Protein AF-A0A7C0WBI6-F1 (afdb_monomer_lite)

Foldseek 3Di:
DDDLLVVLVVLLVQWAPVLVLLNVLLVVQVVVLCVLCVVVVNNVVADQRAADPPLLVNLVVSCVSDPDLVNNLSNLLNSLSSNVSNLLSVLLVCLLVDLQPDPCLLVSLVVSLVVSVVSVLVSVLSSLVVLLCSLLVVPPPVWAKFKKFFDDPLPALEGEIAIETADPVCQVSVQRSVVSSQVSCVNRHGHYDQVLACLQDPPGSYDYLVSLLVCVQVLVDALRSLNRLLLIDTSDGDPVSVVVSCVSHNLLLADDPVDPDNPNVLLNLLRLLVVLVVLLQDDDDPQKDFLCSLQVSSLSSLLSNVCRDQVNSDNDSLVSLVVCCVSPVVLVVLSVLSSSLNSLSSLLSVQCVTRYHRDRMQRCPDPPSVVSLLVSLVSSNQCDDDPRGSNNVVVVVNVVSSVSSSVSSVVSSVVSVVVCCVSPPCVCLLVVVCVVDPPDPDFSLVVVLVSCVSNPQGDPLPVVLVSCQDPVNPSVVSNLVSLVPDDPVVSLVSLLSLQVCCVRPVLSSLSSLLSLLVVPPDPSSVVSSQSSLQSNLVVLLPDPCSLVNVLVCCVSPVLSVLSSLLRYDLVSLVSVLVSLPDDDPDPVCVVSSVVSNVSSCCSNVDDNVVSVVVNVVVVVVD

Structure (mmCIF, N/CA/C/O backbone):
data_AF-A0A7C0WBI6-F1
#
_entry.id   AF-A0A7C0WBI6-F1
#
loop_
_atom_site.group_PDB
_atom_site.id
_atom_site.type_symbol
_atom_site.label_atom_id
_atom_site.label_alt_id
_atom_site.label_comp_id
_atom_site.label_asym_id
_atom_site.label_entity_id
_atom_site.label_seq_id
_atom_site.pdbx_PDB_ins_code
_atom_site.Cartn_x
_atom_site.Cartn_y
_atom_site.Cartn_z
_atom_site.occupancy
_atom_site.B_iso_or_equiv
_atom_site.auth_seq_id
_atom_site.auth_comp_id
_atom_site.auth_asym_id
_atom_site.auth_atom_id
_atom_site.pdbx_PDB_model_num
ATOM 1 N N . MET A 1 1 ? 33.766 13.198 -32.179 1.00 58.06 1 MET A N 1
ATOM 2 C CA . MET A 1 1 ? 32.363 13.179 -31.707 1.00 58.06 1 MET A CA 1
ATOM 3 C C . MET A 1 1 ? 32.281 12.051 -30.679 1.00 58.06 1 MET A C 1
ATOM 5 O O . MET A 1 1 ? 32.708 10.968 -31.040 1.00 58.06 1 MET A O 1
ATOM 9 N N . LYS A 1 2 ? 31.898 12.291 -29.409 1.00 75.69 2 LYS A N 1
ATOM 10 C CA . LYS A 1 2 ? 31.839 11.208 -28.394 1.00 75.69 2 LYS A CA 1
ATOM 11 C C . LYS A 1 2 ? 30.849 10.126 -28.834 1.00 75.69 2 LYS A C 1
ATOM 13 O O . LYS A 1 2 ? 29.800 10.500 -29.369 1.00 75.69 2 LYS A O 1
ATOM 18 N N . ASP A 1 3 ? 31.172 8.856 -28.604 1.00 88.88 3 ASP A N 1
ATOM 19 C CA . ASP A 1 3 ? 30.283 7.736 -28.913 1.00 88.88 3 ASP A CA 1
ATOM 20 C C . ASP A 1 3 ? 28.983 7.803 -28.073 1.00 88.88 3 ASP A C 1
ATOM 22 O O . ASP A 1 3 ? 28.941 8.481 -27.033 1.00 88.88 3 ASP A O 1
ATOM 26 N N . PRO A 1 4 ? 27.890 7.164 -28.527 1.00 88.50 4 PRO A N 1
ATOM 27 C CA . PRO A 1 4 ? 26.595 7.236 -27.852 1.00 88.50 4 PRO A CA 1
ATOM 28 C C . PRO A 1 4 ? 26.594 6.704 -26.413 1.00 88.50 4 PRO A C 1
ATOM 30 O O . PRO A 1 4 ? 25.920 7.292 -25.562 1.00 88.50 4 PRO A O 1
ATOM 33 N N . LEU A 1 5 ? 27.367 5.652 -26.118 1.00 90.00 5 LEU A N 1
ATOM 34 C CA . LEU A 1 5 ? 27.437 5.060 -24.781 1.00 90.00 5 LEU A CA 1
ATOM 35 C C . LEU A 1 5 ? 28.131 6.007 -23.801 1.00 90.00 5 LEU A C 1
ATOM 37 O O . LEU A 1 5 ? 27.609 6.252 -22.714 1.00 90.00 5 LEU A O 1
ATOM 41 N N . THR A 1 6 ? 29.245 6.626 -24.198 1.00 90.75 6 THR A N 1
ATOM 42 C CA . THR A 1 6 ? 29.926 7.643 -23.380 1.00 90.75 6 THR A CA 1
ATOM 43 C C . THR A 1 6 ? 28.992 8.809 -23.057 1.00 90.75 6 THR A C 1
ATOM 45 O O . THR A 1 6 ? 28.930 9.262 -21.914 1.00 90.75 6 THR A O 1
ATOM 48 N N . ARG A 1 7 ? 28.194 9.272 -24.031 1.00 89.81 7 ARG A N 1
ATOM 49 C CA . ARG A 1 7 ? 27.201 10.341 -23.804 1.00 89.81 7 ARG A CA 1
ATOM 50 C C . ARG A 1 7 ? 26.108 9.928 -22.817 1.00 89.81 7 ARG A C 1
ATOM 52 O O . ARG A 1 7 ? 25.714 10.741 -21.980 1.00 89.81 7 ARG A O 1
ATOM 59 N N . LEU A 1 8 ? 25.604 8.698 -22.921 1.00 91.12 8 LEU A N 1
ATOM 60 C CA . LEU A 1 8 ? 24.598 8.165 -22.000 1.00 91.12 8 LEU A CA 1
ATOM 61 C C . LEU A 1 8 ? 25.160 8.054 -20.577 1.00 91.12 8 LEU A C 1
ATOM 63 O O . LEU A 1 8 ? 24.501 8.482 -19.629 1.00 91.12 8 LEU A O 1
ATOM 67 N N . THR A 1 9 ? 26.390 7.558 -20.433 1.00 90.75 9 THR A N 1
ATOM 68 C CA . THR A 1 9 ? 27.102 7.457 -19.150 1.00 90.75 9 THR A CA 1
ATOM 69 C C . THR A 1 9 ? 27.286 8.829 -18.503 1.00 90.75 9 THR A C 1
ATOM 71 O O . THR A 1 9 ? 26.964 9.003 -17.328 1.00 90.75 9 THR A O 1
ATOM 74 N N . GLU A 1 10 ? 27.714 9.840 -19.266 1.00 89.94 10 GLU A N 1
ATOM 75 C CA . GLU A 1 10 ? 27.859 11.215 -18.768 1.00 89.94 10 GLU A CA 1
ATOM 76 C C . GLU A 1 10 ? 26.527 11.802 -18.291 1.00 89.94 10 GLU A C 1
ATOM 78 O O . GLU A 1 10 ? 26.468 12.369 -17.201 1.00 89.94 10 GLU A O 1
ATOM 83 N N . LYS A 1 11 ? 25.435 11.625 -19.044 1.00 87.62 11 LYS A N 1
ATOM 84 C CA . LYS A 1 11 ? 24.102 12.075 -18.603 1.00 87.62 11 LYS A CA 1
ATOM 85 C C . LYS A 1 11 ? 23.632 11.350 -17.338 1.00 87.62 11 LYS A C 1
ATOM 87 O O . LYS A 1 11 ? 23.127 11.985 -16.411 1.00 87.62 11 LYS A O 1
ATOM 92 N N . THR A 1 12 ? 23.841 10.037 -17.283 1.00 87.75 12 THR A N 1
ATOM 93 C CA . THR A 1 12 ? 23.421 9.171 -16.170 1.00 87.75 12 THR A CA 1
ATOM 94 C C . THR A 1 12 ? 24.244 9.409 -14.902 1.00 87.75 12 THR A C 1
ATOM 96 O O . THR A 1 12 ? 23.741 9.168 -13.813 1.00 87.75 12 THR A O 1
ATOM 99 N N . SER A 1 13 ? 25.461 9.960 -15.006 1.00 85.31 13 SER A N 1
ATOM 100 C CA . SER A 1 13 ? 26.291 10.334 -13.843 1.00 85.31 13 SER A CA 1
ATOM 101 C C . SER A 1 13 ? 25.617 11.333 -12.896 1.00 85.31 13 SER A C 1
ATOM 103 O O . SER A 1 13 ? 25.991 11.437 -11.732 1.00 85.31 13 SER A O 1
ATOM 105 N N . SER A 1 14 ? 24.611 12.058 -13.394 1.00 80.62 14 SER A N 1
ATOM 106 C CA . SER A 1 14 ? 23.809 12.982 -12.598 1.00 80.62 14 SER A CA 1
ATOM 107 C C . SER A 1 14 ? 22.687 12.312 -11.801 1.00 80.62 14 SER A C 1
ATOM 109 O O . SER A 1 14 ? 22.067 12.997 -10.991 1.00 80.62 14 SER A O 1
ATOM 111 N N . LEU A 1 15 ? 22.424 11.022 -12.039 1.00 85.19 15 LEU A N 1
ATOM 112 C CA . LEU A 1 15 ? 21.396 10.228 -11.371 1.00 85.19 15 LEU A CA 1
ATOM 113 C C . LEU A 1 15 ? 21.984 9.419 -10.203 1.00 85.19 15 LEU A C 1
ATOM 115 O O . LEU A 1 15 ? 23.197 9.226 -10.102 1.00 85.19 15 LEU A O 1
ATOM 119 N N . GLY A 1 16 ? 21.103 8.893 -9.353 1.00 82.75 16 GLY A N 1
ATOM 120 C CA . GLY A 1 16 ? 21.474 8.065 -8.208 1.00 82.75 16 GLY A CA 1
ATOM 121 C C . GLY A 1 16 ? 22.157 6.752 -8.610 1.00 82.75 16 GLY A C 1
ATOM 122 O O . GLY A 1 16 ? 21.985 6.241 -9.724 1.00 82.75 16 GLY A O 1
ATOM 123 N N . ASN A 1 17 ? 22.912 6.172 -7.672 1.00 83.25 17 ASN A N 1
ATOM 124 C CA . ASN A 1 17 ? 23.782 5.010 -7.909 1.00 83.25 17 ASN A CA 1
ATOM 125 C C . ASN A 1 17 ? 23.052 3.763 -8.426 1.00 83.25 17 ASN A C 1
ATOM 127 O O . ASN A 1 17 ? 23.665 2.956 -9.126 1.00 83.25 17 ASN A O 1
ATOM 131 N N . TYR A 1 18 ? 21.758 3.614 -8.139 1.00 80.69 18 TYR A N 1
ATOM 132 C CA . TYR A 1 18 ? 20.961 2.476 -8.600 1.00 80.69 18 TYR A CA 1
ATOM 133 C C . TYR A 1 18 ? 20.928 2.353 -10.138 1.00 80.69 18 TYR A C 1
ATOM 135 O O . TYR A 1 18 ? 20.829 1.250 -10.676 1.00 80.69 18 TYR A O 1
ATOM 143 N N . ASN A 1 19 ? 21.106 3.462 -10.871 1.00 85.12 19 ASN A N 1
ATOM 144 C CA . ASN A 1 19 ? 21.129 3.454 -12.337 1.00 85.12 19 ASN A CA 1
ATOM 145 C C . ASN A 1 19 ? 22.380 2.777 -12.924 1.00 85.12 19 ASN A C 1
ATOM 147 O O . ASN A 1 19 ? 22.386 2.390 -14.094 1.00 85.12 19 ASN A O 1
ATOM 151 N N . ARG A 1 20 ? 23.445 2.603 -12.125 1.00 87.75 20 ARG A N 1
ATOM 152 C CA . ARG A 1 20 ? 24.714 2.000 -12.570 1.00 87.75 20 ARG A CA 1
ATOM 153 C C . ARG A 1 20 ? 24.543 0.551 -13.019 1.00 87.75 20 ARG A C 1
ATOM 155 O O . ARG A 1 20 ? 25.228 0.130 -13.946 1.00 87.75 20 ARG A O 1
ATOM 162 N N . LYS A 1 21 ? 23.599 -0.185 -12.420 1.00 90.19 21 LYS A N 1
ATOM 163 C CA . LYS A 1 21 ? 23.238 -1.547 -12.841 1.00 90.19 21 LYS A CA 1
ATOM 164 C C . LYS A 1 21 ? 22.858 -1.587 -14.323 1.00 90.19 21 LYS A C 1
ATOM 166 O O . LYS A 1 21 ? 23.355 -2.428 -15.063 1.00 90.19 21 LYS A O 1
ATOM 171 N N . TYR A 1 22 ? 22.018 -0.653 -14.762 1.00 92.94 22 TYR A N 1
ATOM 172 C CA . TYR A 1 22 ? 21.562 -0.588 -16.148 1.00 92.94 22 TYR A CA 1
ATOM 173 C C . TYR A 1 22 ? 22.699 -0.223 -17.102 1.00 92.94 22 TYR A C 1
ATOM 175 O O . TYR A 1 22 ? 22.825 -0.850 -18.148 1.00 92.94 22 TYR A O 1
ATOM 183 N N . LEU A 1 23 ? 23.582 0.708 -16.721 1.00 93.75 23 LEU A N 1
ATOM 184 C CA . LEU A 1 23 ? 24.782 1.015 -17.511 1.00 93.75 23 LEU A CA 1
ATOM 185 C C . LEU A 1 23 ? 25.690 -0.205 -17.682 1.00 93.75 23 LEU A C 1
ATOM 187 O O . LEU A 1 23 ? 26.198 -0.431 -18.776 1.00 93.75 23 LEU A O 1
ATOM 191 N N . HIS A 1 24 ? 25.862 -1.003 -16.628 1.00 94.00 24 HIS A N 1
ATOM 192 C CA . HIS A 1 24 ? 26.650 -2.227 -16.695 1.00 94.00 24 HIS A CA 1
ATOM 193 C C . HIS A 1 24 ? 26.032 -3.240 -17.672 1.00 94.00 24 HIS A C 1
ATOM 195 O O . HIS A 1 24 ? 26.709 -3.666 -18.605 1.00 94.00 24 HIS A O 1
ATOM 201 N N . ILE A 1 25 ? 24.727 -3.517 -17.550 1.00 95.06 25 ILE A N 1
ATOM 202 C CA . ILE A 1 25 ? 23.992 -4.404 -18.471 1.00 95.06 25 ILE A CA 1
ATOM 203 C C . ILE A 1 25 ? 24.126 -3.936 -19.927 1.00 95.06 25 ILE A C 1
ATOM 205 O O . ILE A 1 25 ? 24.328 -4.755 -20.825 1.00 95.06 25 ILE A O 1
ATOM 209 N N . ILE A 1 26 ? 24.023 -2.625 -20.167 1.00 96.56 26 ILE A N 1
ATOM 210 C CA . ILE A 1 26 ? 24.198 -2.039 -21.499 1.00 96.56 26 ILE A CA 1
ATOM 211 C C . ILE A 1 26 ? 25.625 -2.285 -21.988 1.00 96.56 26 ILE A C 1
ATOM 213 O O . ILE A 1 26 ? 25.797 -2.829 -23.073 1.00 96.56 26 ILE A O 1
ATOM 217 N N . SER A 1 27 ? 26.638 -1.943 -21.188 1.00 94.81 27 SER A N 1
ATOM 218 C CA . SER A 1 27 ? 28.049 -2.069 -21.577 1.00 94.81 27 SER A CA 1
ATOM 219 C C . SER A 1 27 ? 28.458 -3.494 -21.950 1.00 94.81 27 SER A C 1
ATOM 221 O O . SER A 1 27 ? 29.262 -3.671 -22.856 1.00 94.81 27 SER A O 1
ATOM 223 N N . GLU A 1 28 ? 27.868 -4.505 -21.309 1.00 95.94 28 GLU A N 1
ATOM 224 C CA . GLU A 1 28 ? 28.167 -5.912 -21.590 1.00 95.94 28 GLU A CA 1
ATOM 225 C C . GLU A 1 28 ? 27.566 -6.415 -22.910 1.00 95.94 28 GLU A C 1
ATOM 227 O O . GLU A 1 28 ? 28.079 -7.367 -23.490 1.00 95.94 28 GLU A O 1
ATOM 232 N N . ASN A 1 29 ? 26.468 -5.811 -23.382 1.00 96.50 29 ASN A N 1
ATOM 233 C CA . ASN A 1 29 ? 25.626 -6.409 -24.427 1.00 96.50 29 ASN A CA 1
ATOM 234 C C . ASN A 1 29 ? 25.411 -5.514 -25.659 1.00 96.50 29 ASN A C 1
ATOM 236 O O . ASN A 1 29 ? 24.982 -6.008 -26.702 1.00 96.50 29 ASN A O 1
ATOM 240 N N . ILE A 1 30 ? 25.698 -4.211 -25.569 1.00 96.06 30 ILE A N 1
ATOM 241 C CA . ILE A 1 30 ? 25.315 -3.230 -26.593 1.00 96.06 30 ILE A CA 1
ATOM 242 C C . ILE A 1 30 ? 26.041 -3.405 -27.926 1.00 96.06 30 ILE A C 1
ATOM 244 O O . ILE A 1 30 ? 25.409 -3.257 -28.972 1.00 96.06 30 ILE A O 1
ATOM 248 N N . GLU A 1 31 ? 27.335 -3.733 -27.910 1.00 95.44 31 GLU A N 1
ATOM 249 C CA . GLU A 1 31 ? 28.116 -3.952 -29.136 1.00 95.44 31 GLU A CA 1
ATOM 250 C C . GLU A 1 31 ? 27.551 -5.148 -29.899 1.00 95.44 31 GLU A C 1
ATOM 252 O O . GLU A 1 31 ? 27.119 -5.018 -31.040 1.00 95.44 31 GLU A O 1
ATOM 257 N N . LYS A 1 32 ? 27.400 -6.283 -29.208 1.00 96.38 32 LYS A N 1
ATOM 258 C CA . LYS A 1 32 ? 26.850 -7.511 -29.785 1.00 96.38 32 LYS A CA 1
ATOM 259 C C . LYS A 1 32 ? 25.423 -7.327 -30.315 1.00 96.38 32 LYS A C 1
ATOM 261 O O . LYS A 1 32 ? 25.102 -7.836 -31.391 1.00 96.38 32 LYS A O 1
ATOM 266 N N . LEU A 1 33 ? 24.569 -6.603 -29.588 1.00 96.75 33 LEU A N 1
ATOM 267 C CA . LEU A 1 33 ? 23.215 -6.279 -30.044 1.00 96.75 33 LEU A CA 1
ATOM 268 C C . LEU A 1 33 ? 23.246 -5.406 -31.308 1.00 96.75 33 LEU A C 1
ATOM 270 O O . LEU A 1 33 ? 22.524 -5.689 -32.262 1.00 96.75 33 LEU A O 1
ATOM 274 N N . THR A 1 34 ? 24.093 -4.375 -31.334 1.00 95.50 34 THR A N 1
ATOM 275 C CA . THR A 1 34 ? 24.214 -3.455 -32.477 1.00 95.50 34 THR A CA 1
ATOM 276 C C . THR A 1 34 ? 24.726 -4.182 -33.719 1.00 95.50 34 THR A C 1
ATOM 278 O O . THR A 1 34 ? 24.082 -4.108 -34.763 1.00 95.50 34 THR A O 1
ATOM 281 N N . ASP A 1 35 ? 25.794 -4.970 -33.588 1.00 96.06 35 ASP A N 1
ATOM 282 C CA . ASP A 1 35 ? 26.366 -5.761 -34.684 1.00 96.06 35 ASP A CA 1
ATOM 283 C C . ASP A 1 35 ? 25.354 -6.761 -35.256 1.00 96.06 35 ASP A C 1
ATOM 285 O O . ASP A 1 35 ? 25.300 -7.005 -36.464 1.00 96.06 35 ASP A O 1
ATOM 289 N N . THR A 1 36 ? 24.533 -7.362 -34.389 1.00 95.56 36 THR A N 1
ATOM 290 C CA . THR A 1 36 ? 23.499 -8.311 -34.817 1.00 95.56 36 THR A CA 1
ATOM 291 C C . THR A 1 36 ? 22.362 -7.588 -35.539 1.00 95.56 36 THR A C 1
ATOM 293 O O . THR A 1 36 ? 21.927 -8.042 -36.594 1.00 95.56 36 THR A O 1
ATOM 296 N N . LEU A 1 37 ? 21.914 -6.436 -35.032 1.00 95.88 37 LEU A N 1
ATOM 297 C CA . LEU A 1 37 ? 20.918 -5.597 -35.706 1.00 95.88 37 LEU A CA 1
ATOM 298 C C . LEU A 1 37 ? 21.384 -5.153 -37.098 1.00 95.88 37 LEU A C 1
ATOM 300 O O . LEU A 1 37 ? 20.590 -5.178 -38.037 1.00 95.88 37 LEU A O 1
ATOM 304 N N . GLU A 1 38 ? 22.653 -4.773 -37.243 1.00 95.06 38 GLU A N 1
ATOM 305 C CA . GLU A 1 38 ? 23.244 -4.388 -38.530 1.00 95.06 38 GLU A CA 1
ATOM 306 C C . GLU A 1 38 ? 23.354 -5.579 -39.485 1.00 95.06 38 GLU A C 1
ATOM 308 O O . GLU A 1 38 ? 22.982 -5.470 -40.651 1.00 95.06 38 GLU A O 1
ATOM 313 N N . ARG A 1 39 ? 23.774 -6.751 -38.990 1.00 94.75 39 ARG A N 1
ATOM 314 C CA . ARG A 1 39 ? 23.868 -7.979 -39.798 1.00 94.75 39 ARG A CA 1
ATOM 315 C C . ARG A 1 39 ? 22.531 -8.393 -40.418 1.00 94.75 39 ARG A C 1
ATOM 317 O O . ARG A 1 39 ? 22.527 -8.951 -41.512 1.00 94.75 39 ARG A O 1
ATOM 324 N N . TYR A 1 40 ? 21.425 -8.149 -39.720 1.00 93.81 40 TYR A N 1
ATOM 325 C CA . TYR A 1 40 ? 20.074 -8.465 -40.189 1.00 93.81 40 TYR A CA 1
ATOM 326 C C . TYR A 1 40 ? 19.348 -7.280 -40.845 1.00 93.81 40 TYR A C 1
ATOM 328 O O . TYR A 1 40 ? 18.168 -7.416 -41.150 1.00 93.81 40 TYR A O 1
ATOM 336 N N . ASP A 1 41 ? 20.021 -6.144 -41.064 1.00 93.06 41 ASP A N 1
ATOM 337 C CA . ASP A 1 41 ? 19.440 -4.920 -41.644 1.00 93.06 41 ASP A CA 1
ATOM 338 C C . ASP A 1 41 ? 18.211 -4.390 -40.870 1.00 93.06 41 ASP A C 1
ATOM 340 O O . ASP A 1 41 ? 17.262 -3.841 -41.423 1.00 93.06 41 ASP A O 1
ATOM 344 N N . LYS A 1 42 ? 18.213 -4.574 -39.542 1.00 94.25 42 LYS A N 1
ATOM 345 C CA . LYS A 1 42 ? 17.137 -4.148 -38.625 1.00 94.25 42 LYS A CA 1
ATOM 346 C C . LYS A 1 42 ? 17.550 -2.977 -37.726 1.00 94.25 42 LYS A C 1
ATOM 348 O O . LYS A 1 42 ? 16.828 -2.622 -36.796 1.00 94.25 42 LYS A O 1
ATOM 353 N N . ARG A 1 43 ? 18.710 -2.356 -37.975 1.00 92.38 43 ARG A N 1
ATOM 354 C CA . ARG A 1 43 ? 19.284 -1.309 -37.109 1.00 92.38 43 ARG A CA 1
ATOM 355 C C . ARG A 1 43 ? 18.377 -0.091 -36.936 1.00 92.38 43 ARG A C 1
ATOM 357 O O . ARG A 1 43 ? 18.288 0.420 -35.819 1.00 92.38 43 ARG A O 1
ATOM 364 N N . ASP A 1 44 ? 17.704 0.328 -38.002 1.00 90.31 44 ASP A N 1
ATOM 365 C CA . ASP A 1 44 ? 16.797 1.484 -38.002 1.00 90.31 44 ASP A CA 1
ATOM 366 C C . ASP A 1 44 ? 15.403 1.157 -37.449 1.00 90.31 44 ASP A C 1
ATOM 368 O O . ASP A 1 44 ? 14.606 2.057 -37.194 1.00 90.31 44 ASP A O 1
ATOM 372 N N . MET A 1 45 ? 15.109 -0.126 -37.215 1.00 92.12 45 MET A N 1
ATOM 373 C CA . MET A 1 45 ? 13.843 -0.571 -36.632 1.00 92.12 45 MET A CA 1
ATOM 374 C C . MET A 1 45 ? 13.833 -0.489 -35.101 1.00 92.12 45 MET A C 1
ATOM 376 O O . MET A 1 45 ? 12.770 -0.627 -34.509 1.00 92.12 45 MET A O 1
ATOM 380 N N . VAL A 1 46 ? 14.992 -0.287 -34.455 1.00 94.88 46 VAL A N 1
ATOM 381 C CA . VAL A 1 46 ? 15.135 -0.309 -32.990 1.00 94.88 46 VAL A CA 1
ATOM 382 C C . VAL A 1 46 ? 15.811 0.962 -32.476 1.00 94.88 46 VAL A C 1
ATOM 384 O O . VAL A 1 46 ? 16.951 1.293 -32.829 1.00 94.88 46 VAL A O 1
ATOM 387 N N . HIS A 1 47 ? 15.145 1.659 -31.557 1.00 94.88 47 HIS A N 1
ATOM 388 C CA . HIS A 1 47 ? 15.655 2.891 -30.963 1.00 94.88 47 HIS A CA 1
ATOM 389 C C . HIS A 1 47 ? 16.546 2.590 -29.753 1.00 94.88 47 HIS A C 1
ATOM 391 O O . HIS A 1 47 ? 16.093 2.567 -28.615 1.00 94.88 47 HIS A O 1
ATOM 397 N N . LEU A 1 48 ? 17.849 2.410 -29.974 1.00 93.12 48 LEU A N 1
ATOM 398 C CA . LEU A 1 48 ? 18.799 2.163 -28.875 1.00 93.12 48 LEU A CA 1
ATOM 399 C C . LEU A 1 48 ? 19.144 3.431 -28.066 1.00 93.12 48 LEU A C 1
ATOM 401 O O . LEU A 1 48 ? 19.356 3.381 -26.856 1.00 93.12 48 LEU A O 1
ATOM 405 N N . TRP A 1 49 ? 19.204 4.592 -28.721 1.00 93.12 49 TRP A N 1
ATOM 406 C CA . TRP A 1 49 ? 19.779 5.819 -28.141 1.00 93.12 49 TRP A CA 1
ATOM 407 C C . TRP A 1 49 ? 18.755 6.924 -27.858 1.00 93.12 49 TRP A C 1
ATOM 409 O O . TRP A 1 49 ? 19.128 8.066 -27.586 1.00 93.12 49 TRP A O 1
ATOM 419 N N . SER A 1 50 ? 17.471 6.579 -27.901 1.00 91.00 50 SER A N 1
ATOM 420 C CA . SER A 1 50 ? 16.343 7.437 -27.549 1.00 91.00 50 SER A CA 1
ATOM 421 C C . SER A 1 50 ? 15.199 6.595 -26.988 1.00 91.00 50 SER A C 1
ATOM 423 O O . SER A 1 50 ? 15.111 5.404 -27.273 1.00 91.00 50 SER A O 1
ATOM 425 N N . TYR A 1 51 ? 14.293 7.224 -26.238 1.00 89.94 51 TYR A N 1
ATOM 426 C CA . TYR A 1 51 ? 13.077 6.559 -25.769 1.00 89.94 51 TYR A CA 1
ATOM 427 C C . TYR A 1 51 ? 12.141 6.210 -26.940 1.00 89.94 51 TYR A C 1
ATOM 429 O O . TYR A 1 51 ? 11.809 7.097 -27.731 1.00 89.94 51 TYR A O 1
ATOM 437 N N . SER A 1 52 ? 11.686 4.957 -27.014 1.00 92.56 52 SER A N 1
ATOM 438 C CA . SER A 1 52 ? 10.762 4.467 -28.044 1.00 92.56 52 SER A CA 1
ATOM 439 C C . SER A 1 52 ? 9.289 4.593 -27.640 1.00 92.56 52 SER A C 1
ATOM 441 O O . SER A 1 52 ? 8.918 4.410 -26.479 1.00 92.56 52 SER A O 1
ATOM 443 N N . LEU A 1 53 ? 8.426 4.865 -28.623 1.00 89.00 53 LEU A N 1
ATOM 444 C CA . LEU A 1 53 ? 6.969 4.739 -28.490 1.00 89.00 53 LEU A CA 1
ATOM 445 C C . LEU A 1 53 ? 6.449 3.357 -28.932 1.00 89.00 53 LEU A C 1
ATOM 447 O O . LEU A 1 53 ? 5.327 3.008 -28.580 1.00 89.00 53 LEU A O 1
ATOM 451 N N . GLU A 1 54 ? 7.278 2.556 -29.608 1.00 93.69 54 GLU A N 1
ATOM 452 C CA . GLU A 1 54 ? 6.947 1.249 -30.201 1.00 93.69 54 GLU A CA 1
ATOM 453 C C . GLU A 1 54 ? 7.661 0.089 -29.479 1.00 93.69 54 GLU A C 1
ATOM 455 O O . GLU A 1 54 ? 8.042 -0.916 -30.080 1.00 93.69 54 GLU A O 1
ATOM 460 N N . ILE A 1 55 ? 7.815 0.213 -28.153 1.00 94.62 55 ILE A N 1
ATOM 461 C CA . ILE A 1 55 ? 8.490 -0.766 -27.276 1.00 94.62 55 ILE A CA 1
ATOM 462 C C . ILE A 1 55 ? 8.107 -2.232 -27.576 1.00 94.62 55 ILE A C 1
ATOM 464 O O . ILE A 1 55 ? 9.017 -3.060 -27.649 1.00 94.62 55 ILE A O 1
ATOM 468 N N . PRO A 1 56 ? 6.816 -2.603 -27.751 1.00 94.81 56 PRO A N 1
ATOM 469 C CA . PRO A 1 56 ? 6.453 -3.996 -28.009 1.00 94.81 56 PRO A CA 1
ATOM 470 C C . PRO A 1 56 ? 7.055 -4.533 -29.315 1.00 94.81 56 PRO A C 1
ATOM 472 O O . PRO A 1 56 ? 7.664 -5.600 -29.304 1.00 94.81 56 PRO A O 1
ATOM 475 N N . GLY A 1 57 ? 6.920 -3.782 -30.414 1.00 95.81 57 GLY A N 1
ATOM 476 C CA . GLY A 1 57 ? 7.398 -4.204 -31.733 1.00 95.81 57 GLY A CA 1
ATOM 477 C C . GLY A 1 57 ? 8.923 -4.253 -31.814 1.00 95.81 57 GLY A C 1
ATOM 478 O O . GLY A 1 57 ? 9.487 -5.148 -32.440 1.00 95.81 57 GLY A O 1
ATOM 479 N N . GLU A 1 58 ? 9.609 -3.346 -31.119 1.00 97.31 58 GLU A N 1
ATOM 480 C CA . GLU A 1 58 ? 11.071 -3.367 -31.030 1.00 97.31 58 GLU A CA 1
ATOM 481 C C . GLU A 1 58 ? 11.589 -4.570 -30.234 1.00 97.31 58 GLU A C 1
ATOM 483 O O . GLU A 1 58 ? 12.558 -5.205 -30.647 1.00 97.31 58 GLU A O 1
ATOM 488 N N . MET A 1 59 ? 10.924 -4.947 -29.135 1.00 97.44 59 MET A N 1
ATOM 489 C CA . MET A 1 59 ? 11.263 -6.173 -28.400 1.00 97.44 59 MET A CA 1
ATOM 490 C C . MET A 1 59 ? 11.037 -7.431 -29.246 1.00 97.44 59 MET A C 1
ATOM 492 O O . MET A 1 59 ? 11.856 -8.349 -29.196 1.00 97.44 59 MET A O 1
ATOM 496 N N . ASP A 1 60 ? 9.965 -7.472 -30.040 1.00 96.44 60 ASP A N 1
ATOM 497 C CA . ASP A 1 60 ? 9.690 -8.593 -30.947 1.00 96.44 60 ASP A CA 1
ATOM 498 C C . ASP A 1 60 ? 10.758 -8.676 -32.050 1.00 96.44 60 ASP A C 1
ATOM 500 O O . ASP A 1 60 ? 11.317 -9.741 -32.304 1.00 96.44 60 ASP A O 1
ATOM 504 N N . THR A 1 61 ? 11.150 -7.526 -32.605 1.00 96.56 61 THR A N 1
ATOM 505 C CA . THR A 1 61 ? 12.255 -7.407 -33.570 1.00 96.56 61 THR A CA 1
ATOM 506 C C . THR A 1 61 ? 13.560 -7.965 -32.997 1.00 96.56 61 THR A C 1
ATOM 508 O O . THR A 1 61 ? 14.262 -8.701 -33.689 1.00 96.56 61 THR A O 1
ATOM 511 N N . ILE A 1 62 ? 13.871 -7.660 -31.731 1.00 96.44 62 ILE A N 1
ATOM 512 C CA . ILE A 1 62 ? 15.059 -8.162 -31.023 1.00 96.44 62 ILE A CA 1
ATOM 513 C C . ILE A 1 62 ? 15.005 -9.681 -30.825 1.00 96.44 62 ILE A C 1
ATOM 515 O O . ILE A 1 62 ? 16.010 -10.364 -31.022 1.00 96.44 62 ILE A O 1
ATOM 519 N N . LEU A 1 63 ? 13.843 -10.227 -30.461 1.00 95.31 63 LEU A N 1
ATOM 520 C CA . LEU A 1 63 ? 13.658 -11.667 -30.257 1.00 95.31 63 LEU A CA 1
ATOM 521 C C . LEU A 1 63 ? 13.862 -12.500 -31.527 1.00 95.31 63 LEU A C 1
ATOM 523 O O . LEU A 1 63 ? 14.181 -13.687 -31.428 1.00 95.31 63 LEU A O 1
ATOM 527 N N . GLU A 1 64 ? 13.671 -11.900 -32.699 1.00 94.56 64 GLU A N 1
ATOM 528 C CA . GLU A 1 64 ? 13.875 -12.537 -34.002 1.00 94.56 64 GLU A CA 1
ATOM 529 C C . GLU A 1 64 ? 15.343 -12.549 -34.460 1.00 94.56 64 GLU A C 1
ATOM 531 O O . GLU A 1 64 ? 15.670 -13.255 -35.411 1.00 94.56 64 GLU A O 1
ATOM 536 N N . LEU A 1 65 ? 16.236 -11.783 -33.818 1.00 93.75 65 LEU A N 1
ATOM 537 C CA . LEU A 1 65 ? 17.631 -11.622 -34.263 1.00 93.75 65 LEU A CA 1
ATOM 538 C C . LEU A 1 65 ? 18.498 -12.868 -34.072 1.00 93.75 65 LEU A C 1
ATOM 540 O O . LEU A 1 65 ? 19.531 -13.020 -34.722 1.00 93.75 65 LEU A O 1
ATOM 544 N N . THR A 1 66 ? 18.121 -13.737 -33.143 1.00 92.75 66 THR A N 1
ATOM 545 C CA . THR A 1 66 ? 18.915 -14.907 -32.774 1.00 92.75 66 THR A CA 1
ATOM 546 C C . THR A 1 66 ? 18.009 -16.061 -32.384 1.00 92.75 66 THR A C 1
ATOM 548 O O . THR A 1 66 ? 16.909 -15.867 -31.870 1.00 92.75 66 THR A O 1
ATOM 551 N N . SER A 1 67 ? 18.463 -17.286 -32.637 1.00 89.88 67 SER A N 1
ATOM 552 C CA . SER A 1 67 ? 17.837 -18.500 -32.114 1.00 89.88 67 SER A CA 1
ATOM 553 C C . SER A 1 67 ? 18.413 -18.912 -30.759 1.00 89.88 67 SER A C 1
ATOM 555 O O . SER A 1 67 ? 17.813 -19.758 -30.097 1.00 89.88 67 SER A O 1
ATOM 557 N N . ASP A 1 68 ? 19.555 -18.346 -30.348 1.00 94.88 68 ASP A N 1
ATOM 558 C CA . ASP A 1 68 ? 20.181 -18.675 -29.071 1.00 94.88 68 ASP A CA 1
ATOM 559 C C . ASP A 1 68 ? 19.358 -18.128 -27.903 1.00 94.88 68 ASP A C 1
ATOM 561 O O . ASP A 1 68 ? 18.972 -16.958 -27.850 1.00 94.88 68 ASP A O 1
ATOM 565 N N . TYR A 1 69 ? 19.066 -19.014 -26.958 1.00 92.50 69 TYR A N 1
ATOM 566 C CA . TYR A 1 69 ? 18.175 -18.712 -25.852 1.00 92.50 69 TYR A CA 1
ATOM 567 C C . TYR A 1 69 ? 18.764 -17.666 -24.897 1.00 92.50 69 TYR A C 1
ATOM 569 O O . TYR A 1 69 ? 18.044 -16.786 -24.425 1.00 92.50 69 TYR A O 1
ATOM 577 N N . GLN A 1 70 ? 20.066 -17.746 -24.621 1.00 94.75 70 GLN A N 1
ATOM 578 C CA . GLN A 1 70 ? 20.734 -16.837 -23.698 1.00 94.75 70 GLN A CA 1
ATOM 579 C C . GLN A 1 70 ? 20.898 -15.451 -24.331 1.00 94.75 70 GLN A C 1
ATOM 581 O O . GLN A 1 70 ? 20.594 -14.447 -23.688 1.00 94.75 70 GLN A O 1
ATOM 586 N N . GLU A 1 71 ? 21.254 -15.387 -25.615 1.00 95.69 71 GLU A N 1
ATOM 587 C CA . GLU A 1 71 ? 21.330 -14.128 -26.360 1.00 95.69 71 GLU A CA 1
ATOM 588 C C . GLU A 1 71 ? 19.988 -13.394 -26.407 1.00 95.69 71 GLU A C 1
ATOM 590 O O . GLU A 1 71 ? 19.967 -12.174 -26.256 1.00 95.69 71 GLU A O 1
ATOM 595 N N . LYS A 1 72 ? 18.858 -14.105 -26.544 1.00 96.25 72 LYS A N 1
ATOM 596 C CA . LYS A 1 72 ? 17.526 -13.476 -26.462 1.00 96.25 72 LYS A CA 1
ATOM 597 C C . LYS A 1 72 ? 17.310 -12.761 -25.131 1.00 96.25 72 LYS A C 1
ATOM 599 O O . LYS A 1 72 ? 16.820 -11.632 -25.119 1.00 96.25 72 LYS A O 1
ATOM 604 N N . LEU A 1 73 ? 17.666 -13.406 -24.019 1.00 96.88 73 LEU A N 1
ATOM 605 C CA . LEU A 1 73 ? 17.530 -12.820 -22.683 1.00 96.88 73 LEU A CA 1
ATOM 606 C C . LEU A 1 73 ? 18.456 -11.612 -22.509 1.00 96.88 73 LEU A C 1
ATOM 608 O O . LEU A 1 73 ? 18.023 -10.566 -22.023 1.00 96.88 73 LEU A O 1
ATOM 612 N N . ASP A 1 74 ? 19.708 -11.730 -22.946 1.00 97.12 74 ASP A N 1
ATOM 613 C CA . ASP A 1 74 ? 20.699 -10.663 -22.824 1.00 97.12 74 ASP A CA 1
ATOM 614 C C . ASP A 1 74 ? 20.356 -9.443 -23.688 1.00 97.12 74 ASP A C 1
ATOM 616 O O . ASP A 1 74 ? 20.434 -8.308 -23.208 1.00 97.12 74 ASP A O 1
ATOM 620 N N . PHE A 1 75 ? 19.896 -9.648 -24.925 1.00 97.69 75 PHE A N 1
ATOM 621 C CA . PHE A 1 75 ? 19.469 -8.561 -25.807 1.00 97.69 75 PHE A CA 1
ATOM 622 C C . PHE A 1 75 ? 18.200 -7.870 -25.311 1.00 97.69 75 PHE A C 1
ATOM 624 O O . PHE A 1 75 ? 18.150 -6.637 -25.294 1.00 97.69 75 PHE A O 1
ATOM 631 N N . LEU A 1 76 ? 17.197 -8.626 -24.851 1.00 97.56 76 LEU A N 1
ATOM 632 C CA . LEU A 1 76 ? 16.004 -8.029 -24.250 1.00 97.56 76 LEU A CA 1
ATOM 633 C C . LEU A 1 76 ? 16.342 -7.245 -22.976 1.00 97.56 76 LEU A C 1
ATOM 635 O O . LEU A 1 76 ? 15.842 -6.135 -22.795 1.00 97.56 76 LEU A O 1
ATOM 639 N N . GLY A 1 77 ? 17.209 -7.785 -22.114 1.00 97.19 77 GLY A N 1
ATOM 640 C CA . GLY A 1 77 ? 17.674 -7.100 -20.908 1.00 97.19 77 GLY A CA 1
ATOM 641 C C . GLY A 1 77 ? 18.453 -5.819 -21.223 1.00 97.19 77 GLY A C 1
ATOM 642 O O . GLY A 1 77 ? 18.233 -4.790 -20.583 1.00 97.19 77 GLY A O 1
ATOM 643 N N . CYS A 1 78 ? 19.312 -5.847 -22.247 1.00 97.62 78 CYS A N 1
ATOM 644 C CA . CYS A 1 78 ? 20.028 -4.671 -22.748 1.00 97.62 78 CYS A CA 1
ATOM 645 C C . CYS A 1 78 ? 19.059 -3.584 -23.231 1.00 97.62 78 CYS A C 1
ATOM 647 O O . CYS A 1 78 ? 19.163 -2.424 -22.827 1.00 97.62 78 CYS A O 1
ATOM 649 N N . TYR A 1 79 ? 18.067 -3.963 -24.039 1.00 97.94 79 TYR A N 1
ATOM 650 C CA . TYR A 1 79 ? 17.061 -3.033 -24.540 1.00 97.94 79 TYR A CA 1
ATOM 651 C C . TYR A 1 79 ? 16.194 -2.447 -23.420 1.00 97.94 79 TYR A C 1
ATOM 653 O O . TYR A 1 79 ? 15.990 -1.233 -23.380 1.00 97.94 79 TYR A O 1
ATOM 661 N N . PHE A 1 80 ? 15.743 -3.272 -22.467 1.00 96.88 80 PHE A N 1
ATOM 662 C CA . PHE A 1 80 ? 15.023 -2.795 -21.284 1.00 96.88 80 PHE A CA 1
ATOM 663 C C . PHE A 1 80 ? 15.840 -1.740 -20.528 1.00 96.88 80 PHE A C 1
ATOM 665 O O . PHE A 1 80 ? 15.325 -0.662 -20.231 1.00 96.88 80 PHE A O 1
ATOM 672 N N . ALA A 1 81 ? 17.121 -2.021 -20.265 1.00 95.81 81 ALA A N 1
ATOM 673 C CA . ALA A 1 81 ? 18.020 -1.113 -19.560 1.00 95.81 81 ALA A CA 1
ATOM 674 C C . ALA A 1 81 ? 18.182 0.236 -20.286 1.00 95.81 81 ALA A C 1
ATOM 676 O O . ALA A 1 81 ? 18.122 1.286 -19.641 1.00 95.81 81 ALA A O 1
ATOM 677 N N . LEU A 1 82 ? 18.319 0.230 -21.619 1.00 96.25 82 LEU A N 1
ATOM 678 C CA . LEU A 1 82 ? 18.358 1.458 -22.427 1.00 96.25 82 LEU A CA 1
ATOM 679 C C . LEU A 1 82 ? 17.068 2.266 -22.277 1.00 96.25 82 LEU A C 1
ATOM 681 O O . LEU A 1 82 ? 17.115 3.449 -21.933 1.00 96.25 82 LEU A O 1
ATOM 685 N N . GLN A 1 83 ? 15.915 1.635 -22.510 1.00 96.00 83 GLN A N 1
ATOM 686 C CA . GLN A 1 83 ? 14.621 2.321 -22.464 1.00 96.00 83 GLN A CA 1
ATOM 687 C C . GLN A 1 83 ? 14.311 2.867 -21.067 1.00 96.00 83 GLN A C 1
ATOM 689 O O . GLN A 1 83 ? 13.796 3.980 -20.943 1.00 96.00 83 GLN A O 1
ATOM 694 N N . PHE A 1 84 ? 14.676 2.130 -20.017 1.00 93.19 84 PHE A N 1
ATOM 695 C CA . PHE A 1 84 ? 14.508 2.560 -18.633 1.00 93.19 84 PHE A CA 1
ATOM 696 C C . PHE A 1 84 ? 15.346 3.809 -18.308 1.00 93.19 84 PHE A C 1
ATOM 698 O O . PHE A 1 84 ? 14.813 4.783 -17.771 1.00 93.19 84 PHE A O 1
ATOM 705 N N . LEU A 1 85 ? 16.629 3.838 -18.694 1.00 92.81 85 LEU A N 1
ATOM 706 C CA . LEU A 1 85 ? 17.477 5.018 -18.483 1.00 92.81 85 LEU A CA 1
ATOM 707 C C . LEU A 1 85 ? 16.991 6.231 -19.284 1.00 92.81 85 LEU A C 1
ATOM 709 O O . LEU A 1 85 ? 16.918 7.335 -18.741 1.00 92.81 85 LEU A O 1
ATOM 713 N N . HIS A 1 86 ? 16.612 6.044 -20.552 1.00 93.19 86 HIS A N 1
ATOM 714 C CA . HIS A 1 86 ? 16.077 7.136 -21.376 1.00 93.19 86 HIS A CA 1
ATOM 715 C C . HIS A 1 86 ? 14.762 7.684 -20.824 1.00 93.19 86 HIS A C 1
ATOM 717 O O . HIS A 1 86 ? 14.552 8.896 -20.853 1.00 93.19 86 HIS A O 1
ATOM 723 N N . MET A 1 87 ? 13.897 6.823 -20.283 1.00 90.81 87 MET A N 1
ATOM 724 C CA . MET A 1 87 ? 12.673 7.235 -19.593 1.00 90.81 87 MET A CA 1
ATOM 725 C C . MET A 1 87 ? 12.988 8.125 -18.381 1.00 90.81 87 MET A C 1
ATOM 727 O O . MET A 1 87 ? 12.415 9.209 -18.269 1.00 90.81 87 MET A O 1
ATOM 731 N N . ASN A 1 88 ? 13.915 7.712 -17.508 1.00 89.50 88 ASN A N 1
ATOM 732 C CA . ASN A 1 88 ? 14.284 8.481 -16.312 1.00 89.50 88 ASN A CA 1
ATOM 733 C C . ASN A 1 88 ? 14.928 9.828 -16.666 1.00 89.50 88 ASN A C 1
ATOM 735 O O . ASN A 1 88 ? 14.552 10.859 -16.111 1.00 89.50 88 ASN A O 1
ATOM 739 N N . LEU A 1 89 ? 15.858 9.841 -17.626 1.00 89.62 89 LEU A N 1
ATOM 740 C CA . LEU A 1 89 ? 16.501 11.073 -18.097 1.00 89.62 89 LEU A CA 1
ATOM 741 C C . LEU A 1 89 ? 15.480 12.043 -18.697 1.00 89.62 89 LEU A C 1
ATOM 743 O O . LEU A 1 89 ? 15.471 13.225 -18.355 1.00 89.62 89 LEU A O 1
ATOM 747 N N . ARG A 1 90 ? 14.571 11.534 -19.537 1.00 88.31 90 ARG A N 1
ATOM 748 C CA . ARG A 1 90 ? 13.493 12.334 -20.125 1.00 88.31 90 ARG A CA 1
ATOM 749 C C . ARG A 1 90 ? 12.593 12.938 -19.051 1.00 88.31 90 ARG A C 1
ATOM 751 O O . ARG A 1 90 ? 12.222 14.100 -19.171 1.00 88.31 90 ARG A O 1
ATOM 758 N N . LEU A 1 91 ? 12.251 12.180 -18.009 1.00 85.56 91 LEU A N 1
ATOM 759 C CA . LEU A 1 91 ? 11.427 12.689 -16.915 1.00 85.56 91 LEU A CA 1
ATOM 760 C C . LEU A 1 91 ? 12.111 13.854 -16.192 1.00 85.56 91 LEU A C 1
ATOM 762 O O . LEU A 1 91 ? 11.482 14.889 -15.983 1.00 85.56 91 LEU A O 1
ATOM 766 N N . VAL A 1 92 ? 13.395 13.711 -15.855 1.00 85.75 92 VAL A N 1
ATOM 767 C CA . VAL A 1 92 ? 14.183 14.772 -15.206 1.00 85.75 92 VAL A CA 1
ATOM 768 C C . VAL A 1 92 ? 14.234 16.033 -16.074 1.00 85.75 92 VAL A C 1
ATOM 770 O O . VAL A 1 92 ? 14.084 17.141 -15.557 1.00 85.75 92 VAL A O 1
ATOM 773 N N . ASP A 1 93 ? 14.408 15.881 -17.387 1.00 85.44 93 ASP A N 1
ATOM 774 C CA . ASP A 1 93 ? 14.439 17.011 -18.319 1.00 85.44 93 ASP A CA 1
ATOM 775 C C . ASP A 1 93 ? 13.074 17.716 -18.418 1.00 85.44 93 ASP A C 1
ATOM 777 O O . ASP A 1 93 ? 13.014 18.946 -18.373 1.00 85.44 93 ASP A O 1
ATOM 781 N N . ILE A 1 94 ? 11.968 16.963 -18.479 1.00 83.31 94 ILE A N 1
ATOM 782 C CA . ILE A 1 94 ? 10.612 17.537 -18.516 1.00 83.31 94 ILE A CA 1
ATOM 783 C C . ILE A 1 94 ? 10.299 18.277 -17.212 1.00 83.31 94 ILE A C 1
ATOM 785 O O . ILE A 1 94 ? 9.809 19.402 -17.257 1.00 83.31 94 ILE A O 1
ATOM 789 N N . VAL A 1 95 ? 10.611 17.684 -16.056 1.00 83.94 95 VAL A N 1
ATOM 790 C CA . VAL A 1 95 ? 10.407 18.298 -14.731 1.00 83.94 95 VAL A CA 1
ATOM 791 C C . VAL A 1 95 ? 11.101 19.659 -14.665 1.00 83.94 95 VAL A C 1
ATOM 793 O O . VAL A 1 95 ? 10.455 20.655 -14.340 1.00 83.94 95 VAL A O 1
ATOM 796 N N . LYS A 1 96 ? 12.382 19.727 -15.056 1.00 79.88 96 LYS A N 1
ATOM 797 C CA . LYS A 1 96 ? 13.157 20.979 -15.072 1.00 79.88 96 LYS A CA 1
ATOM 798 C C . LYS A 1 96 ? 12.540 22.053 -15.966 1.00 79.88 96 LYS A C 1
ATOM 800 O O . LYS A 1 96 ? 12.586 23.226 -15.613 1.00 79.88 96 LYS A O 1
ATOM 805 N N . LEU A 1 97 ? 11.991 21.677 -17.120 1.00 80.75 97 LEU A N 1
ATOM 806 C CA . LEU A 1 97 ? 11.412 22.626 -18.075 1.00 80.75 97 LEU A CA 1
ATOM 807 C C . LEU A 1 97 ? 10.005 23.087 -17.660 1.00 80.75 97 LEU A C 1
ATOM 809 O O . LEU A 1 97 ? 9.705 24.284 -17.679 1.00 80.75 97 LEU A O 1
ATOM 813 N N . GLU A 1 98 ? 9.135 22.151 -17.280 1.00 79.62 98 GLU A N 1
ATOM 814 C CA . GLU A 1 98 ? 7.719 22.424 -17.026 1.00 79.62 98 GLU A CA 1
ATOM 815 C C . GLU A 1 98 ? 7.460 23.003 -15.629 1.00 79.62 98 GLU A C 1
ATOM 817 O O . GLU A 1 98 ? 6.632 23.904 -15.487 1.00 79.62 98 GLU A O 1
ATOM 822 N N . LEU A 1 99 ? 8.151 22.540 -14.581 1.00 76.25 99 LEU A N 1
ATOM 823 C CA . LEU A 1 99 ? 7.894 23.027 -13.216 1.00 76.25 99 LEU A CA 1
ATOM 824 C C . LEU A 1 99 ? 8.576 24.355 -12.906 1.00 76.25 99 LEU A C 1
ATOM 826 O O . LEU A 1 99 ? 8.010 25.151 -12.154 1.00 76.25 99 LEU A O 1
ATOM 830 N N . ALA A 1 100 ? 9.720 24.640 -13.534 1.00 68.12 100 ALA A N 1
ATOM 831 C CA . ALA A 1 100 ? 10.364 25.948 -13.430 1.00 68.12 100 ALA A CA 1
ATOM 832 C C . ALA A 1 100 ? 9.483 27.074 -14.002 1.00 68.12 100 ALA A C 1
ATOM 834 O O . ALA A 1 100 ? 9.558 28.216 -13.557 1.00 68.12 100 ALA A O 1
ATOM 835 N N . THR A 1 101 ? 8.614 26.757 -14.969 1.00 68.12 101 THR A N 1
ATOM 836 C CA . THR A 1 101 ? 7.799 27.745 -15.695 1.00 68.12 101 THR A CA 1
ATOM 837 C C . THR A 1 101 ? 6.311 27.731 -15.315 1.00 68.12 101 THR A C 1
ATOM 839 O O . THR A 1 101 ? 5.584 28.681 -15.620 1.00 68.12 101 THR A O 1
ATOM 842 N N . SER A 1 102 ? 5.834 26.694 -14.617 1.00 73.25 102 SER A N 1
ATOM 843 C CA . SER A 1 102 ? 4.413 26.524 -14.289 1.00 73.25 102 SER A CA 1
ATOM 844 C C . SER A 1 102 ? 3.958 27.343 -13.076 1.00 73.25 102 SER A C 1
ATOM 846 O O . SER A 1 102 ? 4.488 27.234 -11.968 1.00 73.25 102 SER A O 1
ATOM 848 N N . LYS A 1 103 ? 2.860 28.092 -13.257 1.00 70.94 103 LYS A N 1
ATOM 849 C CA . LYS A 1 103 ? 2.107 28.732 -12.159 1.00 70.94 103 LYS A CA 1
ATOM 850 C C . LYS A 1 103 ? 1.262 27.734 -11.353 1.00 70.94 103 LYS A C 1
ATOM 852 O O . LYS A 1 103 ? 0.849 28.049 -10.242 1.00 70.94 103 LYS A O 1
ATOM 857 N N . GLN A 1 104 ? 1.002 26.538 -11.891 1.00 79.19 104 GLN A N 1
ATOM 858 C CA . GLN A 1 104 ? 0.162 25.492 -11.291 1.00 79.19 104 GLN A CA 1
ATOM 859 C C . GLN A 1 104 ? 0.973 24.212 -11.037 1.00 79.19 104 GLN A C 1
ATOM 861 O O . GLN A 1 104 ? 0.633 23.125 -11.502 1.00 79.19 104 GLN A O 1
ATOM 866 N N . ARG A 1 105 ? 2.052 24.342 -10.255 1.00 77.38 105 ARG A N 1
ATOM 867 C CA . ARG A 1 105 ? 3.039 23.276 -9.989 1.00 77.38 105 ARG A CA 1
ATOM 868 C C . ARG A 1 105 ? 2.425 21.936 -9.581 1.00 77.38 105 ARG A C 1
ATOM 870 O O . ARG A 1 105 ? 2.858 20.898 -10.058 1.00 77.38 105 ARG A O 1
ATOM 877 N N . SER A 1 106 ? 1.383 21.950 -8.748 1.00 77.25 106 SER A N 1
ATOM 878 C CA . SER A 1 106 ? 0.714 20.720 -8.304 1.00 77.25 106 SER A CA 1
ATOM 879 C C . SER A 1 106 ? 0.013 19.963 -9.441 1.00 77.25 106 SER A C 1
ATOM 881 O O . SER A 1 106 ? 0.103 18.738 -9.488 1.00 77.25 106 SER A O 1
ATOM 883 N N . GLN A 1 107 ? -0.650 20.663 -10.367 1.00 84.00 107 GLN A N 1
ATOM 884 C CA . GLN A 1 107 ? -1.331 20.020 -11.496 1.00 84.00 107 GLN A CA 1
ATOM 885 C C . GLN A 1 107 ? -0.323 19.476 -12.508 1.00 84.00 107 GLN A C 1
ATOM 887 O O . GLN A 1 107 ? -0.476 18.358 -13.000 1.00 84.00 107 GLN A O 1
ATOM 892 N N . THR A 1 108 ? 0.742 20.240 -12.767 1.00 84.62 108 THR A N 1
ATOM 893 C CA . THR A 1 108 ? 1.875 19.780 -13.575 1.00 84.62 108 THR A CA 1
ATOM 894 C C . THR A 1 108 ? 2.512 18.535 -12.946 1.00 84.62 108 THR A C 1
ATOM 896 O O . THR A 1 108 ? 2.664 17.527 -13.627 1.00 84.62 108 THR A O 1
ATOM 899 N N . GLY A 1 109 ? 2.765 18.540 -11.631 1.00 84.75 109 GLY A N 1
ATOM 900 C CA . GLY A 1 109 ? 3.268 17.379 -10.889 1.00 84.75 109 GLY A CA 1
ATOM 901 C C . GLY A 1 109 ? 2.380 16.136 -11.031 1.00 84.75 109 GLY A C 1
ATOM 902 O O . GLY A 1 109 ? 2.883 15.075 -11.397 1.00 84.75 109 GLY A O 1
ATOM 903 N N . LYS A 1 110 ? 1.054 16.267 -10.851 1.00 88.38 110 LYS A N 1
ATOM 904 C CA . LYS A 1 110 ? 0.080 15.175 -11.085 1.00 88.38 110 LYS A CA 1
ATOM 905 C C . LYS A 1 110 ? 0.229 14.582 -12.488 1.00 88.38 110 LYS A C 1
ATOM 907 O O . LYS A 1 110 ? 0.334 13.365 -12.637 1.00 88.38 110 LYS A O 1
ATOM 912 N N . LYS A 1 111 ? 0.244 15.428 -13.523 1.00 88.06 111 LYS A N 1
ATOM 913 C CA . LYS A 1 111 ? 0.348 14.987 -14.924 1.00 88.06 111 LYS A CA 1
ATOM 914 C C . LYS A 1 111 ? 1.640 14.201 -15.173 1.00 88.06 111 LYS A C 1
ATOM 916 O O . LYS A 1 111 ? 1.584 13.124 -15.764 1.00 88.06 111 LYS A O 1
ATOM 921 N N . LEU A 1 112 ? 2.768 14.704 -14.674 1.00 86.19 112 LEU A N 1
ATOM 922 C CA . LEU A 1 112 ? 4.077 14.063 -14.822 1.00 86.19 112 LEU A CA 1
ATOM 923 C C . LEU A 1 112 ? 4.134 12.704 -14.122 1.00 86.19 112 LEU A C 1
ATOM 925 O O . LEU A 1 112 ? 4.600 11.729 -14.712 1.00 86.19 112 LEU A O 1
ATOM 929 N N . MET A 1 113 ? 3.593 12.604 -12.906 1.00 87.94 113 MET A N 1
ATOM 930 C CA . MET A 1 113 ? 3.541 11.335 -12.175 1.00 87.94 113 MET A CA 1
ATOM 931 C C . MET A 1 113 ? 2.652 10.299 -12.869 1.00 87.94 113 MET A C 1
ATOM 933 O O . MET A 1 113 ? 3.011 9.121 -12.933 1.00 87.94 113 MET A O 1
ATOM 937 N N . LEU A 1 114 ? 1.524 10.713 -13.453 1.00 88.06 114 LEU A N 1
ATOM 938 C CA . LEU A 1 114 ? 0.672 9.819 -14.245 1.00 88.06 114 LEU A CA 1
ATOM 939 C C . LEU A 1 114 ? 1.380 9.323 -15.516 1.00 88.06 114 LEU A C 1
ATOM 941 O O . LEU A 1 114 ? 1.268 8.140 -15.857 1.00 88.06 114 LEU A O 1
ATOM 945 N N . GLU A 1 115 ? 2.124 10.196 -16.197 1.00 86.75 115 GLU A N 1
ATOM 946 C CA . GLU A 1 115 ? 2.875 9.854 -17.408 1.00 86.75 115 GLU A CA 1
ATOM 947 C C . GLU A 1 115 ? 4.055 8.918 -17.116 1.00 86.75 115 GLU A C 1
ATOM 949 O O . GLU A 1 115 ? 4.120 7.841 -17.717 1.00 86.75 115 GLU A O 1
ATOM 954 N N . SER A 1 116 ? 4.906 9.252 -16.135 1.00 86.81 116 SER A N 1
ATOM 955 C CA . SER A 1 116 ? 5.961 8.358 -15.618 1.00 86.81 116 SER A CA 1
ATOM 956 C C . SER A 1 116 ? 5.364 7.014 -15.196 1.00 86.81 116 SER A C 1
ATOM 958 O O . SER A 1 116 ? 5.852 5.938 -15.561 1.00 86.81 116 SER A O 1
ATOM 960 N N . GLY A 1 117 ? 4.226 7.078 -14.493 1.00 85.88 117 GLY A N 1
ATOM 961 C CA . GLY A 1 117 ? 3.298 5.993 -14.179 1.00 85.88 117 GLY A CA 1
ATOM 962 C C . GLY A 1 117 ? 3.104 5.008 -15.328 1.00 85.88 117 GLY A C 1
ATOM 963 O O . GLY A 1 117 ? 3.364 3.809 -15.203 1.00 85.88 117 GLY A O 1
ATOM 964 N N . ARG A 1 118 ? 2.605 5.543 -16.441 1.00 87.25 118 ARG A N 1
ATOM 965 C CA . ARG A 1 118 ? 2.209 4.810 -17.644 1.00 87.25 118 ARG A CA 1
ATOM 966 C C . ARG A 1 118 ? 3.403 4.245 -18.412 1.00 87.25 118 ARG A C 1
ATOM 968 O O . ARG A 1 118 ? 3.331 3.089 -18.816 1.00 87.25 118 ARG A O 1
ATOM 975 N N . MET A 1 119 ? 4.465 5.029 -18.602 1.00 88.69 119 MET A N 1
ATOM 976 C CA . MET A 1 119 ? 5.643 4.623 -19.386 1.00 88.69 119 MET A CA 1
ATOM 977 C C . MET A 1 119 ? 6.319 3.387 -18.787 1.00 88.69 119 MET A C 1
ATOM 979 O O . MET A 1 119 ? 6.513 2.389 -19.475 1.00 88.69 119 MET A O 1
ATOM 983 N N . PHE A 1 120 ? 6.574 3.407 -17.480 1.00 89.12 120 PHE A N 1
ATOM 984 C CA . PHE A 1 120 ? 7.172 2.267 -16.786 1.00 89.12 120 PHE A CA 1
ATOM 985 C C . PHE A 1 120 ? 6.279 1.027 -16.820 1.00 89.12 120 PHE A C 1
ATOM 987 O O . PHE A 1 120 ? 6.759 -0.059 -17.123 1.00 89.12 120 PHE A O 1
ATOM 994 N N . ARG A 1 121 ? 4.969 1.175 -16.553 1.00 88.25 121 ARG A N 1
ATOM 995 C CA . ARG A 1 121 ? 4.033 0.039 -16.615 1.00 88.25 121 ARG A CA 1
ATOM 996 C C . ARG A 1 121 ? 4.033 -0.605 -17.996 1.00 88.25 121 ARG A C 1
ATOM 998 O O . ARG A 1 121 ? 3.989 -1.826 -18.076 1.00 88.25 121 ARG A O 1
ATOM 1005 N N . LEU A 1 122 ? 4.099 0.194 -19.062 1.00 90.81 122 LEU A N 1
ATOM 1006 C CA . LEU A 1 122 ? 4.185 -0.317 -20.427 1.00 90.81 122 LEU A CA 1
ATOM 1007 C C . LEU A 1 122 ? 5.492 -1.084 -20.657 1.00 90.81 122 LEU A C 1
ATOM 1009 O O . LEU A 1 122 ? 5.434 -2.229 -21.100 1.00 90.81 122 LEU A O 1
ATOM 1013 N N . LEU A 1 123 ? 6.641 -0.488 -20.326 1.00 93.38 123 LEU A N 1
ATOM 1014 C CA . LEU A 1 123 ? 7.957 -1.108 -20.513 1.00 93.38 123 LEU A CA 1
ATOM 1015 C C . LEU A 1 123 ? 8.062 -2.447 -19.766 1.00 93.38 123 LEU A C 1
ATOM 1017 O O . LEU A 1 123 ? 8.383 -3.474 -20.364 1.00 93.38 123 LEU A O 1
ATOM 1021 N N . THR A 1 124 ? 7.712 -2.443 -18.482 1.00 92.50 124 THR A N 1
ATOM 1022 C CA . THR A 1 124 ? 7.726 -3.623 -17.613 1.00 92.50 124 THR A CA 1
ATOM 1023 C C . THR A 1 124 ? 6.752 -4.693 -18.095 1.00 92.50 124 THR A C 1
ATOM 1025 O O . THR A 1 124 ? 7.141 -5.851 -18.2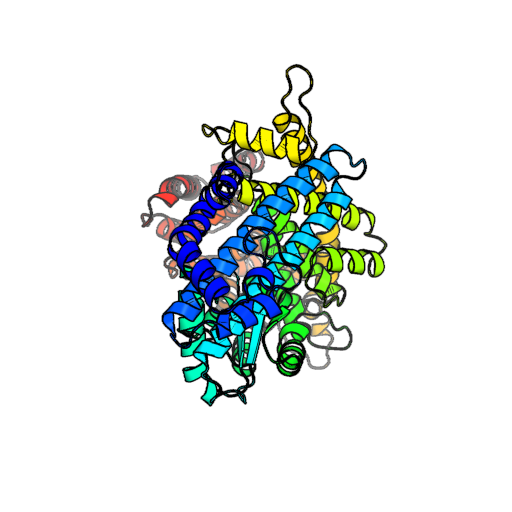24 1.00 92.50 124 THR A O 1
ATOM 1028 N N . LYS A 1 125 ? 5.509 -4.321 -18.438 1.00 93.25 125 LYS A N 1
ATOM 1029 C CA . LYS A 1 125 ? 4.516 -5.255 -18.992 1.00 93.25 125 LYS A CA 1
ATOM 1030 C C . LYS A 1 125 ? 5.044 -5.948 -20.246 1.00 93.25 125 LYS A C 1
ATOM 1032 O O . LYS A 1 125 ? 4.947 -7.168 -20.346 1.00 93.25 125 LYS A O 1
ATOM 1037 N N . CYS A 1 126 ? 5.589 -5.184 -21.194 1.00 95.12 126 CYS A N 1
ATOM 1038 C CA . CYS A 1 126 ? 6.087 -5.735 -22.453 1.00 95.12 126 CYS A CA 1
ATOM 1039 C C . CYS A 1 126 ? 7.241 -6.705 -22.206 1.00 95.12 126 CYS A C 1
ATOM 1041 O O . CYS A 1 126 ? 7.200 -7.832 -22.695 1.00 95.12 126 CYS A O 1
ATOM 1043 N N . TYR A 1 127 ? 8.211 -6.304 -21.383 1.00 96.19 127 TYR A N 1
ATOM 1044 C CA . TYR A 1 127 ? 9.360 -7.136 -21.042 1.00 96.19 127 TYR A CA 1
ATOM 1045 C C . TYR A 1 127 ? 8.941 -8.441 -20.354 1.00 96.19 127 TYR A C 1
ATOM 1047 O O . TYR A 1 127 ? 9.291 -9.525 -20.821 1.00 96.19 127 TYR A O 1
ATOM 1055 N N . MET A 1 128 ? 8.104 -8.355 -19.315 1.00 95.12 128 MET A N 1
ATOM 1056 C CA . MET A 1 128 ? 7.598 -9.529 -18.598 1.00 95.12 128 MET A CA 1
ATOM 1057 C C . MET A 1 128 ? 6.813 -10.472 -19.511 1.00 95.12 128 MET A C 1
ATOM 1059 O O . MET A 1 128 ? 6.970 -11.685 -19.407 1.00 95.12 128 MET A O 1
ATOM 1063 N N . GLN A 1 129 ? 6.004 -9.937 -20.432 1.00 94.31 129 GLN A N 1
ATOM 1064 C CA . GLN A 1 129 ? 5.247 -10.755 -21.378 1.00 94.31 129 GLN A CA 1
ATOM 1065 C C . GLN A 1 129 ? 6.163 -11.563 -22.301 1.00 94.31 129 GLN A C 1
ATOM 1067 O O . GLN A 1 129 ? 5.942 -12.756 -22.488 1.00 94.31 129 GLN A O 1
ATOM 1072 N N . ARG A 1 130 ? 7.205 -10.933 -22.862 1.00 94.75 130 ARG A N 1
ATOM 1073 C CA . ARG A 1 130 ? 8.157 -11.613 -23.756 1.00 94.75 130 ARG A CA 1
ATOM 1074 C C . ARG A 1 130 ? 8.950 -12.680 -23.008 1.00 94.75 130 ARG A C 1
ATOM 1076 O O . ARG A 1 130 ? 9.074 -13.797 -23.501 1.00 94.75 130 ARG A O 1
ATOM 1083 N N . LEU A 1 131 ? 9.422 -12.365 -21.803 1.00 95.06 131 LEU A N 1
ATOM 1084 C CA . LEU A 1 131 ? 10.101 -13.331 -20.941 1.00 95.06 131 LEU A CA 1
ATOM 1085 C C . LEU A 1 131 ? 9.206 -14.531 -20.619 1.00 95.06 131 LEU A C 1
ATOM 1087 O O . LEU A 1 131 ? 9.625 -15.675 -20.765 1.00 95.06 131 LEU A O 1
ATOM 1091 N N . LEU A 1 132 ? 7.955 -14.288 -20.233 1.00 92.94 132 LEU A N 1
ATOM 1092 C CA . LEU A 1 132 ? 7.029 -15.359 -19.888 1.00 92.94 132 LEU A CA 1
ATOM 1093 C C . LEU A 1 132 ? 6.701 -16.250 -21.095 1.00 92.94 132 LEU A C 1
ATOM 1095 O O . LEU A 1 132 ? 6.702 -17.471 -20.956 1.00 92.94 132 LEU A O 1
ATOM 1099 N N . ASN A 1 133 ? 6.534 -15.665 -22.286 1.00 91.12 133 ASN A N 1
ATOM 1100 C CA . ASN A 1 133 ? 6.376 -16.421 -23.532 1.00 91.12 133 ASN A CA 1
ATOM 1101 C C . ASN A 1 133 ? 7.593 -17.320 -23.816 1.00 91.12 133 ASN A C 1
ATOM 1103 O O . ASN A 1 133 ? 7.423 -18.474 -24.205 1.00 91.12 133 ASN A O 1
ATOM 1107 N N . LEU A 1 134 ? 8.816 -16.826 -23.573 1.00 92.25 134 LEU A N 1
ATOM 1108 C CA . LEU A 1 134 ? 10.036 -17.635 -23.687 1.00 92.25 134 LEU A CA 1
ATOM 1109 C C . LEU A 1 134 ? 10.087 -18.773 -22.660 1.00 92.25 134 LEU A C 1
ATOM 1111 O O . LEU A 1 134 ? 10.644 -19.824 -22.954 1.00 92.25 134 LEU A O 1
ATOM 1115 N N . PHE A 1 135 ? 9.544 -18.584 -21.455 1.00 92.44 135 PHE A N 1
ATOM 1116 C CA . PHE A 1 135 ? 9.602 -19.600 -20.400 1.00 92.44 135 PHE A CA 1
ATOM 1117 C C . PHE A 1 135 ? 8.503 -20.659 -20.489 1.00 92.44 135 PHE A C 1
ATOM 1119 O O . PHE A 1 135 ? 8.726 -21.771 -20.010 1.00 92.44 135 PHE A O 1
ATOM 1126 N N . LEU A 1 136 ? 7.350 -20.327 -21.075 1.00 88.69 136 LEU A N 1
ATOM 1127 C CA . LEU A 1 136 ? 6.214 -21.238 -21.262 1.00 88.69 136 LEU A CA 1
ATOM 1128 C C . LEU A 1 136 ? 6.294 -22.055 -22.568 1.00 88.69 136 LEU A C 1
ATOM 1130 O O . LEU A 1 136 ? 5.444 -22.914 -22.792 1.00 88.69 136 LEU A O 1
ATOM 1134 N N . ASN A 1 137 ? 7.314 -21.824 -23.408 1.00 71.94 137 ASN A N 1
ATOM 1135 C CA . ASN A 1 137 ? 7.655 -22.621 -24.599 1.00 71.94 137 ASN A CA 1
ATOM 1136 C C . ASN A 1 137 ? 6.505 -22.869 -25.606 1.00 71.94 137 ASN A C 1
ATOM 1138 O O . ASN A 1 137 ? 6.560 -23.835 -26.357 1.00 71.94 137 ASN A O 1
ATOM 1142 N N . ASN A 1 138 ? 5.474 -22.020 -25.661 1.00 64.00 138 ASN A N 1
ATOM 1143 C CA . ASN A 1 138 ? 4.280 -22.160 -26.521 1.00 64.00 138 ASN A CA 1
ATOM 1144 C C . ASN A 1 138 ? 3.444 -23.456 -26.355 1.00 64.00 138 ASN A C 1
ATOM 1146 O O . ASN A 1 138 ? 2.380 -23.549 -26.958 1.00 64.00 138 ASN A O 1
ATOM 1150 N N . GLU A 1 139 ? 3.868 -24.431 -25.545 1.00 62.78 139 GLU A N 1
ATOM 1151 C CA . GLU A 1 139 ? 3.146 -25.696 -25.299 1.00 62.78 139 GLU A CA 1
ATOM 1152 C C . GLU A 1 139 ? 2.036 -25.559 -24.244 1.00 62.78 139 GLU A C 1
ATOM 1154 O O . GLU A 1 139 ? 1.176 -26.425 -24.115 1.00 62.78 139 GLU A O 1
ATOM 1159 N N . HIS A 1 140 ? 2.038 -24.452 -23.500 1.00 70.50 140 HIS A N 1
ATOM 1160 C CA . HIS A 1 140 ? 1.122 -24.189 -22.389 1.00 70.50 140 HIS A CA 1
ATOM 1161 C C . HIS A 1 140 ? 0.290 -22.913 -22.600 1.00 70.50 140 HIS A C 1
ATOM 1163 O O . HIS A 1 140 ? -0.011 -22.183 -21.656 1.00 70.50 140 HIS A O 1
ATOM 1169 N N . THR A 1 141 ? -0.063 -22.614 -23.851 1.00 65.56 141 THR A N 1
ATOM 1170 C CA . THR A 1 141 ? -0.821 -21.411 -24.245 1.00 65.56 141 THR A CA 1
ATOM 1171 C C . THR A 1 141 ? -2.266 -21.396 -23.750 1.00 65.56 141 THR A C 1
ATOM 1173 O O . THR A 1 141 ? -2.841 -20.317 -23.625 1.00 65.56 141 THR A O 1
ATOM 1176 N N . ASP A 1 142 ? -2.825 -22.559 -23.409 1.00 76.38 142 ASP A N 1
ATOM 1177 C CA . ASP A 1 142 ? -4.195 -22.696 -22.902 1.00 76.38 142 ASP A CA 1
ATOM 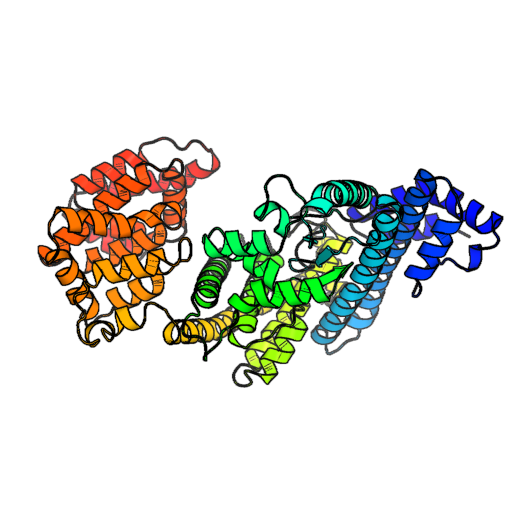1178 C C . ASP A 1 142 ? -4.323 -22.413 -21.390 1.00 76.38 142 ASP A C 1
ATOM 1180 O O . ASP A 1 142 ? -5.431 -22.414 -20.850 1.00 76.38 142 ASP A O 1
ATOM 1184 N N . MET A 1 143 ? -3.211 -22.157 -20.684 1.00 86.44 143 MET A N 1
ATOM 1185 C CA . MET A 1 143 ? -3.236 -21.854 -19.249 1.00 86.44 143 MET A CA 1
ATOM 1186 C C . MET A 1 143 ? -3.932 -20.519 -18.973 1.00 86.44 143 MET A C 1
ATOM 1188 O O . MET A 1 143 ? -3.460 -19.452 -19.374 1.00 86.44 143 MET A O 1
ATOM 1192 N N . GLU A 1 144 ? -5.020 -20.555 -18.202 1.00 92.12 144 GLU A N 1
ATOM 1193 C CA . GLU A 1 144 ? -5.719 -19.342 -17.779 1.00 92.12 144 GLU A CA 1
ATOM 1194 C C . GLU A 1 144 ? -5.156 -18.820 -16.447 1.00 92.12 144 GLU A C 1
ATOM 1196 O O . GLU A 1 144 ? -5.407 -19.370 -15.369 1.00 92.12 144 GLU A O 1
ATOM 1201 N N . TYR A 1 145 ? -4.420 -17.709 -16.521 1.00 94.12 145 TYR A N 1
ATOM 1202 C CA . TYR A 1 145 ? -3.897 -16.983 -15.364 1.00 94.12 145 TYR A CA 1
ATOM 1203 C C . TYR A 1 145 ? -4.083 -15.471 -15.522 1.00 94.12 145 TYR A C 1
ATOM 1205 O O . TYR A 1 145 ? -4.271 -14.965 -16.628 1.00 94.12 145 TYR A O 1
ATOM 1213 N N . SER A 1 146 ? -4.011 -14.737 -14.415 1.00 94.69 146 SER A N 1
ATOM 1214 C CA . SER A 1 146 ? -4.006 -13.278 -14.366 1.00 94.69 146 SER A CA 1
ATOM 1215 C C . SER A 1 146 ? -2.906 -12.814 -13.420 1.00 94.69 146 SER A C 1
ATOM 1217 O O . SER A 1 146 ? -2.839 -13.241 -12.268 1.00 94.69 146 SER A O 1
ATOM 1219 N N . MET A 1 147 ? -2.013 -11.967 -13.920 1.00 93.88 147 MET A N 1
ATOM 1220 C CA . MET A 1 147 ? -0.921 -11.372 -13.160 1.00 93.88 147 MET A CA 1
ATOM 1221 C C . MET A 1 147 ? -1.263 -9.920 -12.868 1.00 93.88 147 MET A C 1
ATOM 1223 O O . MET A 1 147 ? -1.451 -9.113 -13.784 1.00 93.88 147 MET A O 1
ATOM 1227 N N . LEU A 1 148 ? -1.333 -9.599 -11.587 1.00 92.06 148 LEU A N 1
ATOM 1228 C CA . LEU A 1 148 ? -1.845 -8.348 -11.060 1.00 92.06 148 LEU A CA 1
ATOM 1229 C C . LEU A 1 148 ? -0.698 -7.550 -10.451 1.00 92.06 148 LEU A C 1
ATOM 1231 O O . LEU A 1 148 ? 0.079 -8.104 -9.682 1.00 92.06 148 LEU A O 1
ATOM 1235 N N . SER A 1 149 ? -0.618 -6.254 -10.742 1.00 87.81 149 SER A N 1
ATOM 1236 C CA . SER A 1 149 ? 0.153 -5.326 -9.916 1.00 87.81 149 SER A CA 1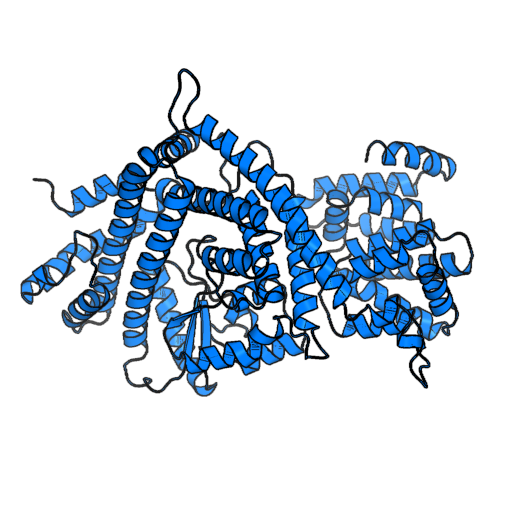
ATOM 1237 C C . SER A 1 149 ? -0.625 -5.108 -8.634 1.00 87.81 149 SER A C 1
ATOM 1239 O O . SER A 1 149 ? -1.799 -4.734 -8.716 1.00 87.81 149 SER A O 1
ATOM 1241 N N . VAL A 1 150 ? 0.014 -5.304 -7.490 1.00 80.75 150 VAL A N 1
ATOM 1242 C CA . VAL A 1 150 ? -0.562 -5.007 -6.175 1.00 80.75 150 VAL A CA 1
ATOM 1243 C C . VAL A 1 150 ? 0.224 -3.867 -5.524 1.00 80.75 150 VAL A C 1
ATOM 1245 O O . VAL A 1 150 ? 1.259 -3.446 -6.037 1.00 80.75 150 VAL A O 1
ATOM 1248 N N . GLY A 1 151 ? -0.315 -3.291 -4.451 1.00 68.25 151 GLY A N 1
ATOM 1249 C CA . GLY A 1 151 ? 0.310 -2.152 -3.777 1.00 68.25 151 GLY A CA 1
ATOM 1250 C C . GLY A 1 151 ? 0.234 -0.839 -4.566 1.00 68.25 151 GLY A C 1
ATOM 1251 O O . GLY A 1 151 ? -0.451 -0.714 -5.587 1.00 68.25 151 GLY A O 1
ATOM 1252 N N . THR A 1 152 ? 0.921 0.192 -4.071 1.00 50.84 152 THR A N 1
ATOM 1253 C CA . THR A 1 152 ? 1.071 1.448 -4.809 1.00 50.84 152 THR A CA 1
ATOM 1254 C C . THR A 1 152 ? 2.510 1.588 -5.280 1.00 50.84 152 THR A C 1
ATOM 1256 O O . THR A 1 152 ? 3.436 1.526 -4.483 1.00 50.84 152 THR A O 1
ATOM 1259 N N . ARG A 1 153 ? 2.709 1.830 -6.585 1.00 48.91 153 ARG A N 1
ATOM 1260 C CA . ARG A 1 153 ? 4.040 2.004 -7.204 1.00 48.91 153 ARG A CA 1
ATOM 1261 C C . ARG A 1 153 ? 4.926 3.038 -6.490 1.00 48.91 153 ARG A C 1
ATOM 1263 O O . ARG A 1 153 ? 6.128 3.066 -6.711 1.00 48.91 153 ARG A O 1
ATOM 1270 N N . ALA A 1 154 ? 4.351 3.908 -5.668 1.00 39.78 154 ALA A N 1
ATOM 1271 C CA . ALA A 1 154 ? 5.136 4.898 -4.962 1.00 39.78 154 ALA A CA 1
ATOM 1272 C C . ALA A 1 154 ? 5.752 4.400 -3.662 1.00 39.78 154 ALA A C 1
ATOM 1274 O O . ALA A 1 154 ? 6.086 5.256 -2.863 1.00 39.78 154 ALA A O 1
ATOM 1275 N N . ASP A 1 155 ? 5.885 3.090 -3.432 1.00 42.28 155 ASP A N 1
ATOM 1276 C CA . ASP A 1 155 ? 6.409 2.603 -2.160 1.00 42.28 155 ASP A CA 1
ATOM 1277 C C . ASP A 1 155 ? 7.729 1.821 -2.232 1.00 42.28 155 ASP A C 1
ATOM 1279 O O . ASP A 1 155 ? 8.406 1.870 -1.211 1.00 42.28 155 ASP A O 1
ATOM 1283 N N . GLN A 1 156 ? 8.168 1.196 -3.343 1.00 48.97 156 GLN A N 1
ATOM 1284 C CA . GLN A 1 156 ? 9.464 0.468 -3.426 1.00 48.97 156 GLN A CA 1
ATOM 1285 C C . GLN A 1 156 ? 10.005 0.316 -4.870 1.00 48.97 156 GLN A C 1
ATOM 1287 O O . GLN A 1 156 ? 9.301 0.582 -5.843 1.00 48.97 156 GLN A O 1
ATOM 1292 N N . ASP A 1 157 ? 11.270 -0.106 -5.002 1.00 55.88 157 ASP A N 1
ATOM 1293 C CA . ASP A 1 157 ? 11.921 -0.484 -6.276 1.00 55.88 157 ASP A CA 1
ATOM 1294 C C . ASP A 1 157 ? 11.403 -1.779 -6.883 1.00 55.88 157 ASP A C 1
ATOM 1296 O O . ASP A 1 157 ? 11.676 -2.094 -8.050 1.00 55.88 157 ASP A O 1
ATOM 1300 N N . ASP A 1 158 ? 10.684 -2.526 -6.066 1.00 74.56 158 ASP A N 1
ATOM 1301 C CA . ASP A 1 158 ? 10.133 -3.809 -6.399 1.00 74.56 158 ASP A CA 1
ATOM 1302 C C . ASP A 1 158 ? 8.749 -3.651 -7.026 1.00 74.56 158 ASP A C 1
ATOM 1304 O O . ASP A 1 158 ? 8.005 -2.700 -6.777 1.00 74.56 158 ASP A O 1
ATOM 1308 N N . ILE A 1 159 ? 8.413 -4.587 -7.902 1.00 83.25 159 ILE A N 1
ATOM 1309 C CA . ILE A 1 159 ? 7.079 -4.693 -8.472 1.00 83.25 159 ILE A CA 1
ATOM 1310 C C . ILE A 1 159 ? 6.351 -5.752 -7.662 1.00 83.25 159 ILE A C 1
ATOM 1312 O O . ILE A 1 159 ? 6.625 -6.946 -7.815 1.00 83.25 159 ILE A O 1
ATOM 1316 N N . ASP A 1 160 ? 5.422 -5.309 -6.823 1.00 85.88 160 ASP A N 1
ATOM 1317 C CA . ASP A 1 160 ? 4.557 -6.218 -6.090 1.00 85.88 160 ASP A CA 1
ATOM 1318 C C . ASP A 1 160 ? 3.535 -6.844 -7.041 1.00 85.88 160 ASP A C 1
ATOM 1320 O O . ASP A 1 160 ? 2.824 -6.160 -7.792 1.00 85.88 160 ASP A O 1
ATOM 1324 N N . LEU A 1 161 ? 3.461 -8.170 -7.006 1.00 89.44 161 LEU A N 1
ATOM 1325 C CA . LEU A 1 161 ? 2.631 -8.988 -7.866 1.00 89.44 161 LEU A CA 1
ATOM 1326 C C . LEU A 1 161 ? 1.731 -9.920 -7.062 1.00 89.44 161 LEU A C 1
ATOM 1328 O O . LEU A 1 161 ? 2.150 -10.565 -6.102 1.00 89.44 161 LEU A O 1
ATOM 1332 N N . GLY A 1 162 ? 0.498 -10.055 -7.538 1.00 91.25 162 GLY A N 1
ATOM 1333 C CA . GLY A 1 162 ? -0.377 -11.177 -7.225 1.00 91.25 162 GLY A CA 1
ATOM 1334 C C . GLY A 1 162 ? -0.630 -11.992 -8.482 1.00 91.25 162 GLY A C 1
ATOM 1335 O O . GLY A 1 162 ? -0.923 -11.416 -9.530 1.00 91.25 162 GLY A O 1
ATOM 1336 N N . ILE A 1 163 ? -0.521 -13.318 -8.413 1.00 93.19 163 ILE A N 1
ATOM 1337 C CA . ILE A 1 163 ? -0.762 -14.180 -9.576 1.00 93.19 163 ILE A CA 1
ATOM 1338 C C . ILE A 1 163 ? -1.884 -15.154 -9.266 1.00 93.19 163 ILE A C 1
ATOM 1340 O O . ILE A 1 163 ? -1.781 -15.990 -8.368 1.00 93.19 163 ILE A O 1
ATOM 1344 N N . ILE A 1 164 ? -2.949 -15.050 -10.054 1.00 94.06 164 ILE A N 1
ATOM 1345 C CA . ILE A 1 164 ? -4.134 -15.889 -9.947 1.00 94.06 164 ILE A CA 1
ATOM 1346 C C . ILE A 1 164 ? -4.142 -16.871 -11.106 1.00 94.06 164 ILE A C 1
ATOM 1348 O O . ILE A 1 164 ? -3.932 -16.467 -12.246 1.00 94.06 164 ILE A O 1
ATOM 1352 N N . HIS A 1 165 ? -4.422 -18.142 -10.842 1.00 93.44 165 HIS A N 1
ATOM 1353 C CA . HIS A 1 165 ? -4.620 -19.146 -11.888 1.00 93.44 165 HIS A CA 1
ATOM 1354 C C . HIS A 1 165 ? -5.929 -19.909 -11.688 1.00 93.44 165 HIS A C 1
ATOM 1356 O O . HIS A 1 165 ? -6.439 -20.018 -10.568 1.00 93.44 165 HIS A O 1
ATOM 1362 N N . ARG A 1 166 ? -6.487 -20.412 -12.795 1.00 92.38 166 ARG A N 1
ATOM 1363 C CA . ARG A 1 166 ? -7.740 -21.175 -12.799 1.00 92.38 166 ARG A CA 1
ATOM 1364 C C . ARG A 1 166 ? -7.540 -22.586 -12.253 1.00 92.38 166 ARG A C 1
ATOM 1366 O O . ARG A 1 166 ? -8.195 -22.964 -11.284 1.00 92.38 166 ARG A O 1
ATOM 1373 N N . ASN A 1 167 ? -6.658 -23.362 -12.882 1.00 87.88 167 ASN A N 1
ATOM 1374 C CA . ASN A 1 167 ? -6.545 -24.793 -12.615 1.00 87.88 167 ASN A CA 1
ATOM 1375 C C . ASN A 1 167 ? -5.371 -25.075 -11.668 1.00 87.88 167 ASN A C 1
ATOM 1377 O O . ASN A 1 167 ? -4.254 -24.629 -11.938 1.00 87.88 167 ASN A O 1
ATOM 1381 N N . PRO A 1 168 ? -5.573 -25.843 -10.582 1.00 85.81 168 PRO A N 1
ATOM 1382 C CA . PRO A 1 168 ? -4.485 -26.283 -9.708 1.00 85.81 168 PRO A CA 1
ATOM 1383 C C . PRO A 1 168 ? -3.396 -27.094 -10.422 1.00 85.81 168 PRO A C 1
ATOM 1385 O O . PRO A 1 168 ? -2.245 -27.068 -10.001 1.00 85.81 168 PRO A O 1
ATOM 1388 N N . GLU A 1 169 ? -3.752 -27.790 -11.502 1.00 86.88 169 GLU A N 1
ATOM 1389 C CA . GLU A 1 169 ? -2.838 -28.618 -12.301 1.00 86.88 169 GLU A CA 1
ATOM 1390 C C . GLU A 1 169 ? -1.760 -27.782 -13.010 1.00 86.88 169 GLU A C 1
ATOM 1392 O O . GLU A 1 169 ? -0.622 -28.225 -13.153 1.00 86.88 169 GLU A O 1
ATOM 1397 N N . ASP A 1 170 ? -2.079 -26.529 -13.351 1.00 84.69 170 ASP A N 1
ATOM 1398 C CA . ASP A 1 170 ? -1.154 -25.604 -14.014 1.00 84.69 170 ASP A CA 1
ATOM 1399 C C . ASP A 1 170 ? -0.117 -25.007 -13.044 1.00 84.69 170 ASP A C 1
ATOM 1401 O O . ASP A 1 170 ? 0.866 -24.390 -13.469 1.00 84.69 170 ASP A O 1
ATOM 1405 N N . ALA A 1 171 ? -0.312 -25.185 -11.731 1.00 87.38 171 ALA A N 1
ATOM 1406 C CA . ALA A 1 171 ? 0.461 -24.493 -10.706 1.00 87.38 171 ALA A CA 1
ATOM 1407 C C . ALA A 1 171 ? 1.962 -24.784 -10.804 1.00 87.38 171 ALA A C 1
ATOM 1409 O O . ALA A 1 171 ? 2.763 -23.858 -10.694 1.00 87.38 171 ALA A O 1
ATOM 1410 N N . GLU A 1 172 ? 2.376 -26.035 -11.020 1.00 89.44 172 GLU A N 1
ATOM 1411 C CA . GLU A 1 172 ? 3.802 -26.390 -11.048 1.00 89.44 172 GLU A CA 1
ATOM 1412 C C . GLU A 1 172 ? 4.525 -25.728 -12.230 1.00 89.44 172 GLU A C 1
ATOM 1414 O O . GLU A 1 172 ? 5.592 -25.129 -12.067 1.00 89.44 172 GLU A O 1
ATOM 1419 N N . VAL A 1 173 ? 3.931 -25.798 -13.424 1.00 90.62 173 VAL A N 1
ATOM 1420 C CA . VAL A 1 173 ? 4.501 -25.201 -14.637 1.00 90.62 173 VAL A CA 1
ATOM 1421 C C . VAL A 1 173 ? 4.554 -23.682 -14.505 1.00 90.62 173 VAL A C 1
ATOM 1423 O O . VAL A 1 173 ? 5.607 -23.087 -14.753 1.00 90.62 173 VAL A O 1
ATOM 1426 N N . LEU A 1 174 ? 3.463 -23.065 -14.043 1.00 91.19 174 LEU A N 1
ATOM 1427 C CA . LEU A 1 174 ? 3.392 -21.620 -13.867 1.00 91.19 174 LEU A CA 1
ATOM 1428 C C . LEU A 1 174 ? 4.391 -21.137 -12.807 1.00 91.19 174 LEU A C 1
ATOM 1430 O O . LEU A 1 174 ? 5.151 -20.213 -13.078 1.00 91.19 174 LEU A O 1
ATOM 1434 N N . ASN A 1 175 ? 4.490 -21.796 -11.647 1.00 91.88 175 ASN A N 1
ATOM 1435 C CA . ASN A 1 175 ? 5.467 -21.435 -10.611 1.00 91.88 175 ASN A CA 1
ATOM 1436 C C . ASN A 1 175 ? 6.913 -21.522 -11.120 1.00 91.88 175 ASN A C 1
ATOM 1438 O O . ASN A 1 175 ? 7.716 -20.637 -10.823 1.00 91.88 175 ASN A O 1
ATOM 1442 N N . ARG A 1 176 ? 7.256 -22.533 -11.934 1.00 92.06 176 ARG A N 1
ATOM 1443 C CA . ARG A 1 176 ? 8.587 -22.618 -12.563 1.00 92.06 176 ARG A CA 1
ATOM 1444 C C . ARG A 1 176 ? 8.844 -21.461 -13.525 1.00 92.06 176 ARG A C 1
ATOM 1446 O O . ARG A 1 176 ? 9.919 -20.862 -13.479 1.00 92.06 176 ARG A O 1
ATOM 1453 N N . ALA A 1 177 ? 7.880 -21.136 -14.385 1.00 93.19 177 ALA A N 1
ATOM 1454 C CA . ALA A 1 177 ? 8.010 -20.032 -15.334 1.00 93.19 177 ALA A CA 1
ATOM 1455 C C . ALA A 1 177 ? 8.132 -18.676 -14.616 1.00 93.19 177 ALA A C 1
ATOM 1457 O O . ALA A 1 177 ? 9.002 -17.873 -14.956 1.00 93.19 177 ALA A O 1
ATOM 1458 N N . ILE A 1 178 ? 7.336 -18.457 -13.567 1.00 93.69 178 ILE A N 1
ATOM 1459 C CA . ILE A 1 178 ? 7.398 -17.258 -12.725 1.00 93.69 178 ILE A CA 1
ATOM 1460 C C . ILE A 1 178 ? 8.712 -17.178 -11.946 1.00 93.69 178 ILE A C 1
ATOM 1462 O O . ILE A 1 178 ? 9.300 -16.103 -11.875 1.00 93.69 178 ILE A O 1
ATOM 1466 N N . GLY A 1 179 ? 9.242 -18.292 -11.438 1.00 93.75 179 GLY A N 1
ATOM 1467 C CA . GLY A 1 179 ? 10.561 -18.314 -10.798 1.00 93.75 179 GLY A CA 1
ATOM 1468 C C . GLY A 1 179 ? 11.688 -17.888 -11.749 1.00 93.75 179 GLY A C 1
ATOM 1469 O O . GLY A 1 179 ? 12.568 -17.111 -11.371 1.00 93.75 179 GLY A O 1
ATOM 1470 N N . ARG A 1 180 ? 11.640 -18.328 -13.017 1.00 95.00 180 ARG A N 1
ATOM 1471 C CA . ARG A 1 180 ? 12.583 -17.887 -14.066 1.00 95.00 180 ARG A CA 1
ATOM 1472 C C . ARG A 1 180 ? 12.405 -16.405 -14.394 1.00 95.00 180 ARG A C 1
ATOM 1474 O O . ARG A 1 180 ? 13.397 -15.685 -14.481 1.00 95.00 180 ARG A O 1
ATOM 1481 N N . LEU A 1 181 ? 11.158 -15.941 -14.491 1.00 94.94 181 LEU A N 1
ATOM 1482 C CA . LEU A 1 181 ? 10.828 -14.526 -14.664 1.00 94.94 181 LEU A CA 1
ATOM 1483 C C . LEU A 1 181 ? 11.380 -13.668 -13.528 1.00 94.94 181 LEU A C 1
ATOM 1485 O O . LEU A 1 181 ? 12.053 -12.680 -13.803 1.00 94.94 181 LEU A O 1
ATOM 1489 N N . ALA A 1 182 ? 11.166 -14.060 -12.275 1.00 93.69 182 ALA A N 1
ATOM 1490 C CA . ALA A 1 182 ? 11.690 -13.359 -11.109 1.00 93.69 182 ALA A CA 1
ATOM 1491 C C . ALA A 1 182 ? 13.222 -13.271 -11.138 1.00 93.69 182 ALA A C 1
ATOM 1493 O O . ALA A 1 182 ? 13.781 -12.215 -10.846 1.00 93.69 182 ALA A O 1
ATOM 1494 N N . SER A 1 183 ? 13.901 -14.349 -11.546 1.00 94.00 183 SER A N 1
ATOM 1495 C CA . SER A 1 183 ? 15.361 -14.367 -11.683 1.00 94.00 183 SER A CA 1
ATOM 1496 C C . SER A 1 183 ? 15.855 -13.394 -12.756 1.00 94.00 183 SER A C 1
ATOM 1498 O O . SER A 1 183 ? 16.758 -12.600 -12.491 1.00 94.00 183 SER A O 1
ATOM 1500 N N . GLU A 1 184 ? 15.254 -13.401 -13.948 1.00 94.94 184 GLU A N 1
ATOM 1501 C CA . GLU A 1 184 ? 15.662 -12.499 -15.034 1.00 94.94 184 GLU A CA 1
ATOM 1502 C C . GLU A 1 184 ? 15.308 -11.036 -14.749 1.00 94.94 184 GLU A C 1
ATOM 1504 O O . GLU A 1 184 ? 16.108 -10.138 -15.021 1.00 94.94 184 GLU A O 1
ATOM 1509 N N . MET A 1 185 ? 14.162 -10.787 -14.117 1.00 93.62 185 MET A N 1
ATOM 1510 C CA . MET A 1 185 ? 13.783 -9.463 -13.624 1.00 93.62 185 MET A CA 1
ATOM 1511 C C . MET A 1 185 ? 14.786 -8.958 -12.579 1.00 93.62 185 MET A C 1
ATOM 1513 O O . MET A 1 185 ? 15.318 -7.860 -12.720 1.00 93.62 185 MET A O 1
ATOM 1517 N N . PHE A 1 186 ? 15.162 -9.784 -11.598 1.00 91.00 186 PHE A N 1
ATOM 1518 C CA . PHE A 1 186 ? 16.180 -9.427 -10.607 1.00 91.00 186 PHE A CA 1
ATOM 1519 C C . PHE A 1 186 ? 17.544 -9.119 -11.242 1.00 91.00 186 PHE A C 1
ATOM 1521 O O . PHE A 1 186 ? 18.198 -8.156 -10.844 1.00 91.00 186 PHE A O 1
ATOM 1528 N N . LYS A 1 187 ? 17.979 -9.883 -12.251 1.00 91.00 187 LYS A N 1
ATOM 1529 C CA . LYS A 1 187 ? 19.270 -9.659 -12.927 1.00 91.00 187 LYS A CA 1
ATOM 1530 C C . LYS A 1 187 ? 19.271 -8.406 -13.797 1.00 91.00 187 LYS A C 1
ATOM 1532 O O . LYS A 1 187 ? 20.206 -7.613 -13.712 1.00 91.00 187 LYS A O 1
ATOM 1537 N N . LYS A 1 188 ? 18.247 -8.225 -14.635 1.00 90.31 188 LYS A N 1
ATOM 1538 C CA . LYS A 1 188 ? 18.279 -7.269 -15.756 1.00 90.31 188 LYS A CA 1
ATOM 1539 C C . LYS A 1 188 ? 17.326 -6.073 -15.602 1.00 90.31 188 LYS A C 1
ATOM 1541 O O . LYS A 1 188 ? 17.460 -5.100 -16.336 1.00 90.31 188 LYS A O 1
ATOM 1546 N N . ALA A 1 189 ? 16.400 -6.114 -14.645 1.00 89.81 189 ALA A N 1
ATOM 1547 C CA . ALA A 1 189 ? 15.351 -5.112 -14.441 1.00 89.81 189 ALA A CA 1
ATOM 1548 C C . ALA A 1 189 ? 15.104 -4.833 -12.939 1.00 89.81 189 ALA A C 1
ATOM 1550 O O . ALA A 1 189 ? 16.028 -4.919 -12.121 1.00 89.81 189 ALA A O 1
ATOM 1551 N N . ASN A 1 190 ? 1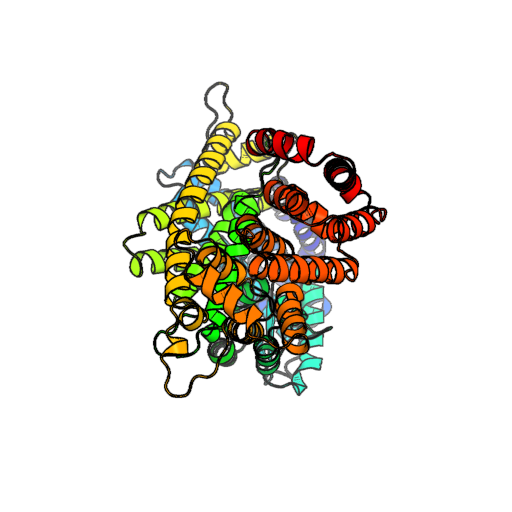3.869 -4.465 -12.587 1.00 86.25 190 ASN A N 1
ATOM 1552 C CA . ASN A 1 190 ? 13.374 -4.337 -11.215 1.00 86.25 190 ASN A CA 1
ATOM 1553 C C . ASN A 1 190 ? 13.068 -5.711 -10.609 1.00 86.25 190 ASN A C 1
ATOM 1555 O O . ASN A 1 190 ? 12.666 -6.629 -11.321 1.00 86.25 190 ASN A O 1
ATOM 1559 N N . ARG A 1 191 ? 13.227 -5.857 -9.294 1.00 87.50 191 ARG A N 1
ATOM 1560 C CA . ARG A 1 191 ? 12.894 -7.102 -8.596 1.00 87.50 191 ARG A CA 1
ATOM 1561 C C . ARG A 1 191 ? 11.372 -7.249 -8.464 1.00 87.50 191 ARG A C 1
ATOM 1563 O O . ARG A 1 191 ? 10.632 -6.272 -8.477 1.00 87.50 191 ARG A O 1
ATOM 1570 N N . LEU A 1 192 ? 10.909 -8.498 -8.428 1.00 88.88 192 LEU A N 1
ATOM 1571 C CA . LEU A 1 192 ? 9.503 -8.844 -8.226 1.00 88.88 192 LEU A CA 1
ATOM 1572 C C . LEU A 1 192 ? 9.294 -9.305 -6.782 1.00 88.88 192 LEU A C 1
ATOM 1574 O O . LEU A 1 192 ? 10.102 -10.090 -6.275 1.00 88.88 192 LEU A O 1
ATOM 1578 N N . HIS A 1 193 ? 8.199 -8.867 -6.168 1.00 86.94 193 HIS A N 1
ATOM 1579 C CA . HIS A 1 193 ? 7.728 -9.355 -4.874 1.00 86.94 193 HIS A CA 1
ATOM 1580 C C . HIS A 1 193 ? 6.358 -10.003 -5.029 1.00 86.94 193 HIS A C 1
ATOM 1582 O O . HIS A 1 193 ? 5.504 -9.488 -5.738 1.00 86.94 193 HIS A O 1
ATOM 1588 N N . PHE A 1 194 ? 6.145 -11.152 -4.389 1.00 84.94 194 PHE A N 1
ATOM 1589 C CA . PHE A 1 194 ? 4.931 -11.958 -4.560 1.00 84.94 194 PHE A CA 1
ATOM 1590 C C . PHE A 1 194 ? 4.044 -11.939 -3.311 1.00 84.94 194 PHE A C 1
ATOM 1592 O O . PHE A 1 194 ? 3.329 -12.908 -3.053 1.00 84.94 194 PHE A O 1
ATOM 1599 N N . HIS A 1 195 ? 4.090 -10.841 -2.543 1.00 70.81 195 HIS A N 1
ATOM 1600 C CA . HIS A 1 195 ? 3.451 -10.700 -1.231 1.00 70.81 195 HIS A CA 1
ATOM 1601 C C . HIS A 1 195 ? 2.016 -11.239 -1.211 1.00 70.81 195 HIS A C 1
ATOM 1603 O O . HIS A 1 195 ? 1.692 -12.103 -0.395 1.00 70.81 195 HIS A O 1
ATOM 1609 N N . LEU A 1 196 ? 1.185 -10.850 -2.183 1.00 73.38 196 LEU A N 1
ATOM 1610 C CA . LEU A 1 196 ? -0.213 -11.270 -2.209 1.00 73.38 196 LEU A CA 1
ATOM 1611 C C . LEU A 1 196 ? -0.397 -12.794 -2.347 1.00 73.38 196 LEU A C 1
ATOM 1613 O O . LEU A 1 196 ? -1.370 -13.338 -1.829 1.00 73.38 196 LEU A O 1
ATOM 1617 N N . SER A 1 197 ? 0.481 -13.495 -3.063 1.00 74.75 197 SER A N 1
ATOM 1618 C CA . SER A 1 197 ? 0.374 -14.948 -3.269 1.00 74.75 197 SER A CA 1
ATOM 1619 C C . SER A 1 197 ? 1.095 -15.745 -2.173 1.00 74.75 197 SER A C 1
ATOM 1621 O O . SER A 1 197 ? 0.571 -16.769 -1.730 1.00 74.75 197 SER A O 1
ATOM 1623 N N . GLU A 1 198 ? 2.210 -15.229 -1.651 1.00 73.75 198 GLU A N 1
ATOM 1624 C CA . GLU A 1 198 ? 2.967 -15.821 -0.534 1.00 73.75 198 GLU A CA 1
ATOM 1625 C C . GLU A 1 198 ? 2.170 -15.829 0.780 1.00 73.75 198 GLU A C 1
ATOM 1627 O O . GLU A 1 198 ? 2.286 -16.763 1.574 1.00 73.75 198 GLU A O 1
ATOM 1632 N N . HIS A 1 199 ? 1.307 -14.831 0.999 1.00 69.94 199 HIS A N 1
ATOM 1633 C CA . HIS A 1 199 ? 0.386 -14.814 2.140 1.00 69.94 199 HIS A CA 1
ATOM 1634 C C . HIS A 1 199 ? -0.739 -15.851 2.031 1.00 69.94 199 HIS A C 1
ATOM 1636 O O . HIS A 1 199 ? -1.410 -16.134 3.027 1.00 69.94 199 HIS A O 1
ATOM 1642 N N . VAL A 1 200 ? -0.966 -16.406 0.836 1.00 74.38 200 VAL A N 1
ATOM 1643 C CA . VAL A 1 200 ? -2.092 -17.305 0.565 1.00 74.38 200 VAL A CA 1
ATOM 1644 C C . VAL A 1 200 ? -1.682 -18.767 0.556 1.00 74.38 200 VAL A C 1
ATOM 1646 O O . VAL A 1 200 ? -2.409 -19.630 1.055 1.00 74.38 200 VAL A O 1
ATOM 1649 N N . VAL A 1 201 ? -0.515 -19.056 -0.010 1.00 74.50 201 VAL A N 1
ATOM 1650 C CA . VAL A 1 201 ? 0.022 -20.410 -0.115 1.00 74.50 201 VAL A CA 1
ATOM 1651 C C . VAL A 1 201 ? 1.496 -20.378 0.260 1.00 74.50 201 VAL A C 1
ATOM 1653 O O . VAL A 1 201 ? 2.289 -19.676 -0.362 1.00 74.50 201 VAL A O 1
ATOM 1656 N N . GLU A 1 202 ? 1.877 -21.181 1.254 1.00 74.00 202 GLU A N 1
ATOM 1657 C CA . GLU A 1 202 ? 3.284 -21.329 1.622 1.00 74.00 202 GLU A CA 1
ATOM 1658 C C . GLU A 1 202 ? 4.103 -21.851 0.432 1.00 74.00 202 GLU A C 1
ATOM 1660 O O . GLU A 1 202 ? 3.753 -22.860 -0.183 1.00 74.00 202 GLU A O 1
ATOM 1665 N N . ASN A 1 203 ? 5.228 -21.188 0.150 1.00 74.94 203 ASN A N 1
ATOM 1666 C CA . ASN A 1 203 ? 6.187 -21.562 -0.896 1.00 74.94 203 ASN A CA 1
ATOM 1667 C C . ASN A 1 203 ? 5.613 -21.576 -2.327 1.00 74.94 203 ASN A C 1
ATOM 1669 O O . ASN A 1 203 ? 6.040 -22.388 -3.152 1.00 74.94 203 ASN A O 1
ATOM 1673 N N . SER A 1 204 ? 4.669 -20.686 -2.643 1.00 85.00 204 SER A N 1
ATOM 1674 C CA . SER A 1 204 ? 4.159 -20.521 -4.007 1.00 85.00 204 SER A CA 1
ATOM 1675 C C . SER A 1 204 ? 4.098 -19.055 -4.430 1.00 85.00 204 SER A C 1
ATOM 1677 O O . SER A 1 204 ? 3.786 -18.173 -3.636 1.00 85.00 204 SER A O 1
ATOM 1679 N N . PHE A 1 205 ? 4.363 -18.809 -5.713 1.00 88.19 205 PHE A N 1
ATOM 1680 C CA . PHE A 1 205 ? 4.207 -17.507 -6.360 1.00 88.19 205 PHE A CA 1
ATOM 1681 C C . PHE A 1 205 ? 2.786 -17.273 -6.885 1.00 88.19 205 PHE A C 1
ATOM 1683 O O . PHE A 1 205 ? 2.503 -16.198 -7.409 1.00 88.19 205 PHE A O 1
ATOM 1690 N N . THR A 1 206 ? 1.907 -18.278 -6.818 1.00 91.31 206 THR A N 1
ATOM 1691 C CA . THR A 1 206 ? 0.587 -18.255 -7.456 1.00 91.31 206 THR A CA 1
ATOM 1692 C C . THR A 1 206 ? -0.486 -18.827 -6.537 1.00 91.31 206 THR A C 1
ATOM 1694 O O . THR A 1 206 ? -0.213 -19.715 -5.733 1.00 91.31 206 THR A O 1
ATOM 1697 N N . ALA A 1 207 ? -1.730 -18.381 -6.690 1.00 92.50 207 ALA A N 1
ATOM 1698 C CA . ALA A 1 207 ? -2.863 -18.934 -5.951 1.00 92.50 207 ALA A CA 1
ATOM 1699 C C . ALA A 1 207 ? -4.149 -18.982 -6.792 1.00 92.50 207 ALA A C 1
ATOM 1701 O O . ALA A 1 207 ? -4.318 -18.262 -7.770 1.00 92.50 207 ALA A O 1
ATOM 1702 N N . THR A 1 208 ? -5.091 -19.827 -6.393 1.00 93.38 208 THR A N 1
ATOM 1703 C CA . THR A 1 208 ? -6.448 -19.897 -6.958 1.00 93.38 208 THR A CA 1
ATOM 1704 C C . THR A 1 208 ? -7.398 -18.968 -6.202 1.00 93.38 208 THR A C 1
ATOM 1706 O O . THR A 1 208 ? -7.201 -18.696 -5.015 1.00 93.38 208 THR A O 1
ATOM 1709 N N . ILE A 1 209 ? -8.485 -18.528 -6.847 1.00 94.44 209 ILE A N 1
ATOM 1710 C CA . ILE A 1 209 ? -9.528 -17.710 -6.194 1.00 94.44 209 ILE A CA 1
ATOM 1711 C C . ILE A 1 209 ? -10.103 -18.434 -4.961 1.00 94.44 209 ILE A C 1
ATOM 1713 O O . ILE A 1 209 ? -10.296 -17.819 -3.913 1.00 94.44 209 ILE A O 1
ATOM 1717 N N . ASP A 1 210 ? -10.280 -19.754 -5.036 1.00 93.38 210 ASP A N 1
ATOM 1718 C CA . ASP A 1 210 ? -10.766 -20.579 -3.922 1.00 93.38 210 ASP A CA 1
ATOM 1719 C C . ASP A 1 210 ? -9.835 -20.548 -2.698 1.00 93.38 210 ASP A C 1
ATOM 1721 O O . ASP A 1 210 ? -10.291 -20.674 -1.558 1.00 93.38 210 ASP A O 1
ATOM 1725 N N . GLN A 1 211 ? -8.521 -20.409 -2.900 1.00 91.38 211 GLN A N 1
ATOM 1726 C CA . GLN A 1 211 ? -7.566 -20.268 -1.797 1.00 91.38 211 GLN A CA 1
ATOM 1727 C C . GLN A 1 211 ? -7.688 -18.894 -1.128 1.00 91.38 211 GLN A C 1
ATOM 1729 O O . GLN A 1 211 ? -7.713 -18.838 0.104 1.00 91.38 211 GLN A O 1
ATOM 1734 N N . TYR A 1 212 ? -7.869 -17.818 -1.905 1.00 90.94 212 TYR A N 1
ATOM 1735 C CA . TYR A 1 212 ? -8.174 -16.489 -1.359 1.00 90.94 212 TYR A CA 1
ATOM 1736 C C . TYR A 1 212 ? -9.465 -16.505 -0.528 1.00 90.94 212 TYR A C 1
ATOM 1738 O O . TYR A 1 212 ? -9.481 -16.013 0.602 1.00 90.94 212 TYR A O 1
ATOM 1746 N N . GLU A 1 213 ? -10.538 -17.128 -1.029 1.00 90.94 213 GLU A N 1
ATOM 1747 C CA . GLU A 1 213 ? -11.802 -17.233 -0.287 1.00 90.94 213 GLU A CA 1
ATOM 1748 C C . GLU A 1 213 ? -11.635 -17.964 1.046 1.00 90.94 213 GLU A C 1
ATOM 1750 O O . GLU A 1 213 ? -12.116 -17.486 2.073 1.00 90.94 213 GLU A O 1
ATOM 1755 N N . LYS A 1 214 ? -10.902 -19.085 1.061 1.00 88.69 214 LYS A N 1
ATOM 1756 C CA . LYS A 1 214 ? -10.661 -19.865 2.285 1.00 88.69 214 LYS A CA 1
ATOM 1757 C C . LYS A 1 214 ? -9.971 -19.046 3.374 1.00 88.69 214 LYS A C 1
ATOM 1759 O O . LYS A 1 214 ? -10.297 -19.220 4.547 1.00 88.69 214 LYS A O 1
ATOM 1764 N N . ILE A 1 215 ? -9.030 -18.178 3.015 1.00 84.38 215 ILE A N 1
ATOM 1765 C CA . ILE A 1 215 ? -8.306 -17.331 3.974 1.00 84.38 215 ILE A CA 1
ATOM 1766 C C . ILE A 1 215 ? -9.205 -16.237 4.532 1.00 84.38 215 ILE A C 1
ATOM 1768 O O . ILE A 1 215 ? -9.235 -16.025 5.749 1.00 84.38 215 ILE A O 1
ATOM 1772 N N . LEU A 1 216 ? -9.998 -15.603 3.664 1.00 83.81 216 LEU A N 1
ATOM 1773 C CA . LEU A 1 216 ? -10.992 -14.620 4.084 1.00 83.81 216 LEU A CA 1
ATOM 1774 C C . LEU A 1 216 ? -12.038 -15.235 5.015 1.00 83.81 216 LEU A C 1
ATOM 1776 O O . LEU A 1 216 ? -12.313 -14.692 6.083 1.00 83.81 216 LEU A O 1
ATOM 1780 N N . ASP A 1 217 ? -12.572 -16.402 4.667 1.00 83.12 217 ASP A N 1
ATOM 1781 C CA . ASP A 1 217 ? -13.605 -17.075 5.458 1.00 83.12 217 ASP A CA 1
ATOM 1782 C C . ASP A 1 217 ? -13.082 -17.581 6.812 1.00 83.12 217 ASP A C 1
ATOM 1784 O O . ASP A 1 217 ? -13.843 -17.694 7.776 1.00 83.12 217 ASP A O 1
ATOM 1788 N N . ARG A 1 218 ? -11.774 -17.849 6.918 1.00 76.12 218 ARG A N 1
ATOM 1789 C CA . ARG A 1 218 ? -11.103 -18.204 8.180 1.00 76.12 218 ARG A CA 1
ATOM 1790 C C . ARG A 1 218 ? -10.693 -16.992 9.020 1.00 76.12 218 ARG A C 1
ATOM 1792 O O . ARG A 1 218 ? -10.272 -17.186 10.162 1.00 76.12 218 ARG A O 1
ATOM 1799 N N . GLY A 1 219 ? -10.814 -15.772 8.491 1.00 69.12 219 GLY A N 1
ATOM 1800 C CA . GLY A 1 219 ? -10.341 -14.552 9.151 1.00 69.12 219 GLY A CA 1
ATOM 1801 C C . GLY A 1 219 ? -8.816 -14.490 9.280 1.00 69.12 219 GLY A C 1
ATOM 1802 O O . GLY A 1 219 ? -8.315 -13.928 10.246 1.00 69.12 219 GLY A O 1
ATOM 1803 N N . GLN A 1 220 ? -8.082 -15.127 8.362 1.00 69.19 220 GLN A N 1
ATOM 1804 C CA . GLN A 1 220 ? -6.614 -15.196 8.360 1.00 69.19 220 GLN A CA 1
ATOM 1805 C C . GLN A 1 220 ? -6.007 -14.098 7.472 1.00 69.19 220 GLN A C 1
ATOM 1807 O O . GLN A 1 220 ? -5.163 -14.372 6.631 1.00 69.19 220 GLN A O 1
ATOM 1812 N N . TYR A 1 221 ? -6.470 -12.859 7.620 1.00 70.06 221 TYR A N 1
ATOM 1813 C CA . TYR A 1 221 ? -6.013 -11.721 6.823 1.00 70.06 221 TYR A CA 1
ATOM 1814 C C . TYR A 1 221 ? -5.904 -10.469 7.693 1.00 70.06 221 TYR A C 1
ATOM 1816 O O . TYR A 1 221 ? -6.588 -10.351 8.712 1.00 70.06 221 TYR A O 1
ATOM 1824 N N . ASP A 1 222 ? -5.078 -9.519 7.270 1.00 73.06 222 ASP A N 1
ATOM 1825 C CA . ASP A 1 222 ? -4.995 -8.187 7.858 1.00 73.06 222 ASP A CA 1
ATOM 1826 C C . ASP A 1 222 ? -5.424 -7.111 6.847 1.00 73.06 222 ASP A C 1
ATOM 1828 O O . ASP A 1 222 ? -5.801 -7.393 5.706 1.00 73.06 222 ASP A O 1
ATOM 1832 N N . PHE A 1 223 ? -5.416 -5.852 7.279 1.00 79.44 223 PHE A N 1
ATOM 1833 C CA . PHE A 1 223 ? -5.771 -4.739 6.403 1.00 79.44 223 PHE A CA 1
ATOM 1834 C C . PHE A 1 223 ? -4.737 -4.505 5.290 1.00 79.44 223 PHE A C 1
ATOM 1836 O O . PHE A 1 223 ? -5.094 -3.889 4.287 1.00 79.44 223 PHE A O 1
ATOM 1843 N N . VAL A 1 224 ? -3.490 -4.970 5.444 1.00 80.88 224 VAL A N 1
ATOM 1844 C CA . VAL A 1 224 ? -2.415 -4.793 4.456 1.00 80.88 224 VAL A CA 1
ATOM 1845 C C . VAL A 1 224 ? -2.732 -5.635 3.229 1.00 80.88 224 VAL A C 1
ATOM 1847 O O . VAL A 1 224 ? -2.912 -5.078 2.147 1.00 80.88 224 VAL A O 1
ATOM 1850 N N . ILE A 1 225 ? -2.969 -6.937 3.421 1.00 82.25 225 ILE A N 1
ATOM 1851 C CA . ILE A 1 225 ? -3.353 -7.863 2.343 1.00 82.25 225 ILE A CA 1
ATOM 1852 C C . ILE A 1 225 ? -4.636 -7.374 1.657 1.00 82.25 225 ILE A C 1
ATOM 1854 O O . ILE A 1 225 ? -4.753 -7.391 0.433 1.00 82.25 225 ILE A O 1
ATOM 1858 N N . VAL A 1 226 ? -5.617 -6.886 2.425 1.00 87.62 226 VAL A N 1
ATOM 1859 C CA . VAL A 1 226 ? -6.862 -6.346 1.849 1.00 87.62 226 VAL A CA 1
ATOM 1860 C C . VAL A 1 226 ? -6.614 -5.081 1.031 1.00 87.62 226 VAL A C 1
ATOM 1862 O O . VAL A 1 226 ? -7.199 -4.935 -0.042 1.00 87.62 226 VAL A O 1
ATOM 1865 N N . THR A 1 227 ? -5.736 -4.188 1.486 1.00 88.06 227 THR A N 1
ATOM 1866 C CA . THR A 1 227 ? -5.365 -2.980 0.732 1.00 88.06 227 THR A CA 1
ATOM 1867 C C . THR A 1 227 ? -4.668 -3.347 -0.578 1.00 88.06 227 THR A C 1
ATOM 1869 O O . THR A 1 227 ? -4.990 -2.769 -1.616 1.00 88.06 227 THR A O 1
ATOM 1872 N N . GLU A 1 228 ? -3.790 -4.353 -0.566 1.00 87.00 228 GLU A N 1
ATOM 1873 C CA . GLU A 1 228 ? -3.152 -4.892 -1.771 1.00 87.00 228 GLU A CA 1
ATOM 1874 C C . GLU A 1 228 ? -4.173 -5.471 -2.756 1.00 87.00 228 GLU A C 1
ATOM 1876 O O . GLU A 1 228 ? -4.150 -5.117 -3.936 1.00 87.00 228 GLU A O 1
ATOM 1881 N N . MET A 1 229 ? -5.122 -6.287 -2.279 1.00 90.25 229 MET A N 1
ATOM 1882 C CA . MET A 1 229 ? -6.203 -6.831 -3.114 1.00 90.25 229 MET A CA 1
ATOM 1883 C C . MET A 1 229 ? -7.088 -5.727 -3.706 1.00 90.25 229 MET A C 1
ATOM 1885 O O . MET A 1 229 ? -7.454 -5.788 -4.876 1.00 90.25 229 MET A O 1
ATOM 1889 N N . LEU A 1 230 ? -7.430 -4.700 -2.922 1.00 91.31 230 LEU A N 1
ATOM 1890 C CA . LEU A 1 230 ? -8.238 -3.558 -3.373 1.00 91.31 230 LEU A CA 1
ATOM 1891 C C . LEU A 1 230 ? -7.491 -2.624 -4.335 1.00 91.31 230 LEU A C 1
ATOM 1893 O O . LEU A 1 230 ? -8.132 -1.827 -5.033 1.00 91.31 230 LEU A O 1
ATOM 1897 N N . GLY A 1 231 ? -6.160 -2.673 -4.331 1.00 89.25 231 GLY A N 1
ATOM 1898 C CA . GLY A 1 231 ? -5.278 -1.963 -5.255 1.00 89.25 231 GLY A CA 1
ATOM 1899 C C . GLY A 1 231 ? -4.920 -2.763 -6.509 1.00 89.25 231 GLY A C 1
ATOM 1900 O O . GLY A 1 231 ? -4.275 -2.212 -7.400 1.00 89.25 231 GLY A O 1
ATOM 1901 N N . ALA A 1 232 ? -5.337 -4.030 -6.593 1.00 90.56 232 ALA A N 1
ATOM 1902 C CA . ALA A 1 232 ? -4.923 -4.939 -7.649 1.00 90.56 232 ALA A CA 1
ATOM 1903 C C . ALA A 1 232 ? -5.385 -4.478 -9.041 1.00 90.56 232 ALA A C 1
ATOM 1905 O O . ALA A 1 232 ? -6.541 -4.104 -9.239 1.00 90.56 232 ALA A O 1
ATOM 1906 N N . ALA A 1 233 ? -4.489 -4.543 -10.025 1.00 90.00 233 ALA A N 1
ATOM 1907 C CA . ALA A 1 233 ? -4.805 -4.258 -11.423 1.00 90.00 233 ALA A CA 1
ATOM 1908 C C . ALA A 1 233 ? -4.061 -5.190 -12.376 1.00 90.00 233 ALA A C 1
ATOM 1910 O O . ALA A 1 233 ? -2.886 -5.483 -12.179 1.00 90.00 233 ALA A O 1
ATOM 1911 N N . VAL A 1 234 ? -4.731 -5.626 -13.443 1.00 92.00 234 VAL A N 1
ATOM 1912 C CA . VAL A 1 234 ? -4.162 -6.568 -14.417 1.00 92.00 234 VAL A CA 1
ATOM 1913 C C . VAL A 1 234 ? -2.961 -5.961 -15.150 1.00 92.00 234 VAL A C 1
ATOM 1915 O O . VAL A 1 234 ? -3.074 -4.925 -15.811 1.00 92.00 234 VAL A O 1
ATOM 1918 N N . ILE A 1 235 ? -1.822 -6.653 -15.090 1.00 91.50 235 ILE A N 1
ATOM 1919 C CA . ILE A 1 235 ? -0.648 -6.407 -15.938 1.00 91.50 235 ILE A CA 1
ATOM 1920 C C . ILE A 1 235 ? -0.727 -7.307 -17.176 1.00 91.50 235 ILE A C 1
ATOM 1922 O O . ILE A 1 235 ? -0.658 -6.809 -18.305 1.00 91.50 235 ILE A O 1
ATOM 1926 N N . LEU A 1 236 ? -0.884 -8.620 -16.961 1.00 92.31 236 LEU A N 1
ATOM 1927 C CA . LEU A 1 236 ? -0.881 -9.675 -17.983 1.00 92.31 236 LEU A CA 1
ATOM 1928 C C . LEU A 1 236 ? -1.974 -10.714 -17.698 1.00 92.31 236 LEU A C 1
ATOM 1930 O O . LEU A 1 236 ? -2.327 -10.936 -16.544 1.00 92.31 236 LEU A O 1
ATOM 1934 N N . GLY A 1 237 ? -2.432 -11.408 -18.741 1.00 92.06 237 GLY A N 1
ATOM 1935 C CA . GLY A 1 237 ? -3.327 -12.560 -18.615 1.00 92.06 237 GLY A CA 1
ATOM 1936 C C . GLY A 1 237 ? -4.820 -12.237 -18.750 1.00 92.06 237 GLY A C 1
ATOM 1937 O O . GLY A 1 237 ? -5.207 -11.251 -19.379 1.00 92.06 237 GLY A O 1
ATOM 1938 N N . SER A 1 238 ? -5.648 -13.121 -18.197 1.00 94.38 238 SER A N 1
ATOM 1939 C CA . SER A 1 238 ? -7.105 -13.156 -18.338 1.00 94.38 238 SER A CA 1
ATOM 1940 C C . SER A 1 238 ? -7.793 -12.044 -17.537 1.00 94.38 238 SER A C 1
ATOM 1942 O O . SER A 1 238 ? -7.671 -11.967 -16.309 1.00 94.38 238 SER A O 1
ATOM 1944 N N . TYR A 1 239 ? -8.549 -11.196 -18.243 1.00 94.75 239 TYR A N 1
ATOM 1945 C CA . TYR A 1 239 ? -9.437 -10.201 -17.633 1.00 94.75 239 TYR A CA 1
ATOM 1946 C C . TYR A 1 239 ? -10.693 -10.847 -17.041 1.00 94.75 239 TYR A C 1
ATOM 1948 O O . TYR A 1 239 ? -11.129 -10.422 -15.978 1.00 94.75 239 TYR A O 1
ATOM 1956 N N . SER A 1 240 ? -11.230 -11.911 -17.650 1.00 95.62 240 SER A N 1
ATOM 1957 C CA . SER A 1 240 ? -12.389 -12.632 -17.105 1.00 95.62 240 SER A CA 1
ATOM 1958 C C . SER A 1 240 ? -12.074 -13.293 -15.765 1.00 95.62 240 SER A C 1
ATOM 1960 O O . SER A 1 240 ? -12.889 -13.249 -14.846 1.00 95.62 240 SER A O 1
ATOM 1962 N N . LEU A 1 241 ? -10.871 -13.859 -15.617 1.00 95.62 241 LEU A N 1
ATOM 1963 C CA . LEU A 1 241 ? -10.417 -14.405 -14.336 1.00 95.62 241 LEU A CA 1
ATOM 1964 C C . LEU A 1 241 ? -10.270 -13.304 -13.274 1.00 95.62 241 LEU A C 1
ATOM 1966 O O . LEU A 1 241 ? -10.584 -13.524 -12.106 1.00 95.62 241 LEU A O 1
ATOM 1970 N N . PHE A 1 242 ? -9.821 -12.111 -13.675 1.00 95.50 242 PHE A N 1
ATOM 1971 C CA . PHE A 1 242 ? -9.731 -10.965 -12.772 1.00 95.50 242 PHE A CA 1
ATOM 1972 C C . PHE A 1 242 ? -11.110 -10.432 -12.354 1.00 95.50 242 PHE A C 1
ATOM 1974 O O . PHE A 1 242 ? -11.321 -10.193 -11.171 1.00 95.50 242 PHE A O 1
ATOM 1981 N N . GLU A 1 243 ? -12.073 -10.317 -13.271 1.00 95.94 243 GLU A N 1
ATOM 1982 C CA . GLU A 1 243 ? -13.454 -9.920 -12.943 1.00 95.94 243 GLU A CA 1
ATOM 1983 C C . GLU A 1 243 ? -14.116 -10.900 -11.962 1.00 95.94 243 GLU A C 1
ATOM 1985 O O . GLU A 1 243 ? -14.847 -10.501 -11.046 1.00 95.94 243 GLU A O 1
ATOM 1990 N N . GLU A 1 244 ? -13.834 -12.197 -12.108 1.00 96.38 244 GLU A N 1
ATOM 1991 C CA . GLU A 1 244 ? -14.274 -13.202 -11.144 1.00 96.38 244 GLU A CA 1
ATOM 1992 C C . GLU A 1 244 ? -13.611 -12.999 -9.777 1.00 96.38 244 GLU A C 1
ATOM 1994 O O . GLU A 1 244 ? -14.299 -13.047 -8.752 1.00 96.38 244 GLU A O 1
ATOM 1999 N N . PHE A 1 245 ? -12.302 -12.731 -9.748 1.00 95.06 245 PHE A N 1
ATOM 2000 C CA . PHE A 1 245 ? -11.595 -12.394 -8.515 1.00 95.06 245 PHE A CA 1
ATOM 2001 C C . PHE A 1 245 ? -12.203 -11.157 -7.849 1.00 95.06 245 PHE A C 1
ATOM 2003 O O . PHE A 1 245 ? -12.477 -11.190 -6.651 1.00 95.06 245 PHE A O 1
ATOM 2010 N N . GLU A 1 246 ? -12.504 -10.095 -8.597 1.00 94.56 246 GLU A N 1
ATOM 2011 C CA . GLU A 1 246 ? -13.158 -8.911 -8.036 1.00 94.56 246 GLU A CA 1
ATOM 2012 C C . GLU A 1 246 ? -14.528 -9.254 -7.442 1.00 94.56 246 GLU A C 1
ATOM 2014 O O . GLU A 1 246 ? -14.848 -8.890 -6.307 1.00 94.56 246 GLU A O 1
ATOM 2019 N N . THR A 1 247 ? -15.320 -10.035 -8.175 1.00 94.44 247 THR A N 1
ATOM 2020 C CA . THR A 1 247 ? -16.665 -10.444 -7.759 1.00 94.44 247 THR A CA 1
ATOM 2021 C C . THR A 1 247 ? -16.653 -11.271 -6.480 1.00 94.44 247 THR A C 1
ATOM 2023 O O . THR A 1 247 ? -17.469 -11.040 -5.580 1.00 94.44 247 THR A O 1
ATOM 2026 N N . ARG A 1 248 ? -15.736 -12.235 -6.390 1.00 94.12 248 ARG A N 1
ATOM 2027 C CA . ARG A 1 248 ? -15.675 -13.204 -5.294 1.00 94.12 248 ARG A CA 1
ATOM 2028 C C . ARG A 1 248 ? -14.873 -12.702 -4.103 1.00 94.12 248 ARG A C 1
ATOM 2030 O O . ARG A 1 248 ? -15.221 -13.057 -2.981 1.00 94.12 248 ARG A O 1
ATOM 2037 N N . ILE A 1 249 ? -13.856 -11.867 -4.312 1.00 93.06 249 ILE A N 1
ATOM 2038 C CA . ILE A 1 249 ? -12.900 -11.440 -3.281 1.00 93.06 249 ILE A CA 1
ATOM 2039 C C . ILE A 1 249 ? -13.090 -9.966 -2.919 1.00 93.06 249 ILE A C 1
ATOM 2041 O O . ILE A 1 249 ? -13.558 -9.663 -1.819 1.00 93.06 249 ILE A O 1
ATOM 2045 N N . THR A 1 250 ? -12.758 -9.035 -3.817 1.00 93.25 250 THR A N 1
ATOM 2046 C CA . THR A 1 250 ? -12.648 -7.607 -3.458 1.00 93.25 250 THR A CA 1
ATOM 2047 C C . THR A 1 250 ? -14.008 -6.963 -3.177 1.00 93.25 250 THR A C 1
ATOM 2049 O O . THR A 1 250 ? -14.135 -6.176 -2.235 1.00 93.25 250 THR A O 1
ATOM 2052 N N . ASN A 1 251 ? -15.068 -7.373 -3.883 1.00 94.06 251 ASN A N 1
ATOM 2053 C CA . ASN A 1 251 ? -16.441 -6.885 -3.693 1.00 94.06 251 ASN A CA 1
ATOM 2054 C C . ASN A 1 251 ? -17.020 -7.174 -2.299 1.00 94.06 251 ASN A C 1
ATOM 2056 O O . ASN A 1 251 ? -18.022 -6.566 -1.915 1.00 94.06 251 ASN A O 1
ATOM 2060 N N . ARG A 1 252 ? -16.407 -8.068 -1.511 1.00 91.88 252 ARG A N 1
ATOM 2061 C CA . ARG A 1 252 ? -16.797 -8.312 -0.111 1.00 91.88 252 ARG A CA 1
ATOM 2062 C C . ARG A 1 252 ? -16.494 -7.114 0.799 1.00 91.88 252 ARG A C 1
ATOM 2064 O O . ARG A 1 252 ? -17.165 -6.953 1.815 1.00 91.88 252 ARG A O 1
ATOM 2071 N N . PHE A 1 253 ? -15.512 -6.284 0.444 1.00 93.44 253 PHE A N 1
ATOM 2072 C CA . PHE A 1 253 ? -15.053 -5.153 1.260 1.00 93.44 253 PHE A CA 1
ATOM 2073 C C . PHE A 1 253 ? -15.743 -3.830 0.928 1.00 93.44 253 PHE A C 1
ATOM 2075 O O . PHE A 1 253 ? -15.583 -2.866 1.672 1.00 93.44 253 PHE A O 1
ATOM 2082 N N . PHE A 1 254 ? -16.512 -3.766 -0.159 1.00 94.81 254 PHE A N 1
ATOM 2083 C CA . PHE A 1 254 ? -17.302 -2.591 -0.513 1.00 94.81 254 PHE A CA 1
ATOM 2084 C C . PHE A 1 254 ? -18.613 -2.560 0.268 1.00 94.81 254 PHE A C 1
ATOM 2086 O O . PHE A 1 254 ? -19.269 -3.587 0.449 1.00 94.81 254 PHE A O 1
ATOM 2093 N N . HIS A 1 255 ? -19.013 -1.367 0.710 1.00 93.44 255 HIS A N 1
ATOM 2094 C CA . HIS A 1 255 ? -20.275 -1.197 1.416 1.00 93.44 255 HIS A CA 1
ATOM 2095 C C . HIS A 1 255 ? -21.459 -1.539 0.504 1.00 93.44 255 HIS A C 1
ATOM 2097 O O . HIS A 1 255 ? -21.614 -0.958 -0.573 1.00 93.44 255 HIS A O 1
ATOM 2103 N N . ASN A 1 256 ? -22.338 -2.431 0.960 1.00 88.75 256 ASN A N 1
ATOM 2104 C CA . ASN A 1 256 ? -23.587 -2.731 0.276 1.00 88.75 256 ASN A CA 1
ATOM 2105 C C . ASN A 1 256 ? -24.777 -2.560 1.239 1.00 88.75 256 ASN A C 1
ATOM 2107 O O . ASN A 1 256 ? -24.989 -3.420 2.098 1.00 88.75 256 ASN A O 1
ATOM 2111 N N . PRO A 1 257 ? -25.601 -1.504 1.075 1.00 83.81 257 PRO A N 1
ATOM 2112 C CA . PRO A 1 257 ? -26.733 -1.243 1.964 1.00 83.81 257 PRO A CA 1
ATOM 2113 C C . PRO A 1 257 ? -27.865 -2.274 1.836 1.00 83.81 257 PRO A C 1
ATOM 2115 O O . PRO A 1 257 ? -28.715 -2.360 2.715 1.00 83.81 257 PRO A O 1
ATOM 2118 N N . GLN A 1 258 ? -27.900 -3.046 0.745 1.00 82.12 258 GLN A N 1
ATOM 2119 C CA . GLN A 1 258 ? -28.900 -4.092 0.509 1.00 82.12 258 GLN A CA 1
ATOM 2120 C C . GLN A 1 258 ? -28.488 -5.431 1.139 1.00 82.12 258 GLN A C 1
ATOM 2122 O O . GLN A 1 258 ? -29.335 -6.299 1.350 1.00 82.12 258 GLN A O 1
ATOM 2127 N N . LYS A 1 259 ? -27.196 -5.620 1.443 1.00 77.31 259 LYS A N 1
ATOM 2128 C CA . LYS A 1 259 ? -26.709 -6.812 2.144 1.00 77.31 259 LYS A CA 1
ATOM 2129 C C . LYS A 1 259 ? -26.896 -6.648 3.648 1.00 77.31 259 LYS A C 1
ATOM 2131 O O . LYS A 1 259 ? -26.511 -5.641 4.232 1.00 77.31 259 LYS A O 1
ATOM 2136 N N . ALA A 1 260 ? -27.423 -7.694 4.279 1.00 66.38 260 ALA A N 1
ATOM 2137 C CA . ALA A 1 260 ? -27.541 -7.761 5.734 1.00 66.38 260 ALA A CA 1
ATOM 2138 C C . ALA A 1 260 ? -26.179 -7.915 6.440 1.00 66.38 260 ALA A C 1
ATOM 2140 O O . ALA A 1 260 ? -26.062 -7.557 7.608 1.00 66.38 260 ALA A O 1
ATOM 2141 N N . ASP A 1 261 ? -25.165 -8.442 5.744 1.00 77.00 261 ASP A N 1
ATOM 2142 C CA . ASP A 1 261 ? -23.828 -8.688 6.288 1.00 77.00 261 ASP A CA 1
ATOM 2143 C C . ASP A 1 261 ? -22.772 -7.847 5.551 1.00 77.00 261 ASP A C 1
ATOM 2145 O O . ASP A 1 261 ? -22.456 -8.103 4.387 1.00 77.00 261 ASP A O 1
ATOM 2149 N N . ASN A 1 262 ? -22.235 -6.843 6.251 1.00 86.00 262 ASN A N 1
ATOM 2150 C CA . ASN A 1 262 ? -21.118 -5.997 5.819 1.00 86.00 262 ASN A CA 1
ATOM 2151 C C . ASN A 1 262 ? -19.866 -6.227 6.694 1.00 86.00 262 ASN A C 1
ATOM 2153 O O . ASN A 1 262 ? -19.014 -5.345 6.803 1.00 86.00 262 ASN A O 1
ATOM 2157 N N . ARG A 1 263 ? -19.720 -7.401 7.329 1.00 83.38 263 ARG A N 1
ATOM 2158 C CA . ARG A 1 263 ? -18.628 -7.668 8.287 1.00 83.38 263 ARG A CA 1
ATOM 2159 C C . ARG A 1 263 ? -17.228 -7.476 7.707 1.00 83.38 263 ARG A C 1
ATOM 2161 O O . ARG A 1 263 ? -16.362 -6.956 8.395 1.00 83.38 263 ARG A O 1
ATOM 2168 N N . PHE A 1 264 ? -17.002 -7.876 6.452 1.00 86.62 264 PHE A N 1
ATOM 2169 C CA . PHE A 1 264 ? -15.699 -7.745 5.792 1.00 86.62 264 PHE A CA 1
ATOM 2170 C C . PHE A 1 264 ? -15.350 -6.271 5.569 1.00 86.62 264 PHE A C 1
ATOM 2172 O O . PHE A 1 264 ? -14.237 -5.847 5.872 1.00 86.62 264 PHE A O 1
ATOM 2179 N N . HIS A 1 265 ? -16.329 -5.488 5.112 1.00 90.44 265 HIS A N 1
ATOM 2180 C CA . HIS A 1 265 ? -16.219 -4.043 4.965 1.00 90.44 265 HIS A CA 1
ATOM 2181 C C . HIS A 1 265 ? -15.912 -3.358 6.308 1.00 90.44 265 HIS A C 1
ATOM 2183 O O . HIS A 1 265 ? -14.955 -2.593 6.405 1.00 90.44 265 HIS A O 1
ATOM 2189 N N . GLU A 1 266 ? -16.661 -3.682 7.366 1.00 87.25 266 GLU A N 1
ATOM 2190 C CA . GLU A 1 266 ? -16.416 -3.129 8.701 1.00 87.25 266 GLU A CA 1
ATOM 2191 C C . GLU A 1 266 ? -15.030 -3.514 9.248 1.00 87.25 266 GLU A C 1
ATOM 2193 O O . GLU A 1 266 ? -14.305 -2.656 9.752 1.00 87.25 266 GLU A O 1
ATOM 2198 N N . ALA A 1 267 ? -14.645 -4.789 9.135 1.00 81.62 267 ALA A N 1
ATOM 2199 C CA . ALA A 1 267 ? -13.358 -5.295 9.610 1.00 81.62 267 ALA A CA 1
ATOM 2200 C C . ALA A 1 267 ? -12.178 -4.577 8.945 1.00 81.62 267 ALA A C 1
ATOM 2202 O O . ALA A 1 267 ? -11.248 -4.145 9.627 1.00 81.62 267 ALA A O 1
ATOM 2203 N N . PHE A 1 268 ? -12.244 -4.411 7.621 1.00 87.69 268 PHE A N 1
ATOM 2204 C CA . PHE A 1 268 ? -11.231 -3.692 6.858 1.00 87.69 268 PHE A CA 1
ATOM 2205 C C . PHE A 1 268 ? -11.110 -2.233 7.306 1.00 87.69 268 PHE A C 1
ATOM 2207 O O . PHE A 1 268 ? -10.007 -1.780 7.616 1.00 87.69 268 PHE A O 1
ATOM 2214 N N . LEU A 1 269 ? -12.237 -1.519 7.409 1.00 89.31 269 LEU A N 1
ATOM 2215 C CA . LEU A 1 269 ? -12.250 -0.124 7.850 1.00 89.31 269 LEU A CA 1
ATOM 2216 C C . LEU A 1 269 ? -11.633 0.041 9.244 1.00 89.31 269 LEU A C 1
ATOM 2218 O O . LEU A 1 269 ? -10.842 0.951 9.464 1.00 89.31 269 LEU A O 1
ATOM 2222 N N . ARG A 1 270 ? -11.931 -0.850 10.190 1.00 82.06 270 ARG A N 1
ATOM 2223 C CA . ARG A 1 270 ? -11.340 -0.778 11.537 1.00 82.06 270 ARG A CA 1
ATOM 2224 C C . ARG A 1 270 ? -9.833 -1.005 11.530 1.00 82.06 270 ARG A C 1
ATOM 2226 O O . ARG A 1 270 ? -9.115 -0.282 12.217 1.00 82.06 270 ARG A O 1
ATOM 2233 N N . GLY A 1 271 ? -9.357 -1.972 10.745 1.00 78.88 271 GLY A N 1
ATOM 2234 C CA . GLY A 1 271 ? -7.925 -2.234 10.597 1.00 78.88 271 GLY A CA 1
ATOM 2235 C C . GLY A 1 271 ? -7.178 -1.025 10.032 1.00 78.88 271 GLY A C 1
ATOM 2236 O O . GLY A 1 271 ? -6.227 -0.544 10.645 1.00 78.88 271 GLY A O 1
ATOM 2237 N N . ILE A 1 272 ? -7.665 -0.472 8.919 1.00 86.00 272 ILE A N 1
ATOM 2238 C CA . ILE A 1 272 ? -7.004 0.654 8.247 1.00 86.00 272 ILE A CA 1
ATOM 2239 C C . ILE A 1 272 ? -7.106 1.967 9.041 1.00 86.00 272 ILE A C 1
ATOM 2241 O O . ILE A 1 272 ? -6.183 2.775 9.010 1.00 86.00 272 ILE A O 1
ATOM 2245 N N . LEU A 1 273 ? -8.177 2.178 9.817 1.00 85.06 273 LEU A N 1
ATOM 2246 C CA . LEU A 1 273 ? -8.270 3.319 10.737 1.00 85.06 273 LEU A CA 1
ATOM 2247 C C . LEU A 1 273 ? -7.229 3.228 11.859 1.00 85.06 273 LEU A C 1
ATOM 2249 O O . LEU A 1 273 ? -6.643 4.245 12.231 1.00 85.06 273 LEU A O 1
ATOM 2253 N N . GLY A 1 274 ? -7.000 2.025 12.394 1.00 75.12 274 GLY A N 1
ATOM 2254 C CA . GLY A 1 274 ? -5.956 1.780 13.390 1.00 75.12 274 GLY A CA 1
ATOM 2255 C C . GLY A 1 274 ? -4.572 2.164 12.869 1.00 75.12 274 GLY A C 1
ATOM 2256 O O . GLY A 1 274 ? -3.839 2.881 13.549 1.00 75.12 274 GLY A O 1
ATOM 2257 N N . GLU A 1 275 ? -4.266 1.768 11.635 1.00 81.31 275 GLU A N 1
ATOM 2258 C CA . GLU A 1 275 ? -3.022 2.119 10.946 1.00 81.31 275 GLU A CA 1
ATOM 2259 C C . GLU A 1 275 ? -2.857 3.633 10.775 1.00 81.31 275 GLU A C 1
ATOM 2261 O O . GLU A 1 275 ? -1.828 4.193 11.153 1.00 81.31 275 GLU A O 1
ATOM 2266 N N . ILE A 1 276 ? -3.880 4.322 10.254 1.00 85.56 276 ILE A N 1
ATOM 2267 C CA . ILE A 1 276 ? -3.807 5.774 10.033 1.00 85.56 276 ILE A CA 1
ATOM 2268 C C . ILE A 1 276 ? -3.547 6.500 11.358 1.00 85.56 276 ILE A C 1
ATOM 2270 O O . ILE A 1 276 ? -2.673 7.359 11.426 1.00 85.56 276 ILE A O 1
ATOM 2274 N N . ASN A 1 277 ? -4.247 6.129 12.434 1.00 78.62 277 ASN A N 1
ATOM 2275 C CA . ASN A 1 277 ? -4.023 6.733 13.749 1.00 78.62 277 ASN A CA 1
ATOM 2276 C C . ASN A 1 277 ? -2.609 6.454 14.289 1.00 78.62 277 ASN A C 1
ATOM 2278 O O . ASN A 1 277 ? -2.004 7.336 14.898 1.00 78.62 277 ASN A O 1
ATOM 2282 N N . SER A 1 278 ? -2.067 5.252 14.066 1.00 74.12 278 SER A N 1
ATOM 2283 C CA . SER A 1 278 ? -0.690 4.917 14.451 1.00 74.12 278 SER A CA 1
ATOM 2284 C C . SER A 1 278 ? 0.317 5.839 13.757 1.00 74.12 278 SER A C 1
ATOM 2286 O O . SER A 1 278 ? 1.150 6.453 14.420 1.00 74.12 278 SER A O 1
ATOM 2288 N N . LEU A 1 279 ? 0.175 6.028 12.443 1.00 78.31 279 LEU A N 1
ATOM 2289 C CA . LEU A 1 279 ? 1.053 6.899 11.652 1.00 78.31 279 LEU A CA 1
ATOM 2290 C C . LEU A 1 279 ? 0.952 8.373 12.070 1.00 78.31 279 LEU A C 1
ATOM 2292 O O . LEU A 1 279 ? 1.963 9.053 12.212 1.00 78.31 279 LEU A O 1
ATOM 2296 N N . LEU A 1 280 ? -0.262 8.868 12.334 1.00 78.62 280 LEU A N 1
ATOM 2297 C CA . LEU A 1 280 ? -0.475 10.256 12.766 1.00 78.62 280 LEU A CA 1
ATOM 2298 C C . LEU A 1 280 ? 0.079 10.547 14.172 1.00 78.62 280 LEU A C 1
ATOM 2300 O O . LEU A 1 280 ? 0.316 11.705 14.515 1.00 78.62 280 LEU A O 1
ATOM 2304 N N . THR A 1 281 ? 0.263 9.518 15.005 1.00 68.31 281 THR A N 1
ATOM 2305 C CA . THR A 1 281 ? 0.750 9.671 16.387 1.00 68.31 281 THR A CA 1
ATOM 2306 C C . THR A 1 281 ? 2.247 9.406 16.537 1.00 68.31 281 THR A C 1
ATOM 2308 O O . THR A 1 281 ? 2.848 9.885 17.504 1.00 68.31 281 THR A O 1
ATOM 2311 N N . SER A 1 282 ? 2.876 8.707 15.588 1.00 65.44 282 SER A N 1
ATOM 2312 C CA . SER A 1 282 ? 4.323 8.495 15.577 1.00 65.44 282 SER A CA 1
ATOM 2313 C C . SER A 1 282 ? 5.063 9.801 15.276 1.00 65.44 282 SER A C 1
ATOM 2315 O O . SER A 1 282 ? 5.085 10.270 14.141 1.00 65.44 282 SER A O 1
ATOM 2317 N N . ARG A 1 283 ? 5.685 10.410 16.292 1.00 53.84 283 ARG A N 1
ATOM 2318 C CA . ARG A 1 283 ? 6.564 11.574 16.099 1.00 53.84 283 ARG A CA 1
ATOM 2319 C C . ARG A 1 283 ? 7.947 11.114 15.642 1.00 53.84 283 ARG A C 1
ATOM 2321 O O . ARG A 1 283 ? 8.609 10.386 16.381 1.00 53.84 283 ARG A O 1
ATOM 2328 N N . LYS A 1 284 ? 8.391 11.563 14.465 1.00 63.03 284 LYS A N 1
ATOM 2329 C CA . LYS A 1 284 ? 9.777 11.392 13.996 1.00 63.03 284 LYS A CA 1
ATOM 2330 C C . LYS A 1 284 ? 10.690 12.478 14.570 1.00 63.03 284 LYS A C 1
ATOM 2332 O O . LYS A 1 284 ? 10.220 13.521 15.031 1.00 63.03 284 LYS A O 1
ATOM 2337 N N . ALA A 1 285 ? 11.991 12.197 14.596 1.00 61.97 285 ALA A N 1
ATOM 2338 C CA . ALA A 1 285 ? 13.001 13.169 14.998 1.00 61.97 285 ALA A CA 1
ATOM 2339 C C . ALA A 1 285 ? 13.031 14.339 13.991 1.00 61.97 285 ALA A C 1
ATOM 2341 O O . ALA A 1 285 ? 12.900 14.093 12.793 1.00 61.97 285 ALA A O 1
ATOM 2342 N N . PRO A 1 286 ? 13.186 15.597 14.439 1.00 63.88 286 PRO A N 1
ATOM 2343 C CA . PRO A 1 286 ? 13.110 16.772 13.565 1.00 63.88 286 PRO A CA 1
ATOM 2344 C C . PRO A 1 286 ? 14.220 16.844 12.501 1.00 63.88 286 PRO A C 1
ATOM 2346 O O . PRO A 1 286 ? 14.113 17.621 11.555 1.00 63.88 286 PRO A O 1
ATOM 2349 N N . GLU A 1 287 ? 15.283 16.052 12.639 1.00 73.69 287 GLU A N 1
ATOM 2350 C CA . GLU A 1 287 ? 16.407 15.981 11.701 1.00 73.69 287 GLU A CA 1
ATOM 2351 C C . GLU A 1 287 ? 16.165 15.041 10.503 1.00 73.69 287 GLU A C 1
ATOM 2353 O O . GLU A 1 287 ? 16.979 15.008 9.576 1.00 73.69 287 GLU A O 1
ATOM 2358 N N . VAL A 1 288 ? 15.060 14.287 10.511 1.00 84.81 288 VAL A N 1
ATOM 2359 C CA . VAL A 1 288 ? 14.736 13.271 9.502 1.00 84.81 288 VAL A CA 1
ATOM 2360 C C . VAL A 1 288 ? 13.359 13.547 8.917 1.00 84.81 288 VAL A C 1
ATOM 2362 O O . VAL A 1 288 ? 12.381 13.682 9.649 1.00 84.81 288 VAL A O 1
ATOM 2365 N N . ILE A 1 289 ? 13.271 13.573 7.588 1.00 89.50 289 ILE A N 1
ATOM 2366 C CA . ILE A 1 289 ? 11.986 13.568 6.880 1.00 89.50 289 ILE A CA 1
ATOM 2367 C C . ILE A 1 289 ? 11.766 12.212 6.217 1.00 89.50 289 ILE A C 1
ATOM 2369 O O . ILE A 1 289 ? 12.713 11.559 5.775 1.00 89.50 289 ILE A O 1
ATOM 2373 N N . ASN A 1 290 ? 10.510 11.790 6.126 1.00 89.56 290 ASN A N 1
ATOM 2374 C CA . ASN A 1 290 ? 10.145 10.550 5.458 1.00 89.56 290 ASN A CA 1
ATOM 2375 C C . ASN A 1 290 ? 8.829 10.761 4.694 1.00 89.56 290 ASN A C 1
ATOM 2377 O O . ASN A 1 290 ? 7.746 10.551 5.246 1.00 89.56 290 ASN A O 1
ATOM 2381 N N . PRO A 1 291 ? 8.900 11.148 3.406 1.00 90.56 291 PRO A N 1
ATOM 2382 C CA . PRO A 1 291 ? 7.725 11.448 2.589 1.00 90.56 291 PRO A CA 1
ATOM 2383 C C . PRO A 1 291 ? 6.654 10.347 2.601 1.00 90.56 291 PRO A C 1
ATOM 2385 O O . PRO A 1 291 ? 5.458 10.636 2.492 1.00 90.56 291 PRO A O 1
ATOM 2388 N N . LYS A 1 292 ? 7.087 9.083 2.724 1.00 88.56 292 LYS A N 1
ATOM 2389 C CA . LYS A 1 292 ? 6.222 7.904 2.744 1.00 88.56 292 LYS A CA 1
ATOM 2390 C C . LYS A 1 292 ? 5.322 7.892 3.967 1.00 88.56 292 LYS A C 1
ATOM 2392 O O . LYS A 1 292 ? 4.105 7.936 3.823 1.00 88.56 292 LYS A O 1
ATOM 2397 N N . ASP A 1 293 ? 5.913 7.827 5.151 1.00 87.25 293 ASP A N 1
ATOM 2398 C CA . ASP A 1 293 ? 5.156 7.673 6.390 1.00 87.25 293 ASP A CA 1
ATOM 2399 C C . ASP A 1 293 ? 4.548 8.996 6.855 1.00 87.25 293 ASP A C 1
ATOM 2401 O O . ASP A 1 293 ? 3.479 8.980 7.458 1.00 87.25 293 ASP A O 1
ATOM 2405 N N . ASP A 1 294 ? 5.191 10.127 6.542 1.00 87.31 294 ASP A N 1
ATOM 2406 C CA . ASP A 1 294 ? 4.719 11.447 6.962 1.00 87.31 294 ASP A CA 1
ATOM 2407 C C . ASP A 1 294 ? 3.391 11.795 6.268 1.00 87.31 294 ASP A C 1
ATOM 2409 O O . ASP A 1 294 ? 2.468 12.297 6.907 1.00 87.31 294 ASP A O 1
ATOM 2413 N N . ALA A 1 295 ? 3.259 11.511 4.963 1.00 90.56 295 ALA A N 1
ATOM 2414 C CA . ALA A 1 295 ? 2.081 11.913 4.189 1.00 90.56 295 ALA A CA 1
ATOM 2415 C C . ALA A 1 295 ? 1.507 10.818 3.281 1.00 90.56 295 ALA A C 1
ATOM 2417 O O . ALA A 1 295 ? 0.297 10.579 3.307 1.00 90.56 295 ALA A O 1
ATOM 2418 N N . LEU A 1 296 ? 2.327 10.150 2.460 1.00 92.06 296 LEU A N 1
ATOM 2419 C CA . LEU A 1 296 ? 1.815 9.283 1.388 1.00 92.06 296 LEU A CA 1
ATOM 2420 C C . LEU A 1 296 ? 1.018 8.085 1.914 1.00 92.06 296 LEU A C 1
ATOM 2422 O O . LEU A 1 296 ? -0.089 7.835 1.437 1.00 92.06 296 LEU A O 1
ATOM 2426 N N . ARG A 1 297 ? 1.551 7.361 2.899 1.00 90.06 297 ARG A N 1
ATOM 2427 C CA . ARG A 1 297 ? 0.930 6.175 3.496 1.00 90.06 297 ARG A CA 1
ATOM 2428 C C . ARG A 1 297 ? -0.365 6.533 4.240 1.00 90.06 297 ARG A C 1
ATOM 2430 O O . ARG A 1 297 ? -1.383 5.928 3.906 1.00 90.06 297 ARG A O 1
ATOM 2437 N N . PRO A 1 298 ? -0.419 7.554 5.125 1.00 91.94 298 PRO A N 1
ATOM 2438 C CA . PRO A 1 298 ? -1.684 8.023 5.700 1.00 91.94 298 PRO A CA 1
ATOM 2439 C C . PRO A 1 298 ? -2.738 8.398 4.648 1.00 91.94 298 PRO A C 1
ATOM 2441 O O . PRO A 1 298 ? -3.893 7.981 4.751 1.00 91.94 298 PRO A O 1
ATOM 2444 N N . ILE A 1 299 ? -2.345 9.142 3.605 1.00 95.06 299 ILE A N 1
ATOM 2445 C CA . ILE A 1 299 ? -3.253 9.575 2.531 1.00 95.06 299 ILE A CA 1
ATOM 2446 C C . ILE A 1 299 ? -3.790 8.377 1.741 1.00 95.06 299 ILE A C 1
ATOM 2448 O O . ILE A 1 299 ? -4.995 8.276 1.511 1.00 95.06 299 ILE A O 1
ATOM 2452 N N . LYS A 1 300 ? -2.925 7.452 1.319 1.00 93.50 300 LYS A N 1
ATOM 2453 C CA . LYS A 1 300 ? -3.323 6.267 0.541 1.00 93.50 300 LYS A CA 1
ATOM 2454 C C . LYS A 1 300 ? -4.192 5.317 1.355 1.00 93.50 300 LYS A C 1
ATOM 2456 O O . LYS A 1 300 ? -5.177 4.797 0.824 1.00 93.50 300 LYS A O 1
ATOM 2461 N N . SER A 1 301 ? -3.889 5.146 2.640 1.00 92.62 301 SER A N 1
ATOM 2462 C CA . SER A 1 301 ? -4.726 4.378 3.562 1.00 92.62 301 SER A CA 1
ATOM 2463 C C . SER A 1 301 ? -6.113 5.008 3.705 1.00 92.62 301 SER A C 1
ATOM 2465 O O . SER A 1 301 ? -7.128 4.325 3.561 1.00 92.62 301 SER A O 1
ATOM 2467 N N . LEU A 1 302 ? -6.184 6.332 3.880 1.00 95.94 302 LEU A N 1
ATOM 2468 C CA . LEU A 1 302 ? -7.455 7.056 3.930 1.00 95.94 302 LEU A CA 1
ATOM 2469 C C . LEU A 1 302 ? -8.265 6.880 2.637 1.00 95.94 302 LEU A C 1
ATOM 2471 O O . LEU A 1 302 ? -9.461 6.597 2.685 1.00 95.94 302 LEU A O 1
ATOM 2475 N N . LEU A 1 303 ? -7.630 7.022 1.474 1.00 96.19 303 LEU A N 1
ATOM 2476 C CA . LEU A 1 303 ? -8.305 6.885 0.181 1.00 96.19 303 LEU A CA 1
ATOM 2477 C C . LEU A 1 303 ? -8.774 5.449 -0.080 1.00 96.19 303 LEU A C 1
ATOM 2479 O O . LEU A 1 303 ? -9.839 5.261 -0.666 1.00 96.19 303 LEU A O 1
ATOM 2483 N N . SER A 1 304 ? -8.041 4.449 0.415 1.00 95.00 304 SER A N 1
ATOM 2484 C CA . SER A 1 304 ? -8.449 3.039 0.381 1.00 95.00 304 SER A CA 1
ATOM 2485 C C . SER A 1 304 ? -9.699 2.785 1.233 1.00 95.00 304 SER A C 1
ATOM 2487 O O . SER A 1 304 ? -10.603 2.060 0.817 1.00 95.00 304 SER A O 1
ATOM 2489 N N . ALA A 1 305 ? -9.812 3.443 2.388 1.00 95.69 305 ALA A N 1
ATOM 2490 C CA . ALA A 1 305 ? -11.021 3.402 3.209 1.00 95.69 305 ALA A CA 1
ATOM 2491 C C . ALA A 1 305 ? -12.202 4.131 2.537 1.00 95.69 305 ALA A C 1
ATOM 2493 O O . ALA A 1 305 ? -13.313 3.607 2.457 1.00 95.69 305 ALA A O 1
ATOM 2494 N N . LEU A 1 306 ? -11.971 5.325 1.988 1.00 97.25 306 LEU A N 1
ATOM 2495 C CA . LEU A 1 306 ? -13.020 6.114 1.337 1.00 97.25 306 LEU A CA 1
ATOM 2496 C C . LEU A 1 306 ? -13.547 5.448 0.059 1.00 97.25 306 LEU A C 1
ATOM 2498 O O . LEU A 1 306 ? -14.759 5.461 -0.173 1.00 97.25 306 LEU A O 1
ATOM 2502 N N . LYS A 1 307 ? -12.685 4.818 -0.756 1.00 96.00 307 LYS A N 1
ATOM 2503 C CA . LYS A 1 307 ? -13.133 4.141 -1.986 1.00 96.00 307 LYS A CA 1
ATOM 2504 C C . LYS A 1 307 ? -14.113 3.008 -1.686 1.00 96.00 307 LYS A C 1
ATOM 2506 O O . LYS A 1 307 ? -15.092 2.861 -2.416 1.00 96.00 307 LYS A O 1
ATOM 2511 N N . VAL A 1 308 ? -13.916 2.256 -0.599 1.00 96.00 308 VAL A N 1
ATOM 2512 C CA . VAL A 1 308 ? -14.826 1.155 -0.244 1.00 96.00 308 VAL A CA 1
ATOM 2513 C C . VAL A 1 308 ? -16.141 1.640 0.363 1.00 96.00 308 VAL A C 1
ATOM 2515 O O . VAL A 1 308 ? -17.172 0.999 0.161 1.00 96.00 308 VAL A O 1
ATOM 2518 N N . VAL A 1 309 ? -16.131 2.782 1.060 1.00 96.25 309 VAL A N 1
ATOM 2519 C CA . VAL A 1 309 ? -17.346 3.437 1.578 1.00 96.25 309 VAL A CA 1
ATOM 2520 C C . VAL A 1 309 ? -18.194 3.984 0.429 1.00 96.25 309 VAL A C 1
ATOM 2522 O O . VAL A 1 309 ? -19.408 3.795 0.411 1.00 96.25 309 VAL A O 1
ATOM 2525 N N . HIS A 1 310 ? -17.559 4.619 -0.559 1.00 95.69 310 HIS A N 1
ATOM 2526 C CA . HIS A 1 310 ? -18.245 5.277 -1.676 1.00 95.69 310 HIS A CA 1
ATOM 2527 C C . HIS A 1 310 ? -18.420 4.395 -2.927 1.00 95.69 310 HIS A C 1
ATOM 2529 O O . HIS A 1 310 ? -18.914 4.877 -3.951 1.00 95.69 310 HIS A O 1
ATOM 2535 N N . GLY A 1 311 ? -18.037 3.115 -2.894 1.00 94.81 311 GLY A N 1
ATOM 2536 C CA . GLY A 1 311 ? -18.221 2.209 -4.036 1.00 94.81 311 GLY A CA 1
ATOM 2537 C C . GLY A 1 311 ? -17.382 2.596 -5.259 1.00 94.81 311 GLY A C 1
ATOM 2538 O O . GLY A 1 311 ? -17.904 2.662 -6.371 1.00 94.81 311 GLY A O 1
ATOM 2539 N N . ILE A 1 312 ? -16.124 2.992 -5.064 1.00 96.00 312 ILE A N 1
ATOM 2540 C CA . ILE A 1 312 ? -15.201 3.396 -6.135 1.00 96.00 312 ILE A CA 1
ATOM 2541 C C . ILE A 1 312 ? -14.237 2.241 -6.407 1.00 96.00 312 ILE A C 1
ATOM 2543 O O . ILE A 1 312 ? -13.397 1.927 -5.573 1.00 96.00 312 ILE A O 1
ATOM 2547 N N . HIS A 1 313 ? -14.325 1.626 -7.586 1.00 92.50 313 HIS A N 1
ATOM 2548 C CA . HIS A 1 313 ? -13.496 0.465 -7.944 1.00 92.50 313 HIS A CA 1
ATOM 2549 C C . HIS A 1 313 ? -12.131 0.844 -8.540 1.00 92.50 313 HIS A C 1
ATOM 2551 O O . HIS A 1 313 ? -11.237 0.009 -8.627 1.00 92.50 313 HIS A O 1
ATOM 2557 N N . LYS A 1 314 ? -11.916 2.120 -8.889 1.00 91.88 314 LYS A N 1
ATOM 2558 C CA . LYS A 1 314 ? -10.640 2.595 -9.445 1.00 91.88 314 LYS A CA 1
ATOM 2559 C C . LYS A 1 314 ? -9.478 2.355 -8.468 1.00 91.88 314 LYS A C 1
ATOM 2561 O O . LYS A 1 314 ? -9.642 2.468 -7.255 1.00 91.88 314 LYS A O 1
ATOM 2566 N N . VAL A 1 315 ? -8.296 2.045 -9.001 1.00 88.31 315 VAL A N 1
ATOM 2567 C CA . VAL A 1 315 ? -7.081 1.762 -8.205 1.00 88.31 315 VAL A CA 1
ATOM 2568 C C . VAL A 1 315 ? -6.109 2.939 -8.129 1.00 88.31 315 VAL A C 1
ATOM 2570 O O . VAL A 1 315 ? -5.365 3.077 -7.168 1.00 88.31 315 VAL A O 1
ATOM 2573 N N . ASN A 1 316 ? -6.107 3.815 -9.136 1.00 88.06 316 ASN A N 1
ATOM 2574 C CA . ASN A 1 316 ? -5.208 4.962 -9.160 1.00 88.06 316 ASN A CA 1
ATOM 2575 C C . ASN A 1 316 ? -5.685 6.035 -8.173 1.00 88.06 316 ASN A C 1
ATOM 2577 O O . ASN A 1 316 ? -6.818 6.501 -8.276 1.00 88.06 316 ASN A O 1
ATOM 2581 N N . THR A 1 317 ? -4.798 6.463 -7.277 1.00 91.12 317 THR A N 1
ATOM 2582 C CA . THR A 1 317 ? -5.085 7.410 -6.193 1.00 91.12 317 THR A CA 1
ATOM 2583 C C . THR A 1 317 ? -5.713 8.716 -6.675 1.00 91.12 317 THR A C 1
ATOM 2585 O O . THR A 1 317 ? -6.707 9.162 -6.108 1.00 91.12 317 THR A O 1
ATOM 2588 N N . TRP A 1 318 ? -5.200 9.308 -7.758 1.00 93.25 318 TRP A N 1
ATOM 2589 C CA . TRP A 1 318 ? -5.776 10.536 -8.311 1.00 93.25 318 TRP A CA 1
ATOM 2590 C C . TRP A 1 318 ? -7.168 10.309 -8.898 1.00 93.25 318 TRP A C 1
ATOM 2592 O O . TRP A 1 318 ? -8.066 11.108 -8.661 1.00 93.25 318 TRP A O 1
ATOM 2602 N N . ASN A 1 319 ? -7.374 9.195 -9.602 1.00 92.56 319 ASN A N 1
ATOM 2603 C CA . ASN A 1 319 ? -8.692 8.861 -10.140 1.00 92.56 319 ASN A CA 1
ATOM 2604 C C . ASN A 1 319 ? -9.714 8.557 -9.030 1.00 92.56 319 ASN A C 1
ATOM 2606 O O . ASN A 1 319 ? -10.895 8.842 -9.201 1.00 92.56 319 ASN A O 1
ATOM 2610 N N . ILE A 1 320 ? -9.274 7.978 -7.906 1.00 95.75 320 ILE A N 1
ATOM 2611 C CA . ILE A 1 320 ? -10.115 7.788 -6.714 1.00 95.75 320 ILE A CA 1
ATOM 2612 C C . ILE A 1 320 ? -10.533 9.149 -6.156 1.00 95.75 320 ILE A C 1
ATOM 2614 O O . ILE A 1 320 ? -11.708 9.349 -5.870 1.00 95.75 320 ILE A O 1
ATOM 2618 N N . ILE A 1 321 ? -9.593 10.089 -6.025 1.00 96.88 321 ILE A N 1
ATOM 2619 C CA . ILE A 1 321 ? -9.884 11.450 -5.557 1.00 96.88 321 ILE A CA 1
ATOM 2620 C C . ILE A 1 321 ? -10.895 12.146 -6.476 1.00 96.88 321 ILE A C 1
ATOM 2622 O O . ILE A 1 321 ? -11.824 12.783 -5.982 1.00 96.88 321 ILE A O 1
ATOM 2626 N N . ASP A 1 322 ? -10.733 12.022 -7.793 1.00 95.38 322 ASP A N 1
ATOM 2627 C CA . ASP A 1 322 ? -11.644 12.642 -8.757 1.00 95.38 322 ASP A CA 1
ATOM 2628 C C . ASP A 1 322 ? -13.079 12.091 -8.604 1.00 95.38 322 ASP A C 1
ATOM 2630 O O . ASP A 1 322 ? -14.017 12.878 -8.485 1.00 95.38 322 ASP A O 1
ATOM 2634 N N . ASP A 1 323 ? -13.249 10.774 -8.429 1.00 97.69 323 ASP A N 1
ATOM 2635 C CA . ASP A 1 323 ? -14.564 10.171 -8.141 1.00 97.69 323 ASP A CA 1
ATOM 2636 C C . ASP A 1 323 ? -15.112 10.560 -6.756 1.00 97.69 323 ASP A C 1
ATOM 2638 O O . ASP A 1 323 ? -16.322 10.715 -6.581 1.00 97.69 323 ASP A O 1
ATOM 2642 N N . LEU A 1 324 ? -14.247 10.727 -5.749 1.00 98.06 324 LEU A N 1
ATOM 2643 C CA . LEU A 1 324 ? -14.655 11.167 -4.411 1.00 98.06 324 LEU A CA 1
ATOM 2644 C C . LEU A 1 324 ? -15.194 12.600 -4.424 1.00 98.06 324 LEU A C 1
ATOM 2646 O O . LEU A 1 324 ? -16.192 12.871 -3.759 1.00 98.06 324 LEU A O 1
ATOM 2650 N N . LYS A 1 325 ? -14.600 13.504 -5.214 1.00 97.62 325 LYS A N 1
ATOM 2651 C CA . LYS A 1 325 ? -15.108 14.878 -5.390 1.00 97.62 325 LYS A CA 1
ATOM 2652 C C . LYS A 1 325 ? -16.516 14.903 -5.987 1.00 97.62 325 LYS A C 1
ATOM 2654 O O . LYS A 1 325 ? -17.281 15.813 -5.676 1.00 97.62 325 LYS A O 1
ATOM 2659 N N . GLU A 1 326 ? -16.850 13.931 -6.833 1.00 97.00 326 GLU A N 1
ATOM 2660 C CA . GLU A 1 326 ? -18.184 13.794 -7.426 1.00 97.00 326 GLU A CA 1
ATOM 2661 C C . GLU A 1 326 ? -19.177 13.133 -6.461 1.00 97.00 326 GLU A C 1
ATOM 2663 O O . GLU A 1 326 ? -20.301 13.609 -6.304 1.00 97.00 326 GLU A O 1
ATOM 2668 N N . LYS A 1 327 ? -18.767 12.054 -5.781 1.00 96.06 327 LYS A N 1
ATOM 2669 C CA . LYS A 1 327 ? -19.634 11.269 -4.883 1.00 96.06 327 LYS A CA 1
ATOM 2670 C C . LYS A 1 327 ? -19.828 11.880 -3.495 1.00 96.06 327 LYS A C 1
ATOM 2672 O O . LYS A 1 327 ? -20.804 11.547 -2.825 1.00 96.06 327 LYS A O 1
ATOM 2677 N N . ASN A 1 328 ? -18.911 12.732 -3.049 1.00 96.19 328 ASN A N 1
ATOM 2678 C CA . ASN A 1 328 ? -18.959 13.423 -1.762 1.00 96.19 328 ASN A CA 1
ATOM 2679 C C . ASN A 1 328 ? -18.553 14.906 -1.929 1.00 96.19 328 ASN A C 1
ATOM 2681 O O . ASN A 1 328 ? -17.479 15.330 -1.490 1.00 96.19 328 ASN A O 1
ATOM 2685 N N . PRO A 1 329 ? -19.402 15.724 -2.580 1.00 95.94 329 PRO A N 1
ATOM 2686 C CA . PRO A 1 329 ? -19.070 17.112 -2.904 1.00 95.94 329 PRO A CA 1
ATOM 2687 C C . PRO A 1 329 ? -18.907 18.007 -1.666 1.00 95.94 329 PRO A C 1
ATOM 2689 O O . PRO A 1 329 ? -18.199 19.011 -1.731 1.00 95.94 329 PRO A O 1
ATOM 2692 N N . GLU A 1 330 ? -19.499 17.643 -0.524 1.00 96.81 330 GLU A N 1
ATOM 2693 C CA . GLU A 1 330 ? -19.357 18.378 0.744 1.00 96.81 330 GLU A CA 1
ATOM 2694 C C . GLU A 1 330 ? -17.909 18.399 1.254 1.00 96.81 330 GLU A C 1
ATOM 2696 O O . GLU A 1 330 ? -17.506 19.327 1.957 1.00 96.81 330 GLU A O 1
ATOM 2701 N N . ARG A 1 331 ? -17.105 17.397 0.872 1.00 97.25 331 ARG A N 1
ATOM 2702 C CA . ARG A 1 331 ? -15.689 17.264 1.243 1.00 97.25 331 ARG A CA 1
ATOM 2703 C C . ARG A 1 331 ? -14.716 17.655 0.136 1.00 97.25 331 ARG A C 1
ATOM 2705 O O . ARG A 1 331 ? -13.520 17.371 0.219 1.00 97.25 331 ARG A O 1
ATOM 2712 N N . ARG A 1 332 ? -15.199 18.344 -0.903 1.00 97.25 332 ARG A N 1
ATOM 2713 C CA . ARG A 1 332 ? -14.393 18.722 -2.072 1.00 97.25 332 ARG A CA 1
ATOM 2714 C C . ARG A 1 332 ? -13.110 19.470 -1.707 1.00 97.25 332 ARG A C 1
ATOM 2716 O O . ARG A 1 332 ? -12.065 19.159 -2.267 1.00 97.25 332 ARG A O 1
ATOM 2723 N N . VAL A 1 333 ? -13.174 20.403 -0.755 1.00 97.25 333 VAL A N 1
ATOM 2724 C CA . VAL A 1 333 ? -12.001 21.178 -0.307 1.00 97.25 333 VAL A CA 1
ATOM 2725 C C . VAL A 1 333 ? -10.924 20.255 0.266 1.00 97.25 333 VAL A C 1
ATOM 2727 O O . VAL A 1 333 ? -9.758 20.367 -0.102 1.00 97.25 333 VAL A O 1
ATOM 2730 N N . GLN A 1 334 ? -11.310 19.296 1.111 1.00 98.12 334 GLN A N 1
ATOM 2731 C CA . GLN A 1 334 ? -10.379 18.325 1.686 1.00 98.12 334 GLN A CA 1
ATOM 2732 C C . GLN A 1 334 ? -9.770 17.439 0.596 1.00 98.12 334 GLN A C 1
ATOM 2734 O O . GLN A 1 334 ? -8.573 17.176 0.624 1.00 98.12 334 GLN A O 1
ATOM 2739 N N . TYR A 1 335 ? -10.553 17.018 -0.398 1.00 97.81 335 TYR A N 1
ATOM 2740 C CA . TYR A 1 335 ? -10.035 16.234 -1.522 1.00 97.81 335 TYR A CA 1
ATOM 2741 C C . TYR A 1 335 ? -9.074 17.018 -2.420 1.00 97.81 335 TYR A C 1
ATOM 2743 O O . TYR A 1 335 ? -8.082 16.457 -2.882 1.00 97.81 335 TYR A O 1
ATOM 2751 N N . GLU A 1 336 ? -9.328 18.305 -2.656 1.00 95.75 336 GLU A N 1
ATOM 2752 C CA . GLU A 1 336 ? -8.411 19.192 -3.382 1.00 95.75 336 GLU A CA 1
ATOM 2753 C C . GLU A 1 336 ? -7.106 19.413 -2.603 1.00 95.75 336 GLU A C 1
ATOM 2755 O O . GLU A 1 336 ? -6.022 19.410 -3.190 1.00 95.75 336 GLU A O 1
ATOM 2760 N N . ASP A 1 337 ? -7.183 19.537 -1.278 1.00 95.62 337 ASP A N 1
ATOM 2761 C CA . ASP A 1 337 ? -6.004 19.637 -0.419 1.00 95.62 337 ASP A CA 1
ATOM 2762 C C . ASP A 1 337 ? -5.176 18.349 -0.442 1.00 95.62 337 ASP A C 1
ATOM 2764 O O . ASP A 1 337 ? -3.972 18.400 -0.702 1.00 95.62 337 ASP A O 1
ATOM 2768 N N . ILE A 1 338 ? -5.823 17.195 -0.263 1.00 96.75 338 ILE A N 1
ATOM 2769 C CA . ILE A 1 338 ? -5.184 15.876 -0.334 1.00 96.75 338 ILE A CA 1
ATOM 2770 C C . ILE A 1 338 ? -4.534 15.652 -1.701 1.00 96.75 338 ILE A C 1
ATOM 2772 O O . ILE A 1 338 ? -3.400 15.187 -1.761 1.00 96.75 338 ILE A O 1
ATOM 2776 N N . GLU A 1 339 ? -5.195 16.021 -2.801 1.00 95.62 339 GLU A N 1
ATOM 2777 C CA . GLU A 1 339 ? -4.626 15.904 -4.148 1.00 95.62 339 GLU A CA 1
ATOM 2778 C C . GLU A 1 339 ? -3.347 16.725 -4.312 1.00 95.62 339 GLU A C 1
ATOM 2780 O O . GLU A 1 339 ? -2.361 16.244 -4.885 1.00 95.62 339 GLU A O 1
ATOM 2785 N N . ARG A 1 340 ? -3.352 17.969 -3.822 1.00 93.94 340 ARG A N 1
ATOM 2786 C CA . ARG A 1 340 ? -2.192 18.858 -3.920 1.00 93.94 340 ARG A CA 1
ATOM 2787 C C . ARG A 1 340 ? -1.009 18.327 -3.127 1.00 93.94 340 ARG A C 1
ATOM 2789 O O . ARG A 1 340 ? 0.107 18.322 -3.644 1.00 93.94 340 ARG A O 1
ATOM 2796 N N . ILE A 1 341 ? -1.274 17.873 -1.906 1.00 94.88 341 ILE A N 1
ATOM 2797 C CA . ILE A 1 341 ? -0.276 17.307 -0.998 1.00 94.88 341 ILE A CA 1
ATOM 2798 C C . ILE A 1 341 ? 0.291 16.024 -1.604 1.00 94.88 341 ILE A C 1
ATOM 2800 O O . ILE A 1 341 ? 1.495 15.942 -1.827 1.00 94.88 341 ILE A O 1
ATOM 2804 N N . LEU A 1 342 ? -0.574 15.078 -1.983 1.00 94.38 342 LEU A N 1
ATOM 2805 C CA . LEU A 1 342 ? -0.185 13.833 -2.646 1.00 94.38 342 LEU A CA 1
ATOM 2806 C C . LEU A 1 342 ? 0.729 14.106 -3.843 1.00 94.38 342 LEU A C 1
ATOM 2808 O O . LEU A 1 342 ? 1.798 13.521 -3.943 1.00 94.38 342 LEU A O 1
ATOM 2812 N N . SER A 1 343 ? 0.339 15.029 -4.725 1.00 92.25 343 SER A N 1
ATOM 2813 C CA . SER A 1 343 ? 1.103 15.325 -5.943 1.00 92.25 343 SER A CA 1
ATOM 2814 C C . SER A 1 343 ? 2.495 15.891 -5.650 1.00 92.25 343 SER A C 1
ATOM 2816 O O . SER A 1 343 ? 3.433 15.598 -6.386 1.00 92.25 343 SER A O 1
ATOM 2818 N N . PHE A 1 344 ? 2.644 16.692 -4.590 1.00 92.50 344 PHE A N 1
ATOM 2819 C CA . PHE A 1 344 ? 3.945 17.205 -4.160 1.00 92.50 344 PHE A CA 1
ATOM 2820 C C . PHE A 1 344 ? 4.827 16.102 -3.574 1.00 92.50 344 PHE A C 1
ATOM 2822 O O . PHE A 1 344 ? 5.960 15.941 -4.020 1.00 92.50 344 PHE A O 1
ATOM 2829 N N . PHE A 1 345 ? 4.306 15.329 -2.619 1.00 92.62 345 PHE A N 1
ATOM 2830 C CA . PHE A 1 345 ? 5.068 14.274 -1.948 1.00 92.62 345 PHE A CA 1
ATOM 2831 C C . PHE A 1 345 ? 5.464 13.148 -2.913 1.00 92.62 345 PHE A C 1
ATOM 2833 O O . PHE A 1 345 ? 6.607 12.701 -2.879 1.00 92.62 345 PHE A O 1
ATOM 2840 N N . GLU A 1 346 ? 4.565 12.741 -3.816 1.00 90.69 346 GLU A N 1
ATOM 2841 C CA . GLU A 1 346 ? 4.839 11.758 -4.876 1.00 90.69 346 GLU A CA 1
ATOM 2842 C C . GLU A 1 346 ? 5.967 12.233 -5.797 1.00 90.69 346 GLU A C 1
ATOM 2844 O O . GLU A 1 346 ? 6.914 11.494 -6.057 1.00 90.69 346 GLU A O 1
ATOM 2849 N N . LEU A 1 347 ? 5.906 13.488 -6.255 1.00 90.12 347 LEU A N 1
ATOM 2850 C CA . LEU A 1 347 ? 6.927 14.059 -7.128 1.00 90.12 347 LEU A CA 1
ATOM 2851 C C . LEU A 1 347 ? 8.280 14.193 -6.418 1.00 90.12 347 LEU A C 1
ATOM 2853 O O . LEU A 1 347 ? 9.302 13.798 -6.977 1.00 90.12 347 LEU A O 1
ATOM 2857 N N . PHE A 1 348 ? 8.292 14.751 -5.205 1.00 90.75 348 PHE A N 1
ATOM 2858 C CA . PHE A 1 348 ? 9.513 14.931 -4.422 1.00 90.75 348 PHE A CA 1
ATOM 2859 C C . PHE A 1 348 ? 10.197 13.591 -4.161 1.00 90.75 348 PHE A C 1
ATOM 2861 O O . PHE A 1 348 ? 11.372 13.423 -4.486 1.00 90.75 348 PHE A O 1
ATOM 2868 N N . ARG A 1 349 ? 9.435 12.614 -3.659 1.00 89.44 349 ARG A N 1
ATOM 2869 C CA . ARG A 1 349 ? 9.922 11.259 -3.412 1.00 89.44 349 ARG A CA 1
ATOM 2870 C C . ARG A 1 349 ? 10.454 10.616 -4.692 1.00 89.44 349 ARG A C 1
ATOM 2872 O O . ARG A 1 349 ? 11.548 10.064 -4.683 1.00 89.44 349 ARG A O 1
ATOM 2879 N N . HIS A 1 350 ? 9.718 10.706 -5.798 1.00 87.81 350 HIS A N 1
ATOM 2880 C CA . HIS A 1 350 ? 10.131 10.092 -7.057 1.00 87.81 350 HIS A CA 1
ATOM 2881 C C . HIS A 1 350 ? 11.442 10.684 -7.595 1.00 87.81 350 HIS A C 1
ATOM 2883 O O . HIS A 1 350 ? 12.323 9.946 -8.035 1.00 87.81 350 HIS A O 1
ATOM 2889 N N . LEU A 1 351 ? 11.609 12.008 -7.517 1.00 87.75 351 LEU A N 1
ATOM 2890 C CA . LEU A 1 351 ? 12.859 12.670 -7.896 1.00 87.75 351 LEU A CA 1
ATOM 2891 C C . LEU A 1 351 ? 14.008 12.300 -6.961 1.00 87.75 351 LEU A C 1
ATOM 2893 O O . LEU A 1 351 ? 15.115 12.067 -7.442 1.00 87.75 351 LEU A O 1
ATOM 2897 N N . TYR A 1 352 ? 13.751 12.204 -5.656 1.00 88.25 352 TYR A N 1
ATOM 2898 C CA . TYR A 1 352 ? 14.742 11.745 -4.687 1.00 88.25 352 TYR A CA 1
ATOM 2899 C C . TYR A 1 352 ? 15.241 10.337 -5.023 1.00 88.25 352 TYR A C 1
ATOM 2901 O O . TYR A 1 352 ? 16.447 10.142 -5.177 1.00 88.25 352 TYR A O 1
ATOM 2909 N N . GLN A 1 353 ? 14.323 9.402 -5.275 1.00 85.56 353 GLN A N 1
ATOM 2910 C CA . GLN A 1 353 ? 14.660 8.038 -5.682 1.00 85.56 353 GLN A CA 1
ATOM 2911 C C . GLN A 1 353 ? 15.472 8.002 -6.977 1.00 85.56 353 GLN A C 1
ATOM 2913 O O . GLN A 1 353 ? 16.417 7.228 -7.082 1.00 85.56 353 GLN A O 1
ATOM 2918 N N . ILE A 1 354 ? 15.158 8.863 -7.954 1.00 85.31 354 ILE A N 1
ATOM 2919 C CA . ILE A 1 354 ? 15.896 8.927 -9.222 1.00 85.31 354 ILE A CA 1
ATOM 2920 C C . ILE A 1 354 ? 17.306 9.512 -9.056 1.00 85.31 354 ILE A C 1
ATOM 2922 O O . ILE A 1 354 ? 18.241 9.063 -9.724 1.00 85.31 354 ILE A O 1
ATOM 2926 N N . MET A 1 355 ? 17.464 10.522 -8.203 1.00 83.56 355 MET A N 1
ATOM 2927 C CA . MET A 1 355 ? 18.655 11.377 -8.161 1.00 83.56 355 MET A CA 1
ATOM 2928 C C . MET A 1 355 ? 19.631 11.036 -7.032 1.00 83.56 355 MET A C 1
ATOM 2930 O O . MET A 1 355 ? 20.811 11.351 -7.155 1.00 83.56 355 MET A O 1
ATOM 2934 N N . VAL A 1 356 ? 19.155 10.434 -5.941 1.00 83.06 356 VAL A N 1
ATOM 2935 C CA . VAL A 1 356 ? 19.916 10.275 -4.693 1.00 83.06 356 VAL A CA 1
ATOM 2936 C C . VAL A 1 356 ? 20.063 8.801 -4.352 1.00 83.06 356 VAL A C 1
ATOM 2938 O O . VAL A 1 356 ? 21.071 8.179 -4.695 1.00 83.06 356 VAL A O 1
ATOM 2941 N N . ALA A 1 357 ? 19.046 8.245 -3.708 1.00 79.00 357 ALA A N 1
ATOM 2942 C CA . ALA A 1 357 ? 19.031 6.901 -3.171 1.00 79.00 357 ALA A CA 1
ATOM 2943 C C . ALA A 1 357 ? 17.590 6.406 -3.094 1.00 79.00 357 ALA A C 1
ATOM 2945 O O . ALA A 1 357 ? 16.644 7.191 -3.093 1.00 79.00 357 ALA A O 1
ATOM 2946 N N . GLN A 1 358 ? 17.441 5.091 -3.007 1.00 74.25 358 GLN A N 1
ATOM 2947 C CA . GLN A 1 358 ? 16.147 4.431 -2.865 1.00 74.25 358 GLN A CA 1
ATOM 2948 C C . GLN A 1 358 ? 15.719 4.310 -1.388 1.00 74.25 358 GLN A C 1
ATOM 2950 O O . GLN A 1 358 ? 14.764 3.604 -1.075 1.00 74.25 358 GLN A O 1
ATOM 2955 N N . ASP A 1 359 ? 16.401 5.038 -0.498 1.00 76.75 359 ASP A N 1
ATOM 2956 C CA . ASP A 1 359 ? 16.101 5.108 0.927 1.00 76.75 359 ASP A CA 1
ATOM 2957 C C . ASP A 1 359 ? 14.855 5.962 1.202 1.00 76.75 359 ASP A C 1
ATOM 2959 O O . ASP A 1 359 ? 14.573 6.951 0.521 1.00 76.75 359 ASP A O 1
ATOM 2963 N N . GLU A 1 360 ? 14.100 5.564 2.225 1.00 77.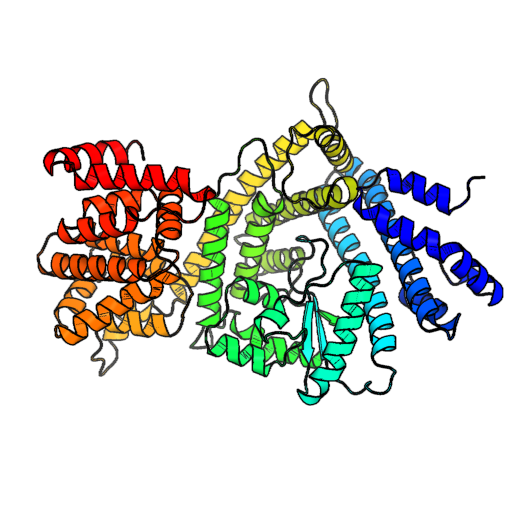56 360 GLU A N 1
ATOM 2964 C CA . GLU A 1 360 ? 12.839 6.207 2.624 1.00 77.56 360 GLU A CA 1
ATOM 2965 C C . GLU A 1 360 ? 13.035 7.308 3.672 1.00 77.56 360 GLU A C 1
ATOM 2967 O O . GLU A 1 360 ? 12.219 8.224 3.794 1.00 77.56 360 GLU A O 1
ATOM 2972 N N . GLU A 1 361 ? 14.109 7.204 4.453 1.00 85.81 361 GLU A N 1
ATOM 2973 C CA . GLU A 1 361 ? 14.481 8.180 5.468 1.00 85.81 361 GLU A CA 1
ATOM 2974 C C . GLU A 1 361 ? 15.552 9.111 4.918 1.00 85.81 361 GLU A C 1
ATOM 2976 O O . GLU A 1 361 ? 16.624 8.677 4.502 1.00 85.81 361 GLU A O 1
ATOM 2981 N N . ILE A 1 362 ? 15.253 10.407 4.926 1.00 87.00 362 ILE A N 1
ATOM 2982 C CA . ILE A 1 362 ? 16.155 11.432 4.418 1.00 87.00 362 ILE A CA 1
ATOM 2983 C C . ILE A 1 362 ? 16.733 12.176 5.615 1.00 87.00 362 ILE A C 1
ATOM 2985 O O . ILE A 1 362 ? 16.066 13.003 6.244 1.00 87.00 362 ILE A O 1
ATOM 2989 N N . TYR A 1 363 ? 17.993 11.875 5.905 1.00 86.12 363 TYR A N 1
ATOM 2990 C CA . TYR A 1 363 ? 18.781 12.517 6.947 1.00 86.12 363 TYR A CA 1
ATOM 2991 C C . TYR A 1 363 ? 19.324 13.844 6.414 1.00 86.12 363 TYR A C 1
ATOM 2993 O O . TYR A 1 363 ? 20.264 13.884 5.621 1.00 86.12 363 TYR A O 1
ATOM 3001 N N . LEU A 1 364 ? 18.718 14.958 6.829 1.00 83.00 364 LEU A N 1
ATOM 3002 C CA . LEU A 1 364 ? 19.036 16.284 6.277 1.00 83.00 364 LEU A CA 1
ATOM 3003 C C . LEU A 1 364 ? 20.448 16.776 6.640 1.00 83.00 364 LEU A C 1
ATOM 3005 O O . LEU A 1 364 ? 20.940 17.724 6.033 1.00 83.00 364 LEU A O 1
ATOM 3009 N N . GLN A 1 365 ? 21.089 16.153 7.631 1.00 81.88 365 GLN A N 1
ATOM 3010 C CA . GLN A 1 365 ? 22.433 16.504 8.100 1.00 81.88 365 GLN A CA 1
ATOM 3011 C C . GLN A 1 365 ? 23.545 15.676 7.444 1.00 81.88 365 GLN A C 1
ATOM 3013 O O . GLN A 1 365 ? 24.719 15.993 7.638 1.00 81.88 365 GLN A O 1
ATOM 3018 N N . ASP A 1 366 ? 23.198 14.643 6.674 1.00 82.44 366 ASP A N 1
ATOM 3019 C CA . ASP A 1 366 ? 24.187 13.769 6.050 1.00 82.44 366 ASP A CA 1
ATOM 3020 C C . ASP A 1 366 ? 24.967 14.499 4.952 1.00 82.44 366 ASP A C 1
ATOM 3022 O O . ASP A 1 366 ? 24.425 15.262 4.139 1.00 82.44 366 ASP A O 1
ATOM 3026 N N . GLU A 1 367 ? 26.274 14.241 4.916 1.00 74.88 367 GLU A N 1
ATOM 3027 C CA . GLU A 1 367 ? 27.187 14.886 3.981 1.00 74.88 367 GLU A CA 1
ATOM 3028 C C . GLU A 1 367 ? 26.799 14.543 2.530 1.00 74.88 367 GLU A C 1
ATOM 3030 O O . GLU A 1 367 ? 26.706 13.384 2.133 1.00 74.88 367 GLU A O 1
ATOM 3035 N N . GLY A 1 368 ? 26.530 15.571 1.722 1.00 77.00 368 GLY A N 1
ATOM 3036 C CA . GLY A 1 368 ? 26.122 15.427 0.321 1.00 77.00 368 GLY A CA 1
ATOM 3037 C C . GLY A 1 368 ? 24.610 15.311 0.086 1.00 77.00 368 GLY A C 1
ATOM 3038 O O . GLY A 1 368 ? 24.144 15.833 -0.933 1.00 77.00 368 GLY A O 1
ATOM 3039 N N . VAL A 1 369 ? 23.829 14.749 1.020 1.00 81.25 369 VAL A N 1
ATOM 3040 C CA . VAL A 1 369 ? 22.352 14.670 0.915 1.00 81.25 369 VAL A CA 1
ATOM 3041 C C . VAL A 1 369 ? 21.752 16.068 0.813 1.00 81.25 369 VAL A C 1
ATOM 3043 O O . VAL A 1 369 ? 20.924 16.328 -0.059 1.00 81.25 369 VAL A O 1
ATOM 3046 N N . ASP A 1 370 ? 22.250 16.994 1.627 1.00 79.44 370 ASP A N 1
ATOM 3047 C CA . ASP A 1 370 ? 21.802 18.384 1.655 1.00 79.44 370 ASP A CA 1
ATOM 3048 C C . ASP A 1 370 ? 21.870 19.074 0.278 1.00 79.44 370 ASP A C 1
ATOM 3050 O O . ASP A 1 370 ? 20.904 19.677 -0.198 1.00 79.44 370 ASP A O 1
ATOM 3054 N N . SER A 1 371 ? 23.000 18.910 -0.417 1.00 82.88 371 SER A N 1
ATOM 3055 C CA . SER A 1 371 ? 23.216 19.484 -1.750 1.00 82.88 371 SER A CA 1
ATOM 3056 C C . SER A 1 371 ? 22.294 18.874 -2.812 1.00 82.88 371 SER A C 1
ATOM 3058 O O . SER A 1 371 ? 21.842 19.559 -3.733 1.00 82.88 371 SER A O 1
ATOM 3060 N N . LEU A 1 372 ? 21.977 17.584 -2.674 1.00 84.44 372 LEU A N 1
ATOM 3061 C CA . LEU A 1 372 ? 21.098 16.870 -3.591 1.00 84.44 372 LEU A CA 1
ATOM 3062 C C . LEU A 1 372 ? 19.633 17.248 -3.369 1.00 84.44 372 LEU A C 1
ATOM 3064 O O . LEU A 1 372 ? 18.909 17.461 -4.342 1.00 84.44 372 LEU A O 1
ATOM 3068 N N . VAL A 1 373 ? 19.208 17.410 -2.114 1.00 87.19 373 VAL A N 1
ATOM 3069 C CA . VAL A 1 373 ? 17.873 17.920 -1.770 1.00 87.19 373 VAL A CA 1
ATOM 3070 C C . VAL A 1 373 ? 17.696 19.349 -2.283 1.00 87.19 373 VAL A C 1
ATOM 3072 O O . VAL A 1 373 ? 16.661 19.648 -2.877 1.00 87.19 373 VAL A O 1
ATOM 3075 N N . ALA A 1 374 ? 18.710 20.212 -2.161 1.00 87.62 374 ALA A N 1
ATOM 3076 C CA . ALA A 1 374 ? 18.681 21.551 -2.756 1.00 87.62 374 ALA A CA 1
ATOM 3077 C C . ALA A 1 374 ? 18.491 21.505 -4.277 1.00 87.62 374 ALA A C 1
ATOM 3079 O O . ALA A 1 374 ? 17.633 22.203 -4.816 1.00 87.62 374 ALA A O 1
ATOM 3080 N N . LYS A 1 375 ? 19.207 20.611 -4.966 1.00 86.94 375 LYS A N 1
ATOM 3081 C CA . LYS A 1 375 ? 19.055 20.410 -6.411 1.00 86.94 375 LYS A CA 1
ATOM 3082 C C . LYS A 1 375 ? 17.655 19.915 -6.787 1.00 86.94 375 LYS A C 1
ATOM 3084 O O . LYS A 1 375 ? 17.098 20.363 -7.785 1.00 86.94 375 LYS A O 1
ATOM 3089 N N . ILE A 1 376 ? 17.066 19.005 -6.009 1.00 89.31 376 ILE A N 1
ATOM 3090 C CA . ILE A 1 376 ? 15.685 18.538 -6.222 1.00 89.31 376 ILE A CA 1
ATOM 3091 C C . ILE A 1 376 ? 14.693 19.683 -6.007 1.00 89.31 376 ILE A C 1
ATOM 3093 O O . ILE A 1 376 ? 13.785 19.859 -6.818 1.00 89.31 376 ILE A O 1
ATOM 3097 N N . ALA A 1 377 ? 14.882 20.490 -4.962 1.00 89.88 377 ALA A N 1
ATOM 3098 C CA . ALA A 1 377 ? 14.053 21.662 -4.709 1.00 89.88 377 ALA A CA 1
ATOM 3099 C C . ALA A 1 377 ? 14.083 22.629 -5.906 1.00 89.88 377 ALA A C 1
ATOM 3101 O O . ALA A 1 377 ? 13.026 23.058 -6.373 1.00 89.88 377 ALA A O 1
ATOM 3102 N N . GLU A 1 378 ? 15.260 22.889 -6.478 1.00 87.75 378 GLU A N 1
ATOM 3103 C CA . GLU A 1 378 ? 15.395 23.677 -7.710 1.00 87.75 378 GLU A CA 1
ATOM 3104 C C . GLU A 1 378 ? 14.639 23.061 -8.892 1.00 87.75 378 GLU A C 1
ATOM 3106 O O . GLU A 1 378 ? 13.907 23.765 -9.588 1.00 87.75 378 GLU A O 1
ATOM 3111 N N . MET A 1 379 ? 14.729 21.740 -9.090 1.00 85.50 379 MET A N 1
ATOM 3112 C CA . MET A 1 379 ? 13.989 21.050 -10.159 1.00 85.50 379 MET A CA 1
ATOM 3113 C C . MET A 1 379 ? 12.468 21.155 -10.000 1.00 85.50 379 MET A C 1
ATOM 3115 O O . MET A 1 379 ? 11.752 21.244 -10.994 1.00 85.50 379 MET A O 1
ATOM 3119 N N . ILE A 1 380 ? 11.965 21.165 -8.764 1.00 86.19 380 ILE A N 1
ATOM 3120 C CA . ILE A 1 380 ? 10.534 21.334 -8.460 1.00 86.19 380 ILE A CA 1
ATOM 3121 C C . ILE A 1 380 ? 10.099 22.813 -8.605 1.00 86.19 380 ILE A C 1
ATOM 3123 O O . ILE A 1 380 ? 8.905 23.127 -8.589 1.00 86.19 380 ILE A O 1
ATOM 3127 N N . GLY A 1 381 ? 11.051 23.731 -8.806 1.00 84.19 381 GLY A N 1
ATOM 3128 C CA . GLY A 1 381 ? 10.815 25.154 -9.057 1.00 84.19 381 GLY A CA 1
ATOM 3129 C C . GLY A 1 381 ? 10.968 26.046 -7.822 1.00 84.19 381 GLY A C 1
ATOM 3130 O O . GLY A 1 381 ? 10.409 27.147 -7.784 1.00 84.19 381 GLY A O 1
ATOM 3131 N N . PHE A 1 382 ? 11.662 25.588 -6.780 1.00 87.25 382 PHE A N 1
ATOM 3132 C CA . PHE A 1 382 ? 12.092 26.458 -5.685 1.00 87.25 382 PHE A CA 1
ATOM 3133 C C . PHE A 1 382 ? 13.372 27.194 -6.076 1.00 87.25 382 PHE A C 1
ATOM 3135 O O . PHE A 1 382 ? 14.260 26.630 -6.696 1.00 87.25 382 PHE A O 1
ATOM 3142 N N . GLU A 1 383 ? 13.473 28.467 -5.715 1.00 84.81 383 GLU A N 1
ATOM 3143 C CA . GLU A 1 383 ? 14.613 29.302 -6.086 1.00 84.81 383 GLU A CA 1
ATOM 3144 C C . GLU A 1 383 ? 15.307 29.813 -4.833 1.00 84.81 383 GLU A C 1
ATOM 3146 O O . GLU A 1 383 ? 14.652 30.190 -3.855 1.00 84.81 383 GLU A O 1
ATOM 3151 N N . LYS A 1 384 ? 16.636 29.887 -4.891 1.00 85.12 384 LYS A N 1
ATOM 3152 C CA . LYS A 1 384 ? 17.428 30.596 -3.892 1.00 85.12 384 LYS A CA 1
ATOM 3153 C C . LYS A 1 384 ? 17.057 32.079 -3.888 1.00 85.12 384 LYS A C 1
ATOM 3155 O O . LYS A 1 384 ? 17.037 32.728 -4.935 1.00 85.12 384 LYS A O 1
ATOM 3160 N N . LYS A 1 385 ? 16.824 32.645 -2.701 1.00 84.88 385 LYS A N 1
ATOM 3161 C CA . LYS A 1 385 ? 16.558 34.082 -2.518 1.00 84.88 385 LYS A CA 1
ATOM 3162 C C . LYS A 1 385 ? 17.451 34.647 -1.423 1.00 84.88 385 LYS A C 1
ATOM 3164 O O . LYS A 1 385 ? 17.217 34.438 -0.235 1.00 84.88 385 LYS A O 1
ATOM 3169 N N . GLY A 1 386 ? 18.471 35.400 -1.833 1.00 87.12 386 GLY A N 1
ATOM 3170 C CA . GLY A 1 386 ? 19.467 35.941 -0.911 1.00 87.12 386 GLY A CA 1
ATOM 3171 C C . GLY A 1 386 ? 20.240 34.819 -0.214 1.00 87.12 386 GLY A C 1
ATOM 3172 O O . GLY A 1 386 ? 20.910 34.033 -0.880 1.00 87.12 386 GLY A O 1
ATOM 3173 N N . VAL A 1 387 ? 20.140 34.763 1.117 1.00 85.38 387 VAL A N 1
ATOM 3174 C CA . VAL A 1 387 ? 20.810 33.759 1.967 1.00 85.38 387 VAL A CA 1
ATOM 3175 C C . VAL A 1 387 ? 20.001 32.474 2.166 1.00 85.38 387 VAL A C 1
ATOM 3177 O O . VAL A 1 387 ? 20.530 31.525 2.726 1.00 85.38 387 VAL A O 1
ATOM 3180 N N . VAL A 1 388 ? 18.733 32.452 1.743 1.00 87.31 388 VAL A N 1
ATOM 3181 C CA . VAL A 1 388 ? 17.844 31.295 1.909 1.00 87.31 388 VAL A CA 1
ATOM 3182 C C . VAL A 1 388 ? 17.945 30.412 0.672 1.00 87.31 388 VAL A C 1
ATOM 3184 O O . VAL A 1 388 ? 17.707 30.883 -0.448 1.00 87.31 388 VAL A O 1
ATOM 3187 N N . GLU A 1 389 ? 18.303 29.148 0.873 1.00 89.12 389 GLU A N 1
ATOM 3188 C CA . GLU A 1 389 ? 18.493 28.173 -0.197 1.00 89.12 389 GLU A CA 1
ATOM 3189 C C . GLU A 1 389 ? 17.147 27.607 -0.679 1.00 89.12 389 GLU A C 1
ATOM 3191 O O . GLU A 1 389 ? 16.134 27.643 0.024 1.00 89.12 389 GLU A O 1
ATOM 3196 N N . ALA A 1 390 ? 17.118 27.041 -1.890 1.00 89.25 390 ALA A N 1
ATOM 3197 C CA . ALA A 1 390 ? 15.902 26.441 -2.452 1.00 89.25 390 ALA A CA 1
ATOM 3198 C C . ALA A 1 390 ? 15.331 25.317 -1.562 1.00 89.25 390 ALA A C 1
ATOM 3200 O O . ALA A 1 390 ? 14.111 25.206 -1.411 1.00 89.25 390 ALA A O 1
ATOM 3201 N N . LYS A 1 391 ? 16.212 24.524 -0.929 1.00 90.31 391 LYS A N 1
ATOM 3202 C CA . LYS A 1 391 ? 15.832 23.475 0.031 1.00 90.31 391 LYS A CA 1
ATOM 3203 C C . LYS A 1 391 ? 15.037 24.026 1.215 1.00 90.31 391 LYS A C 1
ATOM 3205 O O . LYS A 1 391 ? 14.091 23.381 1.647 1.00 90.31 391 LYS A O 1
ATOM 3210 N N . ASP A 1 392 ? 15.371 25.219 1.705 1.00 90.31 392 ASP A N 1
ATOM 3211 C CA . ASP A 1 392 ? 14.770 25.768 2.921 1.00 90.31 392 ASP A CA 1
ATOM 3212 C C . ASP A 1 392 ? 13.312 26.143 2.643 1.00 90.31 392 ASP A C 1
ATOM 3214 O O . ASP A 1 392 ? 12.409 25.783 3.396 1.00 90.31 392 ASP A O 1
ATOM 3218 N N . PHE A 1 393 ? 13.054 26.778 1.492 1.00 90.12 393 PHE A N 1
ATOM 3219 C CA . PHE A 1 393 ? 11.690 27.043 1.030 1.00 90.12 393 PHE A CA 1
ATOM 3220 C C . PHE A 1 393 ? 10.895 25.756 0.801 1.00 90.12 393 PHE A C 1
ATOM 3222 O O . PHE A 1 393 ? 9.714 25.695 1.141 1.00 90.12 393 PHE A O 1
ATOM 3229 N N . MET A 1 394 ? 11.528 24.729 0.232 1.00 91.94 394 MET A N 1
ATOM 3230 C CA . MET A 1 394 ? 10.880 23.438 0.023 1.00 91.94 394 MET A CA 1
ATOM 3231 C C . MET A 1 394 ? 10.521 22.765 1.352 1.00 91.94 394 MET A C 1
ATOM 3233 O O . MET A 1 394 ? 9.417 22.241 1.468 1.00 91.94 394 MET A O 1
ATOM 3237 N N . LEU A 1 395 ? 11.400 22.813 2.359 1.00 91.50 395 LEU A N 1
ATOM 3238 C CA . LEU A 1 395 ? 11.148 22.245 3.688 1.00 91.50 395 LEU A CA 1
ATOM 3239 C C . LEU A 1 395 ? 10.011 22.976 4.407 1.00 91.50 395 LEU A C 1
ATOM 3241 O O . LEU A 1 395 ? 9.166 22.329 5.018 1.00 91.50 395 LEU A O 1
ATOM 3245 N N . VAL A 1 396 ? 9.920 24.303 4.282 1.00 91.38 396 VAL A N 1
ATOM 3246 C CA . VAL A 1 396 ? 8.763 25.053 4.803 1.00 91.38 396 VAL A CA 1
ATOM 3247 C C . VAL A 1 396 ? 7.466 24.545 4.168 1.00 91.38 396 VAL A C 1
ATOM 3249 O O . VAL A 1 396 ? 6.540 24.180 4.888 1.00 91.38 396 VAL A O 1
ATOM 3252 N N . ILE A 1 397 ? 7.413 24.430 2.836 1.00 91.50 397 ILE A N 1
ATOM 3253 C CA . ILE A 1 397 ? 6.230 23.898 2.139 1.00 91.50 397 ILE A CA 1
ATOM 3254 C C . ILE A 1 397 ? 5.943 22.442 2.521 1.00 91.50 397 ILE A C 1
ATOM 3256 O O . ILE A 1 397 ? 4.779 22.072 2.663 1.00 91.50 397 ILE A O 1
ATOM 3260 N N . TYR A 1 398 ? 6.978 21.622 2.709 1.00 93.06 398 TYR A N 1
ATOM 3261 C CA . TYR A 1 398 ? 6.851 20.236 3.155 1.00 93.06 398 TYR A CA 1
ATOM 3262 C C . TYR A 1 398 ? 6.082 20.153 4.477 1.00 93.06 398 TYR A C 1
ATOM 3264 O O . TYR A 1 398 ? 5.069 19.457 4.558 1.00 93.06 398 TYR A O 1
ATOM 3272 N N . TYR A 1 399 ? 6.514 20.911 5.490 1.00 91.19 399 TYR A N 1
ATOM 3273 C CA . TYR A 1 399 ? 5.873 20.910 6.805 1.00 91.19 399 TYR A CA 1
ATOM 3274 C C . TYR A 1 399 ? 4.497 21.590 6.795 1.00 91.19 399 TYR A C 1
ATOM 3276 O O . TYR A 1 399 ? 3.570 21.090 7.431 1.00 91.19 399 TYR A O 1
ATOM 3284 N N . GLU A 1 400 ? 4.304 22.657 6.014 1.00 92.69 400 GLU A N 1
ATOM 3285 C CA . GLU A 1 400 ? 2.976 23.258 5.821 1.00 92.69 400 GLU A CA 1
ATOM 3286 C C . GLU A 1 400 ? 1.983 22.260 5.203 1.00 92.69 400 GLU A C 1
ATOM 3288 O O . GLU A 1 400 ? 0.825 22.171 5.622 1.00 92.69 400 GLU A O 1
ATOM 3293 N N . PHE A 1 401 ? 2.422 21.490 4.205 1.00 94.06 401 PHE A N 1
ATOM 3294 C CA . PHE A 1 401 ? 1.599 20.458 3.579 1.00 94.06 401 PHE A CA 1
ATOM 3295 C C . PHE A 1 401 ? 1.336 19.288 4.517 1.00 94.06 401 PHE A C 1
ATOM 3297 O O . PHE A 1 401 ? 0.224 18.763 4.499 1.00 94.06 401 PHE A O 1
ATOM 3304 N N . LEU A 1 402 ? 2.301 18.919 5.356 1.00 90.88 402 LEU A N 1
ATOM 3305 C CA . LEU A 1 402 ? 2.112 17.904 6.385 1.00 90.88 402 LEU A CA 1
ATOM 3306 C C . LEU A 1 402 ? 1.009 18.318 7.369 1.00 90.88 402 LEU A C 1
ATOM 3308 O O . LEU A 1 402 ? 0.024 17.600 7.529 1.00 90.88 402 LEU A O 1
ATOM 3312 N N . GLU A 1 403 ? 1.105 19.513 7.957 1.00 90.06 403 GLU A N 1
ATOM 3313 C CA . GLU A 1 403 ? 0.091 20.020 8.892 1.00 90.06 403 GLU A CA 1
ATOM 3314 C C . GLU A 1 403 ? -1.295 20.127 8.250 1.00 90.06 403 GLU A C 1
ATOM 3316 O O . GLU A 1 403 ? -2.316 19.787 8.858 1.00 90.06 403 GLU A O 1
ATOM 3321 N N . LYS A 1 404 ? -1.347 20.612 7.007 1.00 94.12 404 LYS A N 1
ATOM 3322 C CA . LYS A 1 404 ? -2.598 20.731 6.258 1.00 94.12 404 LYS A CA 1
ATOM 3323 C C . LYS A 1 404 ? -3.188 19.361 5.917 1.00 94.12 404 LYS A C 1
ATOM 3325 O O . LYS A 1 404 ? -4.403 19.186 6.002 1.00 94.12 404 LYS A O 1
ATOM 3330 N N . GLY A 1 405 ? -2.336 18.399 5.574 1.00 93.38 405 GLY A N 1
ATOM 3331 C CA . GLY A 1 405 ? -2.705 17.017 5.284 1.00 93.38 405 GLY A CA 1
ATOM 3332 C C . GLY A 1 405 ? -3.309 16.330 6.492 1.00 93.38 405 GLY A C 1
ATOM 3333 O O . GLY A 1 405 ? -4.397 15.776 6.377 1.00 93.38 405 GLY A O 1
ATOM 3334 N N . ILE A 1 406 ? -2.676 16.456 7.660 1.00 90.19 406 ILE A N 1
ATOM 3335 C CA . ILE A 1 406 ? -3.189 15.909 8.924 1.00 90.19 406 ILE A CA 1
ATOM 3336 C C . ILE A 1 406 ? -4.601 16.440 9.202 1.00 90.19 406 ILE A C 1
ATOM 3338 O O . ILE A 1 406 ? -5.519 15.649 9.404 1.00 90.19 406 ILE A O 1
ATOM 3342 N N . LYS A 1 407 ? -4.820 17.758 9.102 1.00 93.06 407 LYS A N 1
ATOM 3343 C CA . LYS A 1 407 ? -6.151 18.365 9.306 1.00 93.06 407 LYS A CA 1
ATOM 3344 C C . LYS A 1 407 ? -7.196 17.837 8.317 1.00 93.06 407 LYS A C 1
ATOM 3346 O O . LYS A 1 407 ? -8.332 17.565 8.701 1.00 93.06 407 LYS A O 1
ATOM 3351 N N . ALA A 1 408 ? -6.836 17.698 7.040 1.00 96.31 408 ALA A N 1
ATOM 3352 C CA . ALA A 1 408 ? -7.741 17.153 6.028 1.00 96.31 408 ALA A CA 1
ATOM 3353 C C . ALA A 1 408 ? -8.067 15.672 6.295 1.00 96.31 408 ALA A C 1
ATOM 3355 O O . ALA A 1 408 ? -9.228 15.273 6.183 1.00 96.31 408 ALA A O 1
ATOM 3356 N N . ILE A 1 409 ? -7.067 14.880 6.695 1.00 94.88 409 ILE A N 1
ATOM 3357 C CA . ILE A 1 409 ? -7.229 13.473 7.073 1.00 94.88 409 ILE A CA 1
ATOM 3358 C C . ILE A 1 409 ? -8.162 13.348 8.279 1.00 94.88 409 ILE A C 1
ATOM 3360 O O . ILE A 1 409 ? -9.102 12.565 8.218 1.00 94.88 409 ILE A O 1
ATOM 3364 N N . GLU A 1 410 ? -7.973 14.136 9.338 1.00 91.38 410 GLU A N 1
ATOM 3365 C CA . GLU A 1 410 ? -8.824 14.103 10.538 1.00 91.38 410 GLU A CA 1
ATOM 3366 C C . GLU A 1 410 ? -10.304 14.358 10.218 1.00 91.38 410 GLU A C 1
ATOM 3368 O O . GLU A 1 410 ? -11.175 13.630 10.700 1.00 91.38 410 GLU A O 1
ATOM 3373 N N . ILE A 1 411 ? -10.594 15.340 9.356 1.00 95.69 411 ILE A N 1
ATOM 3374 C CA . ILE A 1 411 ? -11.965 15.648 8.915 1.00 95.69 411 ILE A CA 1
ATOM 3375 C C . ILE A 1 411 ? -12.581 14.463 8.161 1.00 95.69 411 ILE A C 1
ATOM 3377 O O . ILE A 1 411 ? -13.737 14.114 8.392 1.00 95.69 411 ILE A O 1
ATOM 3381 N N . LEU A 1 412 ? -11.826 13.841 7.254 1.00 97.25 412 LEU A N 1
ATOM 3382 C CA . LEU A 1 412 ? -12.309 12.720 6.444 1.00 97.25 412 LEU A CA 1
ATOM 3383 C C . LEU A 1 412 ? -12.415 11.416 7.253 1.00 97.25 412 LEU A C 1
ATOM 3385 O O . LEU A 1 412 ? -13.308 10.604 7.010 1.00 97.25 412 LEU A O 1
ATOM 3389 N N . LEU A 1 413 ? -11.546 11.220 8.246 1.00 92.12 413 LEU A N 1
ATOM 3390 C CA . LEU A 1 413 ? -11.632 10.109 9.194 1.00 92.12 413 LEU A CA 1
ATOM 3391 C C . LEU A 1 413 ? -12.907 10.179 10.034 1.00 92.12 413 LEU A C 1
ATOM 3393 O O . LEU A 1 413 ? -13.496 9.138 10.321 1.00 92.12 413 LEU A O 1
ATOM 3397 N N . ASP A 1 414 ? -13.352 11.378 10.415 1.00 91.00 414 ASP A N 1
ATOM 3398 C CA . ASP A 1 414 ? -14.611 11.565 11.143 1.00 91.00 414 ASP A CA 1
ATOM 3399 C C . ASP A 1 414 ? -15.823 11.062 10.338 1.00 91.00 414 ASP A C 1
ATOM 3401 O O . ASP A 1 414 ? -16.717 10.417 10.890 1.00 91.00 414 ASP A O 1
ATOM 3405 N N . ASP A 1 415 ? -15.825 11.245 9.014 1.00 94.25 415 ASP A N 1
ATOM 3406 C CA . ASP A 1 415 ? -16.876 10.700 8.146 1.00 94.25 415 ASP A CA 1
ATOM 3407 C C . ASP A 1 415 ? -16.870 9.165 8.132 1.00 94.25 415 ASP A C 1
ATOM 3409 O O . ASP A 1 415 ? -17.932 8.539 8.197 1.00 94.25 415 ASP A O 1
ATOM 3413 N N . ILE A 1 416 ? -15.686 8.542 8.111 1.00 93.56 416 ILE A N 1
ATOM 3414 C CA . ILE A 1 416 ? -15.563 7.079 8.169 1.00 93.56 416 ILE A CA 1
ATOM 3415 C C . ILE A 1 416 ? -16.001 6.552 9.540 1.00 93.56 416 ILE A C 1
ATOM 3417 O O . ILE A 1 416 ? -16.705 5.545 9.605 1.00 93.56 416 ILE A O 1
ATOM 3421 N N . LYS A 1 417 ? -15.660 7.241 10.636 1.00 88.00 417 LYS A N 1
ATOM 3422 C CA . LYS A 1 417 ? -16.139 6.897 11.987 1.00 88.00 417 LYS A CA 1
ATOM 3423 C C . LYS A 1 417 ? -17.664 6.967 12.066 1.00 88.00 417 LYS A C 1
ATOM 3425 O O . LYS A 1 417 ? -18.302 6.018 12.515 1.00 88.00 417 LYS A O 1
ATOM 3430 N N . LYS A 1 418 ? -18.271 8.038 11.547 1.00 89.56 418 LYS A N 1
ATOM 3431 C CA . LYS A 1 418 ? -19.736 8.173 11.445 1.00 89.56 418 LYS A CA 1
ATOM 3432 C C . LYS A 1 418 ? -20.365 7.069 10.601 1.00 89.56 418 LYS A C 1
ATOM 3434 O O . LYS A 1 418 ? -21.459 6.608 10.923 1.00 89.56 418 LYS A O 1
ATOM 3439 N N . HIS A 1 419 ? -19.712 6.661 9.515 1.00 91.56 419 HIS A N 1
ATOM 3440 C CA . HIS A 1 419 ? -20.154 5.534 8.697 1.00 91.56 419 HIS A CA 1
ATOM 3441 C C . HIS A 1 419 ? -20.104 4.225 9.487 1.00 91.56 419 HIS A C 1
ATOM 3443 O O . HIS A 1 419 ? -21.131 3.559 9.597 1.00 91.56 419 HIS A O 1
ATOM 3449 N N . LEU A 1 420 ? -18.971 3.913 10.124 1.00 87.00 420 LEU A N 1
ATOM 3450 C CA . LEU A 1 420 ? -18.796 2.737 10.982 1.00 87.00 420 LEU A CA 1
ATOM 3451 C C . LEU A 1 420 ? -19.872 2.645 12.066 1.00 87.00 420 LEU A C 1
ATOM 3453 O O . LEU A 1 420 ? -20.510 1.604 12.188 1.00 87.00 420 LEU A O 1
ATOM 3457 N N . LEU A 1 421 ? -20.163 3.740 12.775 1.00 81.31 421 LEU A N 1
ATOM 3458 C CA . LEU A 1 421 ? -21.228 3.780 13.787 1.00 81.31 421 LEU A CA 1
ATOM 3459 C C . LEU A 1 421 ? -22.608 3.406 13.217 1.00 81.31 421 LEU A C 1
ATOM 3461 O O . LEU A 1 421 ? -23.423 2.779 13.897 1.00 81.31 421 LEU A O 1
ATOM 3465 N N . LYS A 1 422 ? -22.894 3.760 11.957 1.00 84.00 422 LYS A N 1
ATOM 3466 C CA . LYS A 1 422 ? -24.172 3.427 11.305 1.00 84.00 422 LYS A CA 1
ATOM 3467 C C . LYS A 1 422 ? -24.277 1.946 10.956 1.00 84.00 422 LYS A C 1
ATOM 3469 O O . LYS A 1 422 ? -25.374 1.394 11.094 1.00 84.00 422 LYS A O 1
ATOM 3474 N N . ILE A 1 423 ? -23.180 1.346 10.493 1.00 84.81 423 ILE A N 1
ATOM 3475 C CA . ILE A 1 423 ? -23.146 -0.010 9.920 1.00 84.81 423 ILE A CA 1
ATOM 3476 C C . ILE A 1 423 ? -22.648 -1.092 10.884 1.00 84.81 423 ILE A C 1
ATOM 3478 O O . ILE A 1 423 ? -22.728 -2.269 10.544 1.00 84.81 423 ILE A O 1
ATOM 3482 N N . SER A 1 424 ? -22.135 -0.701 12.053 1.00 80.00 424 SER A N 1
ATOM 3483 C CA . SER A 1 424 ? -21.479 -1.593 13.010 1.00 80.00 424 SER A CA 1
ATOM 3484 C C . SER A 1 424 ? -22.343 -2.806 13.351 1.00 80.00 424 SER A C 1
ATOM 3486 O O . SER A 1 424 ? -23.490 -2.665 13.795 1.00 80.00 424 SER A O 1
ATOM 3488 N N . ILE A 1 425 ? -21.775 -4.009 13.226 1.00 76.56 425 ILE A N 1
ATOM 3489 C CA . ILE A 1 425 ? -22.409 -5.266 13.661 1.00 76.56 425 ILE A CA 1
ATOM 3490 C C . ILE A 1 425 ? -22.716 -5.270 15.163 1.00 76.56 425 ILE A C 1
ATOM 3492 O O . ILE A 1 425 ? -23.552 -6.049 15.621 1.00 76.56 425 ILE A O 1
ATOM 3496 N N . PHE A 1 426 ? -22.074 -4.387 15.932 1.00 75.31 426 PHE A N 1
ATOM 3497 C CA . PHE A 1 426 ? -22.316 -4.222 17.361 1.00 75.31 426 PHE A CA 1
ATOM 3498 C C . PHE A 1 426 ? -23.468 -3.265 17.673 1.00 75.31 426 PHE A C 1
ATOM 3500 O O . PHE A 1 426 ? -23.964 -3.263 18.797 1.00 75.31 426 PHE A O 1
ATOM 3507 N N . ARG A 1 427 ? -23.981 -2.504 16.701 1.00 76.06 427 ARG A N 1
ATOM 3508 C CA . ARG A 1 427 ? -25.088 -1.565 16.927 1.00 76.06 427 ARG A CA 1
ATOM 3509 C C . ARG A 1 427 ? -26.330 -2.212 17.566 1.00 76.06 427 ARG A C 1
ATOM 3511 O O . ARG A 1 427 ? -26.871 -1.611 18.494 1.00 76.06 427 ARG A O 1
ATOM 3518 N N . PRO A 1 428 ? -26.794 -3.417 17.169 1.00 71.00 428 PRO A N 1
ATOM 3519 C CA . PRO A 1 428 ? -27.905 -4.086 17.855 1.00 71.00 428 PRO A CA 1
ATOM 3520 C C . PRO A 1 428 ? -27.594 -4.448 19.314 1.00 71.00 428 PRO A C 1
ATOM 3522 O O . PRO A 1 428 ? -28.509 -4.509 20.132 1.00 71.00 428 PRO A O 1
ATOM 3525 N N . VAL A 1 429 ? -26.315 -4.695 19.623 1.00 74.94 429 VAL A N 1
ATOM 3526 C CA . VAL A 1 429 ? -25.819 -5.002 20.971 1.00 74.94 429 VAL A CA 1
ATOM 3527 C C . VAL A 1 429 ? -25.800 -3.732 21.829 1.00 74.94 429 VAL A C 1
ATOM 3529 O O . VAL A 1 429 ? -26.242 -3.775 22.969 1.00 74.94 429 VAL A O 1
ATOM 3532 N N . PHE A 1 430 ? -25.361 -2.596 21.278 1.00 72.00 430 PHE A N 1
ATOM 3533 C CA . PHE A 1 430 ? -25.266 -1.319 22.004 1.00 72.00 430 PHE A CA 1
ATOM 3534 C C . PHE A 1 430 ? -26.612 -0.603 22.179 1.00 72.00 430 PHE A C 1
ATOM 3536 O O . PHE A 1 430 ? -26.902 -0.066 23.240 1.00 72.00 430 PHE A O 1
ATOM 3543 N N . SER A 1 431 ? -27.478 -0.640 21.165 1.00 68.00 431 SER A N 1
ATOM 3544 C CA . SER A 1 431 ? -28.819 -0.023 21.211 1.00 68.00 431 SER A CA 1
ATOM 3545 C C . SER A 1 431 ? -29.833 -0.781 22.078 1.00 68.00 431 SER A C 1
ATOM 3547 O O . SER A 1 431 ? -30.954 -0.310 22.283 1.00 68.00 431 SER A O 1
ATOM 3549 N N . GLY A 1 432 ? -29.484 -1.992 22.517 1.00 62.31 432 GLY A N 1
ATOM 3550 C CA . GLY A 1 432 ? -30.392 -2.916 23.186 1.00 62.31 432 GLY A CA 1
ATOM 3551 C C . GLY A 1 432 ? -31.538 -3.429 22.303 1.00 62.31 432 GLY A C 1
ATOM 3552 O O . GLY A 1 432 ? -32.420 -4.141 22.784 1.00 62.31 432 GLY A O 1
ATOM 3553 N N . ASP A 1 433 ? -31.546 -3.125 21.000 1.00 61.84 433 ASP A N 1
ATOM 3554 C CA . ASP A 1 433 ? -32.562 -3.615 20.060 1.00 61.84 433 ASP A CA 1
ATOM 3555 C C . ASP A 1 433 ? -32.545 -5.142 19.934 1.00 61.84 433 ASP A C 1
ATOM 3557 O O . ASP A 1 433 ? -33.575 -5.762 19.651 1.00 61.84 433 ASP A O 1
ATOM 3561 N N . ILE A 1 434 ? -31.404 -5.775 20.218 1.00 59.12 434 ILE A N 1
ATOM 3562 C CA . ILE A 1 434 ? -31.310 -7.232 20.307 1.00 59.12 434 ILE A CA 1
ATOM 3563 C C . ILE A 1 434 ? -32.233 -7.798 21.404 1.00 59.12 434 ILE A C 1
ATOM 3565 O O . ILE A 1 434 ? -32.836 -8.852 21.199 1.00 59.12 434 ILE A O 1
ATOM 3569 N N . HIS A 1 435 ? -32.438 -7.059 22.503 1.00 61.81 435 HIS A N 1
ATOM 3570 C CA . HIS A 1 435 ? -33.316 -7.430 23.620 1.00 61.81 435 HIS A CA 1
ATOM 3571 C C . HIS A 1 435 ? -34.807 -7.287 23.291 1.00 61.81 435 HIS A C 1
ATOM 3573 O O . HIS A 1 435 ? -35.642 -7.895 23.957 1.00 61.81 435 HIS A O 1
ATOM 3579 N N . LYS A 1 436 ? -35.159 -6.529 22.244 1.00 59.44 436 LYS A N 1
ATOM 3580 C CA . LYS A 1 436 ? -36.548 -6.336 21.789 1.00 59.44 436 LYS A CA 1
ATOM 3581 C C . LYS A 1 436 ? -37.026 -7.436 20.830 1.00 59.44 436 LYS A C 1
ATOM 3583 O O . LYS A 1 436 ? -38.196 -7.447 20.452 1.00 59.44 436 LYS A O 1
ATOM 3588 N N . ARG A 1 437 ? -36.151 -8.365 20.416 1.00 58.84 437 ARG A N 1
ATOM 3589 C CA . ARG A 1 437 ? -36.515 -9.475 19.517 1.00 58.84 437 ARG A CA 1
ATOM 3590 C C . ARG A 1 437 ? -37.380 -10.517 20.252 1.00 58.84 437 ARG A C 1
ATOM 3592 O O . ARG A 1 437 ? -36.966 -10.996 21.311 1.00 58.84 437 ARG A O 1
ATOM 3599 N N . PRO A 1 438 ? -38.544 -10.928 19.703 1.00 41.25 438 PRO A N 1
ATOM 3600 C CA . PRO A 1 438 ? -39.403 -11.928 20.336 1.00 41.25 438 PRO A CA 1
ATOM 3601 C C . PRO A 1 438 ? -38.644 -13.236 20.604 1.00 41.25 438 PRO A C 1
ATOM 3603 O O . PRO A 1 438 ? -38.077 -13.828 19.689 1.00 41.25 438 PRO A O 1
ATOM 3606 N N . GLY A 1 439 ? -38.623 -13.681 21.864 1.00 52.78 439 GLY A N 1
ATOM 3607 C CA . GLY A 1 439 ? -37.942 -14.914 22.282 1.00 52.78 439 GLY A CA 1
ATOM 3608 C C . GLY A 1 439 ? -36.447 -14.775 22.605 1.00 52.78 439 GLY A C 1
ATOM 3609 O O . GLY A 1 439 ? -35.796 -15.788 22.872 1.00 52.78 439 GLY A O 1
ATOM 3610 N N . PHE A 1 440 ? -35.887 -13.560 22.617 1.00 54.97 440 PHE A N 1
ATOM 3611 C CA . PHE A 1 440 ? -34.484 -13.345 22.974 1.00 54.97 440 PHE A CA 1
ATOM 3612 C C . PHE A 1 440 ? -34.213 -13.635 24.463 1.00 54.97 440 PHE A C 1
ATOM 3614 O O . PHE A 1 440 ? -34.753 -12.981 25.350 1.00 54.97 440 PHE A O 1
ATOM 3621 N N . LYS A 1 441 ? -33.343 -14.619 24.730 1.00 62.25 441 LYS A N 1
ATOM 3622 C CA . LYS A 1 441 ? -32.817 -14.988 26.062 1.00 62.25 441 LYS A CA 1
ATOM 3623 C C . LYS A 1 441 ? -31.303 -14.722 26.172 1.00 62.25 441 LYS A C 1
ATOM 3625 O O . LYS A 1 441 ? -30.581 -15.516 26.775 1.00 62.25 441 LYS A O 1
ATOM 3630 N N . GLY A 1 442 ? -30.793 -13.710 25.468 1.00 70.69 442 GLY A N 1
ATOM 3631 C CA . GLY A 1 442 ? -29.358 -13.411 25.431 1.00 70.69 442 GLY A CA 1
ATOM 3632 C C . GLY A 1 442 ? -28.848 -12.702 26.685 1.00 70.69 442 GLY A C 1
ATOM 3633 O O . GLY A 1 442 ? -29.598 -12.418 27.616 1.00 70.69 442 GLY A O 1
ATOM 3634 N N . ASN A 1 443 ? -27.546 -12.447 26.712 1.00 83.62 443 ASN A N 1
ATOM 3635 C CA . ASN A 1 443 ? -26.828 -11.822 27.817 1.00 83.62 443 ASN A CA 1
ATOM 3636 C C . ASN A 1 443 ? -25.726 -10.954 27.208 1.00 83.62 443 ASN A C 1
ATOM 3638 O O . ASN A 1 443 ? -24.877 -11.478 26.487 1.00 83.62 443 ASN A O 1
ATOM 3642 N N . LEU A 1 444 ? -25.728 -9.657 27.518 1.00 83.00 444 LEU A N 1
ATOM 3643 C CA . LEU A 1 444 ? -24.875 -8.661 26.866 1.00 83.00 444 LEU A CA 1
ATOM 3644 C C . LEU A 1 444 ? -23.382 -9.053 26.848 1.00 83.00 444 LEU A C 1
ATOM 3646 O O . LEU A 1 444 ? -22.746 -9.000 25.794 1.00 83.00 444 LEU A O 1
ATOM 3650 N N . ALA A 1 445 ? -22.840 -9.545 27.969 1.00 84.25 445 ALA A N 1
ATOM 3651 C CA . ALA A 1 445 ? -21.457 -10.021 28.048 1.00 84.25 445 ALA A CA 1
ATOM 3652 C C . ALA A 1 445 ? -21.163 -11.226 27.131 1.00 84.25 445 ALA A C 1
ATOM 3654 O O . ALA A 1 445 ? -20.065 -11.369 26.590 1.00 84.25 445 ALA A O 1
ATOM 3655 N N . ILE A 1 446 ? -22.137 -12.119 26.935 1.00 86.31 446 ILE A N 1
ATOM 3656 C CA . ILE A 1 446 ? -22.012 -13.254 26.009 1.00 86.31 446 ILE A CA 1
ATOM 3657 C C . ILE A 1 446 ? -22.143 -12.786 24.560 1.00 86.31 446 ILE A C 1
ATOM 3659 O O . ILE A 1 446 ? -21.392 -13.250 23.697 1.00 86.31 446 ILE A O 1
ATOM 3663 N N . ASP A 1 447 ? -23.100 -11.907 24.283 1.00 82.00 447 ASP A N 1
ATOM 3664 C CA . ASP A 1 447 ? -23.459 -11.509 22.925 1.00 82.00 447 ASP A CA 1
ATOM 3665 C C . ASP A 1 447 ? -22.363 -10.659 22.279 1.00 82.00 447 ASP A C 1
ATOM 3667 O O . ASP A 1 447 ? -22.043 -10.874 21.107 1.00 82.00 447 ASP A O 1
ATOM 3671 N N . PHE A 1 448 ? -21.675 -9.813 23.052 1.00 80.38 448 PHE A N 1
ATOM 3672 C CA . PHE A 1 448 ? -20.476 -9.115 22.584 1.00 80.38 448 PHE A CA 1
ATOM 3673 C C . PHE A 1 448 ? -19.361 -10.092 22.179 1.00 80.38 448 PHE A C 1
ATOM 3675 O O . PHE A 1 448 ? -18.833 -9.991 21.076 1.00 80.38 448 PHE A O 1
ATOM 3682 N N . ILE A 1 449 ? -19.049 -11.097 23.010 1.00 80.06 449 ILE A N 1
ATOM 3683 C CA . ILE A 1 449 ? -18.013 -12.101 22.698 1.00 80.06 449 ILE A CA 1
ATOM 3684 C C . ILE A 1 449 ? -18.397 -12.993 21.516 1.00 80.06 449 ILE A C 1
ATOM 3686 O O . ILE A 1 449 ? -17.541 -13.438 20.752 1.00 80.06 449 ILE A O 1
ATOM 3690 N N . ARG A 1 450 ? -19.683 -13.301 21.346 1.00 78.38 450 ARG A N 1
ATOM 3691 C CA . ARG A 1 450 ? -20.158 -14.042 20.169 1.00 78.38 450 ARG A CA 1
ATOM 3692 C C . ARG A 1 450 ? -20.012 -13.220 18.897 1.00 78.38 450 ARG A C 1
ATOM 3694 O O . ARG A 1 450 ? -19.561 -13.765 17.895 1.00 78.38 450 ARG A O 1
ATOM 3701 N N . THR A 1 451 ? -20.356 -11.939 18.962 1.00 75.19 451 THR A N 1
ATOM 3702 C CA . THR A 1 451 ? -20.247 -11.015 17.828 1.00 75.19 451 THR A CA 1
ATOM 3703 C C . THR A 1 451 ? -18.780 -10.771 17.474 1.00 75.19 451 THR A C 1
ATOM 3705 O O . THR A 1 451 ? -18.414 -10.872 16.309 1.00 75.19 451 THR A O 1
ATOM 3708 N N . SER A 1 452 ? -17.899 -10.597 18.466 1.00 72.12 452 SER A N 1
ATOM 3709 C CA . SER A 1 452 ? -16.460 -10.414 18.233 1.00 72.12 452 SER A CA 1
ATOM 3710 C C . SER A 1 452 ? -15.757 -11.667 17.702 1.00 72.12 452 SER A C 1
ATOM 3712 O O . SER A 1 452 ? -14.806 -11.557 16.937 1.00 72.12 452 SER A O 1
ATOM 3714 N N . LYS A 1 453 ? -16.240 -12.879 18.016 1.00 67.81 453 LYS A N 1
ATOM 3715 C CA . LYS A 1 453 ? -15.704 -14.126 17.432 1.00 67.81 453 LYS A CA 1
ATOM 3716 C C . LYS A 1 453 ? -15.861 -14.224 15.919 1.00 67.81 453 LYS A C 1
ATOM 3718 O O . LYS A 1 453 ? -15.080 -14.948 15.303 1.00 67.81 453 LYS A O 1
ATOM 3723 N N . LEU A 1 454 ? -16.875 -13.566 15.353 1.00 58.75 454 LEU A N 1
ATOM 3724 C CA . LEU A 1 454 ? -17.098 -13.533 13.906 1.00 58.75 454 LEU A CA 1
ATOM 3725 C C . LEU A 1 454 ? -16.027 -12.720 13.185 1.00 58.75 454 LEU A C 1
ATOM 3727 O O . LEU A 1 454 ? -15.896 -12.854 11.972 1.00 58.75 454 LEU A O 1
ATOM 3731 N N . VAL A 1 455 ? -15.249 -11.926 13.923 1.00 57.59 455 VAL A N 1
ATOM 3732 C CA . VAL A 1 455 ? -14.168 -11.142 13.358 1.00 57.59 455 VAL A CA 1
ATOM 3733 C C . VAL A 1 455 ? -12.933 -11.217 14.253 1.00 57.59 455 VAL A C 1
ATOM 3735 O O . VAL A 1 455 ? -12.651 -10.361 15.091 1.00 57.59 455 VAL A O 1
ATOM 3738 N N . ARG A 1 456 ? -12.183 -12.304 14.076 1.00 52.06 456 ARG A N 1
ATOM 3739 C CA . ARG A 1 456 ? -10.870 -12.478 14.701 1.00 52.06 456 ARG A CA 1
ATOM 3740 C C . ARG A 1 456 ? -9.901 -11.442 14.121 1.00 52.06 456 ARG A C 1
ATOM 3742 O O . ARG A 1 456 ? -9.889 -11.237 12.917 1.00 52.06 456 ARG A O 1
ATOM 3749 N N . GLY A 1 457 ? -9.107 -10.794 14.972 1.00 49.31 457 GLY A N 1
ATOM 3750 C CA . GLY A 1 457 ? -8.000 -9.924 14.549 1.00 49.31 457 GLY A CA 1
ATOM 3751 C C . GLY A 1 457 ? -8.346 -8.462 14.225 1.00 49.31 457 GLY A C 1
ATOM 3752 O O . GLY A 1 457 ? -7.452 -7.628 14.314 1.00 49.31 457 GLY A O 1
ATOM 3753 N N . ALA A 1 458 ? -9.604 -8.105 13.934 1.00 51.22 458 ALA A N 1
ATOM 3754 C CA . ALA A 1 458 ? -9.984 -6.700 13.738 1.00 51.22 458 ALA A CA 1
ATOM 3755 C C . ALA A 1 458 ? -10.416 -6.042 15.061 1.00 51.22 458 ALA A C 1
ATOM 3757 O O . ALA A 1 458 ? -11.098 -6.629 15.901 1.00 51.22 458 ALA A O 1
ATOM 3758 N N . THR A 1 459 ? -9.963 -4.815 15.288 1.00 55.38 459 THR A N 1
ATOM 3759 C CA . THR A 1 459 ? -10.095 -4.095 16.557 1.00 55.38 459 THR A CA 1
ATOM 3760 C C . THR A 1 459 ? -11.512 -3.538 16.742 1.00 55.38 459 THR A C 1
ATOM 3762 O O . THR A 1 459 ? -11.847 -2.495 16.196 1.00 55.38 459 THR A O 1
ATOM 3765 N N . TYR A 1 460 ? -12.356 -4.207 17.535 1.00 64.50 460 TYR A N 1
ATOM 3766 C CA . TYR A 1 460 ? -13.728 -3.751 17.869 1.00 64.50 460 TYR A CA 1
ATOM 3767 C C . TYR A 1 460 ? -13.852 -3.057 19.220 1.00 64.50 460 TYR A C 1
ATOM 3769 O O . TYR A 1 460 ? -14.947 -2.767 19.697 1.00 64.50 460 TYR A O 1
ATOM 3777 N N . TRP A 1 461 ? -12.719 -2.851 19.878 1.00 69.25 461 TRP A N 1
ATOM 3778 C CA . TRP A 1 461 ? -12.706 -2.333 21.230 1.00 69.25 461 TRP A CA 1
ATOM 3779 C C . TRP A 1 461 ? -13.133 -0.874 21.308 1.00 69.25 461 TRP A C 1
ATOM 3781 O O . TRP A 1 461 ? -13.694 -0.512 22.329 1.00 69.25 461 TRP A O 1
ATOM 3791 N N . ASP A 1 462 ? -12.912 -0.0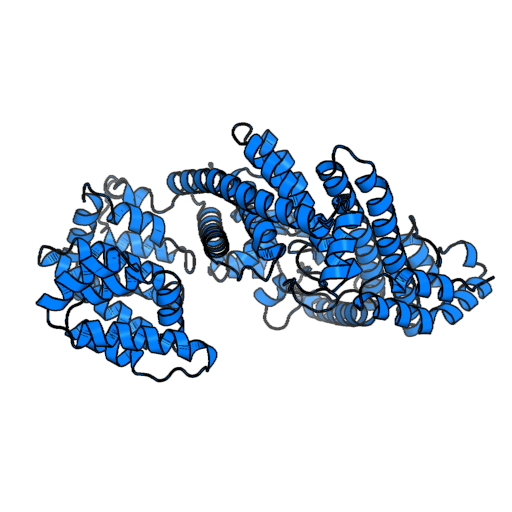72 20.269 1.00 71.06 462 ASP A N 1
ATOM 3792 C CA . ASP A 1 462 ? -13.123 1.376 20.345 1.00 71.06 462 ASP A CA 1
ATOM 3793 C C . ASP A 1 462 ? -14.604 1.728 20.563 1.00 71.06 462 ASP A C 1
ATOM 3795 O O . ASP A 1 462 ? -14.910 2.380 21.556 1.00 71.06 462 ASP A O 1
ATOM 3799 N N . ASP A 1 463 ? -15.535 1.202 19.754 1.00 72.25 463 ASP A N 1
ATOM 3800 C CA . ASP A 1 463 ? -16.976 1.441 19.957 1.00 72.25 463 ASP A CA 1
ATOM 3801 C C . ASP A 1 463 ? -17.454 0.918 21.320 1.00 72.25 463 ASP A C 1
ATOM 3803 O O . ASP A 1 463 ? -18.244 1.550 22.015 1.00 72.25 463 ASP A O 1
ATOM 3807 N N . PHE A 1 464 ? -16.961 -0.253 21.731 1.00 77.19 464 PHE A N 1
ATOM 3808 C CA . PHE A 1 464 ? -17.338 -0.837 23.015 1.00 77.19 464 PHE A CA 1
ATOM 3809 C C . PHE A 1 464 ? -16.795 -0.027 24.198 1.00 77.19 464 PHE A C 1
ATOM 3811 O O . PHE A 1 464 ? -17.478 0.122 25.210 1.00 77.19 464 PHE A O 1
ATOM 3818 N N . GLN A 1 465 ? -15.576 0.503 24.077 1.00 80.69 465 GLN A N 1
ATOM 3819 C CA . GLN A 1 465 ? -14.957 1.401 25.048 1.00 80.69 465 GLN A CA 1
ATOM 3820 C C . GLN A 1 465 ? -15.669 2.754 25.102 1.00 80.69 465 GLN A C 1
ATOM 3822 O O . GLN A 1 465 ? -15.804 3.320 26.186 1.00 80.69 465 GLN A O 1
ATOM 3827 N N . GLU A 1 466 ? -16.130 3.265 23.963 1.00 80.25 466 GLU A N 1
ATOM 3828 C CA . GLU A 1 466 ? -16.916 4.493 23.885 1.00 80.25 466 GLU A CA 1
ATOM 3829 C C . GLU A 1 466 ? -18.252 4.317 24.616 1.00 80.25 466 GLU A C 1
ATOM 3831 O O . GLU A 1 466 ? -18.532 5.055 25.563 1.00 80.25 466 GLU A O 1
ATOM 3836 N N . GLU A 1 467 ? -19.013 3.269 24.288 1.00 80.56 467 GLU A N 1
ATOM 3837 C CA . GLU A 1 467 ? -20.310 2.966 24.912 1.00 80.56 467 GLU A CA 1
ATOM 3838 C C . GLU A 1 467 ? -20.191 2.673 26.416 1.00 80.56 467 GLU A C 1
ATOM 3840 O O . GLU A 1 467 ? -20.926 3.224 27.238 1.00 80.56 467 GLU A O 1
ATOM 3845 N N . ILE A 1 468 ? -19.215 1.858 26.834 1.00 83.00 468 ILE A N 1
ATOM 3846 C CA . ILE A 1 468 ? -18.987 1.572 28.262 1.00 83.00 468 ILE A CA 1
ATOM 3847 C C . ILE A 1 468 ? -18.422 2.795 29.013 1.00 83.00 468 ILE A C 1
ATOM 3849 O O . ILE A 1 468 ? -18.549 2.910 30.240 1.00 83.00 468 ILE A O 1
ATOM 3853 N N . GLY A 1 469 ? -17.807 3.725 28.280 1.00 82.62 469 GLY A N 1
ATOM 3854 C CA . GLY A 1 469 ? -17.213 4.963 28.765 1.00 82.62 469 GLY A CA 1
ATOM 3855 C C . GLY A 1 469 ? -18.214 6.087 29.031 1.00 82.62 469 GLY A C 1
ATOM 3856 O O . GLY A 1 469 ? -17.913 6.925 29.882 1.00 82.62 469 GLY A O 1
ATOM 3857 N N . GLN A 1 470 ? -19.403 6.068 28.414 1.00 83.06 470 GLN A N 1
ATOM 3858 C CA . GLN A 1 470 ? -20.405 7.144 28.501 1.00 83.06 470 GLN A CA 1
ATOM 3859 C C . GLN A 1 470 ? -20.763 7.554 29.941 1.00 83.06 470 GLN A C 1
ATOM 3861 O O . GLN A 1 470 ? -20.740 6.744 30.876 1.00 83.06 470 GLN A O 1
ATOM 3866 N N . GLU A 1 471 ? -21.098 8.835 30.128 1.00 79.06 471 GLU A N 1
ATOM 3867 C CA . GLU A 1 471 ? -21.389 9.416 31.448 1.00 79.06 471 GLU A CA 1
ATOM 3868 C C . GLU A 1 471 ? -22.714 8.935 32.051 1.00 79.06 471 GLU A C 1
ATOM 3870 O O . GLU A 1 471 ? -22.830 8.844 33.275 1.00 79.06 471 GLU A O 1
ATOM 3875 N N . ASP A 1 472 ? -23.700 8.585 31.219 1.00 79.19 472 ASP A N 1
ATOM 3876 C CA . ASP A 1 472 ? -25.031 8.160 31.672 1.00 79.19 472 ASP A CA 1
ATOM 3877 C C . ASP A 1 472 ? -25.031 6.775 32.356 1.00 79.19 472 ASP A C 1
ATOM 3879 O O . ASP A 1 472 ? -25.986 6.414 33.047 1.00 79.19 472 ASP A O 1
ATOM 3883 N N . ASN A 1 473 ? -23.930 6.027 32.201 1.00 81.56 473 ASN A N 1
ATOM 3884 C CA . ASN A 1 473 ? -23.665 4.691 32.732 1.00 81.56 473 ASN A CA 1
ATOM 3885 C C . ASN A 1 473 ? -24.747 3.637 32.437 1.00 81.56 473 ASN A C 1
ATOM 3887 O O . ASN A 1 473 ? -24.740 2.586 33.080 1.00 81.56 473 ASN A O 1
ATOM 3891 N N . ARG A 1 474 ? -25.666 3.854 31.488 1.00 81.38 474 ARG A N 1
ATOM 3892 C CA . ARG A 1 474 ? -26.758 2.895 31.229 1.00 81.38 474 ARG A CA 1
ATOM 3893 C C . ARG A 1 474 ? -26.216 1.577 30.697 1.00 81.38 474 ARG A C 1
ATOM 3895 O O . ARG A 1 474 ? -26.393 0.540 31.335 1.00 81.38 474 ARG A O 1
ATOM 3902 N N . PHE A 1 475 ? -25.479 1.652 29.592 1.00 82.44 475 PHE A N 1
ATOM 3903 C CA . PHE A 1 475 ? -24.830 0.497 28.977 1.00 82.44 475 PHE A CA 1
ATOM 3904 C C . PHE A 1 475 ? -23.799 -0.146 29.918 1.00 82.44 475 PHE A C 1
ATOM 3906 O O . PHE A 1 475 ? -23.725 -1.367 30.035 1.00 82.44 475 PHE A O 1
ATOM 3913 N N . PHE A 1 476 ? -23.050 0.676 30.665 1.00 86.50 476 PHE A N 1
ATOM 3914 C CA . PHE A 1 476 ? -22.109 0.210 31.686 1.00 86.50 476 PHE A CA 1
ATOM 3915 C C . PHE A 1 476 ? -22.782 -0.680 32.741 1.00 86.50 476 PHE A C 1
ATOM 3917 O O . PHE A 1 476 ? -22.308 -1.781 33.020 1.00 86.50 476 PHE A O 1
ATOM 3924 N N . ASN A 1 477 ? -23.887 -0.214 33.324 1.00 86.12 477 ASN A N 1
ATOM 3925 C CA . ASN A 1 477 ? -24.590 -0.944 34.376 1.00 86.12 477 ASN A CA 1
ATOM 3926 C C . ASN A 1 477 ? -25.188 -2.248 33.841 1.00 86.12 477 ASN A C 1
ATOM 3928 O O . ASN A 1 477 ? -25.024 -3.293 34.468 1.00 86.12 477 ASN A O 1
ATOM 3932 N N . GLU A 1 478 ? -25.802 -2.212 32.656 1.00 84.56 478 GLU A N 1
ATOM 3933 C CA . GLU A 1 478 ? -26.331 -3.407 31.991 1.00 84.56 478 GLU A CA 1
ATOM 3934 C C . GLU A 1 478 ? -25.229 -4.437 31.712 1.00 84.56 478 GLU A C 1
ATOM 3936 O O . GLU A 1 478 ? -25.397 -5.632 31.964 1.00 84.56 478 GLU A O 1
ATOM 3941 N N . PHE A 1 479 ? -24.058 -3.975 31.271 1.00 88.19 479 PHE A N 1
ATOM 3942 C CA . PHE A 1 479 ? -22.891 -4.819 31.057 1.00 88.19 479 PHE A CA 1
ATOM 3943 C C . PHE A 1 479 ? -22.429 -5.503 32.351 1.00 88.19 479 PHE A C 1
ATOM 3945 O O . PHE A 1 479 ? -22.264 -6.728 32.372 1.00 88.19 479 PHE A O 1
ATOM 3952 N N . ILE A 1 480 ? -22.272 -4.751 33.444 1.00 91.00 480 ILE A N 1
ATOM 3953 C CA . ILE A 1 480 ? -21.873 -5.310 34.744 1.00 91.00 480 ILE A CA 1
ATOM 3954 C C . ILE A 1 480 ? -22.926 -6.286 35.276 1.00 91.00 480 ILE A C 1
ATOM 3956 O O . ILE A 1 480 ? -22.572 -7.381 35.729 1.00 91.00 480 ILE A O 1
ATOM 3960 N N . ASP A 1 481 ? -24.211 -5.943 35.206 1.00 88.44 481 ASP A N 1
ATOM 3961 C CA . ASP A 1 481 ? -25.284 -6.832 35.653 1.00 88.44 481 ASP A CA 1
ATOM 3962 C C . ASP A 1 481 ? -25.345 -8.107 34.805 1.00 88.44 481 ASP A C 1
ATOM 3964 O O . ASP A 1 481 ? -25.508 -9.195 35.361 1.00 88.44 481 ASP A O 1
ATOM 3968 N N . SER A 1 482 ? -25.108 -8.018 33.492 1.00 88.81 482 SER A N 1
ATOM 3969 C CA . SER A 1 482 ? -25.073 -9.192 32.615 1.00 88.81 482 SER A CA 1
ATOM 3970 C C . SER A 1 482 ? -23.994 -10.192 33.033 1.00 88.81 482 SER A C 1
ATOM 3972 O O . SER A 1 482 ? -24.270 -11.388 33.096 1.00 88.81 482 SER A O 1
ATOM 3974 N N . PHE A 1 483 ? -22.803 -9.731 33.429 1.00 90.62 483 PHE A N 1
ATOM 3975 C CA . PHE A 1 483 ? -21.771 -10.602 33.994 1.00 90.62 483 PHE A CA 1
ATOM 3976 C C . PHE A 1 483 ? -22.235 -11.256 35.297 1.00 90.62 483 PHE A C 1
ATOM 3978 O O . PHE A 1 483 ? -22.087 -12.463 35.473 1.00 90.62 483 PHE A O 1
ATOM 3985 N N . ASN A 1 484 ? -22.821 -10.475 36.205 1.00 90.38 484 ASN A N 1
ATOM 3986 C CA . ASN A 1 484 ? -23.215 -10.950 37.532 1.00 90.38 484 ASN A CA 1
ATOM 3987 C C . ASN A 1 484 ? -24.436 -11.889 37.525 1.00 90.38 484 ASN A C 1
ATOM 3989 O O . ASN A 1 484 ? -24.666 -12.583 38.512 1.00 90.38 484 ASN A O 1
ATOM 3993 N N . GLN A 1 485 ? -25.186 -11.959 36.423 1.00 90.62 485 GLN A N 1
ATOM 3994 C CA . GLN A 1 485 ? -26.259 -12.939 36.210 1.00 90.62 485 GLN A CA 1
ATOM 3995 C C . GLN A 1 485 ? -25.744 -14.322 35.766 1.00 90.62 485 GLN A C 1
ATOM 3997 O O . GLN A 1 485 ? -26.508 -15.289 35.749 1.00 90.62 485 GLN A O 1
ATOM 4002 N N . LEU A 1 486 ? -24.467 -14.444 35.385 1.00 91.31 486 LEU A N 1
ATOM 4003 C CA . LEU A 1 486 ? -23.894 -15.705 34.913 1.00 91.31 486 LEU A CA 1
ATOM 4004 C C . LEU A 1 486 ? -23.476 -16.614 36.082 1.00 91.31 486 LEU A C 1
ATOM 4006 O O . LEU A 1 486 ? -22.861 -16.140 37.037 1.00 91.31 486 LEU A O 1
ATOM 4010 N N . PRO A 1 487 ? -23.680 -17.942 35.981 1.00 92.50 487 PRO A N 1
ATOM 4011 C CA . PRO A 1 487 ? -23.056 -18.897 36.896 1.00 92.50 487 PRO A CA 1
ATOM 4012 C C . PRO A 1 487 ? -21.524 -18.801 36.845 1.00 92.50 487 PRO A C 1
ATOM 4014 O O . PRO A 1 487 ? -20.967 -18.625 35.761 1.00 92.50 487 PRO A O 1
ATOM 4017 N N . ASP A 1 488 ? -20.826 -19.025 37.962 1.00 90.00 488 ASP A N 1
ATOM 4018 C CA . ASP A 1 488 ? -19.367 -18.815 38.093 1.00 90.00 488 ASP A CA 1
ATOM 4019 C C . ASP A 1 488 ? -18.521 -19.484 36.996 1.00 90.00 488 ASP A C 1
ATOM 4021 O O . ASP A 1 488 ? -17.544 -18.920 36.491 1.00 90.00 488 ASP A O 1
ATOM 4025 N N . ARG A 1 489 ? -18.906 -20.694 36.571 1.00 89.81 489 ARG A N 1
ATOM 4026 C CA . ARG A 1 489 ? -18.224 -21.407 35.479 1.00 89.81 489 ARG A CA 1
ATOM 4027 C C . ARG A 1 489 ? -18.354 -20.668 34.145 1.00 89.81 489 ARG A C 1
ATOM 4029 O O . ARG A 1 489 ? -17.397 -20.618 33.372 1.00 89.81 489 ARG A O 1
ATOM 4036 N N . LEU A 1 490 ? -19.535 -20.120 33.863 1.00 89.44 490 LEU A N 1
ATOM 4037 C CA . LEU A 1 490 ? -19.811 -19.376 32.639 1.00 89.44 490 LEU A CA 1
ATOM 4038 C C . LEU A 1 490 ? -19.228 -17.961 32.714 1.00 89.44 490 LEU A C 1
ATOM 4040 O O . LEU A 1 490 ? -18.619 -17.533 31.740 1.00 89.44 490 LEU A O 1
ATOM 4044 N N . PHE A 1 491 ? -19.301 -17.306 33.876 1.00 92.62 491 PHE A N 1
ATOM 4045 C CA . PHE A 1 491 ? -18.639 -16.030 34.166 1.00 92.62 491 PHE A CA 1
ATOM 4046 C C . PHE A 1 491 ? -17.159 -16.075 33.776 1.00 92.62 491 PHE A C 1
ATOM 4048 O O . PHE A 1 491 ? -16.708 -15.291 32.944 1.00 92.62 491 PHE A O 1
ATOM 4055 N N . ASN A 1 492 ? -16.413 -17.056 34.297 1.00 90.31 492 ASN A N 1
ATOM 4056 C CA . ASN A 1 492 ? -14.985 -17.201 34.009 1.00 90.31 492 ASN A CA 1
ATOM 4057 C C . ASN A 1 492 ? -14.709 -17.502 32.530 1.00 90.31 492 ASN A C 1
ATOM 4059 O O . ASN A 1 492 ? -13.730 -17.017 31.965 1.00 90.31 492 ASN A O 1
ATOM 4063 N N . LYS A 1 493 ? -15.573 -18.290 31.877 1.00 89.38 493 LYS A N 1
ATOM 4064 C CA . LYS A 1 493 ? -15.450 -18.587 30.443 1.00 89.38 493 LYS A CA 1
ATOM 4065 C C . LYS A 1 493 ? -15.666 -17.340 29.581 1.00 89.38 493 LYS A C 1
ATOM 4067 O O . LYS A 1 493 ? -14.947 -17.158 28.603 1.00 89.38 493 LYS A O 1
ATOM 4072 N N . VAL A 1 494 ? -16.639 -16.502 29.934 1.00 88.94 494 VAL A N 1
ATOM 4073 C CA . VAL A 1 494 ? -16.933 -15.246 29.230 1.00 88.94 494 VAL A CA 1
ATOM 4074 C C . VAL A 1 494 ? -15.834 -14.221 29.492 1.00 88.94 494 VAL A C 1
ATOM 4076 O O . VAL A 1 494 ? -15.316 -13.659 28.534 1.00 88.94 494 VAL A O 1
ATOM 4079 N N . ALA A 1 495 ? -15.385 -14.066 30.742 1.00 90.06 495 ALA A N 1
ATOM 4080 C CA . ALA A 1 495 ? -14.268 -13.192 31.108 1.00 90.06 495 ALA A CA 1
ATOM 4081 C C . ALA A 1 495 ? -12.981 -13.538 30.336 1.00 90.06 495 ALA A C 1
ATOM 4083 O O . ALA A 1 495 ? -12.313 -12.642 29.827 1.00 90.06 495 ALA A O 1
ATOM 4084 N N . LYS A 1 496 ? -12.680 -14.834 30.151 1.00 88.19 496 LYS A N 1
ATOM 4085 C CA . LYS A 1 496 ? -11.584 -15.283 29.272 1.00 88.19 496 LYS A CA 1
ATOM 4086 C C . LYS A 1 496 ? -11.759 -14.829 27.821 1.00 88.19 496 LYS A C 1
ATOM 4088 O O . LYS A 1 496 ? -10.778 -14.504 27.168 1.00 88.19 496 LYS A O 1
ATOM 4093 N N . GLY A 1 497 ? -12.993 -14.772 27.321 1.00 84.94 497 GLY A N 1
ATOM 4094 C CA . GLY A 1 497 ? -13.292 -14.251 25.986 1.00 84.94 497 GLY A CA 1
ATOM 4095 C C . GLY A 1 497 ? -12.872 -12.790 25.799 1.00 84.94 497 GLY A C 1
ATOM 4096 O O . GLY A 1 497 ? -12.346 -12.456 24.745 1.00 84.94 497 GLY A O 1
ATOM 4097 N N . TYR A 1 498 ? -13.033 -11.948 26.826 1.00 85.75 498 TYR A N 1
ATOM 4098 C CA . TYR A 1 498 ? -12.637 -10.531 26.786 1.00 85.75 498 TYR A CA 1
ATOM 4099 C C . TYR A 1 498 ? -11.118 -10.323 26.796 1.00 85.75 498 TYR A C 1
ATOM 4101 O O . TYR A 1 498 ? -10.655 -9.259 26.404 1.00 85.75 498 TYR A O 1
ATOM 4109 N N . VAL A 1 499 ? -10.334 -11.320 27.216 1.00 86.94 499 VAL A N 1
ATOM 4110 C CA . VAL A 1 499 ? -8.862 -11.234 27.222 1.00 86.94 499 VAL A CA 1
ATOM 4111 C C . VAL A 1 499 ? -8.202 -12.084 26.139 1.00 86.94 499 VAL A C 1
ATOM 4113 O O . VAL A 1 499 ? -7.013 -11.928 25.896 1.00 86.94 499 VAL A O 1
ATOM 4116 N N . ALA A 1 500 ? -8.959 -12.935 25.437 1.00 79.12 500 ALA A N 1
ATOM 4117 C CA . ALA A 1 500 ? -8.438 -13.819 24.391 1.00 79.12 500 ALA A CA 1
ATOM 4118 C C . ALA A 1 500 ? -7.785 -13.063 23.217 1.00 79.12 500 ALA A C 1
ATOM 4120 O O . ALA A 1 500 ? -6.978 -13.632 22.497 1.00 79.12 500 ALA A O 1
ATOM 4121 N N . GLY A 1 501 ? -8.126 -11.784 23.025 1.00 71.75 501 GLY A N 1
ATOM 4122 C CA . GLY A 1 501 ? -7.506 -10.915 22.023 1.00 71.75 501 GLY A CA 1
ATOM 4123 C C . GLY A 1 501 ? -6.209 -10.228 22.473 1.00 71.75 501 GLY A C 1
ATOM 4124 O O . GLY A 1 501 ? -5.695 -9.398 21.726 1.00 71.75 501 GLY A O 1
ATOM 4125 N N . ALA A 1 502 ? -5.693 -10.517 23.675 1.00 75.94 502 ALA A N 1
ATOM 4126 C CA . ALA A 1 502 ? -4.508 -9.851 24.230 1.00 75.94 502 ALA A CA 1
ATOM 4127 C C . ALA A 1 502 ? -3.230 -10.093 23.425 1.00 75.94 502 ALA A C 1
ATOM 4129 O O . ALA A 1 502 ? -2.350 -9.239 23.442 1.00 75.94 502 ALA A O 1
ATOM 4130 N N . GLU A 1 503 ? -3.155 -11.206 22.694 1.00 73.44 503 GLU A N 1
ATOM 4131 C CA . GLU A 1 503 ? -2.070 -11.482 21.749 1.00 73.44 503 GLU A CA 1
ATOM 4132 C C . GLU A 1 503 ? -2.006 -10.449 20.617 1.00 73.44 503 GLU A C 1
ATOM 4134 O O . GLU A 1 503 ? -0.920 -10.047 20.212 1.00 73.44 503 GLU A O 1
ATOM 4139 N N . TYR A 1 504 ? -3.164 -9.975 20.151 1.00 70.56 504 TYR A N 1
ATOM 4140 C CA . TYR A 1 504 ? -3.262 -9.089 18.992 1.00 70.56 504 TYR A CA 1
ATOM 4141 C C . TYR A 1 504 ? -3.296 -7.607 19.378 1.00 70.56 504 TYR A C 1
ATOM 4143 O O . TYR A 1 504 ? -2.687 -6.781 18.705 1.00 70.56 504 TYR A O 1
ATOM 4151 N N . ASN A 1 505 ? -4.011 -7.240 20.451 1.00 73.50 505 ASN A N 1
ATOM 4152 C CA . ASN A 1 505 ? -4.098 -5.846 20.899 1.00 73.50 505 ASN A CA 1
ATOM 4153 C C . ASN A 1 505 ? -4.257 -5.719 22.428 1.00 73.50 505 ASN A C 1
ATOM 4155 O O . ASN A 1 505 ? -5.366 -5.519 22.945 1.00 73.50 505 ASN A O 1
ATOM 4159 N N . PRO A 1 506 ? -3.146 -5.788 23.177 1.00 81.56 506 PRO A N 1
ATOM 4160 C CA . PRO A 1 506 ? -3.180 -5.660 24.629 1.00 81.56 506 PRO A CA 1
ATOM 4161 C C . PRO A 1 506 ? -3.491 -4.229 25.098 1.00 81.56 506 PRO A C 1
ATOM 4163 O O . PRO A 1 506 ? -4.054 -4.054 26.180 1.00 81.56 506 PRO A O 1
ATOM 4166 N N . ALA A 1 507 ? -3.196 -3.204 24.289 1.00 81.94 507 ALA A N 1
ATOM 4167 C CA . ALA A 1 507 ? -3.457 -1.802 24.621 1.00 81.94 507 ALA A CA 1
ATOM 4168 C C . ALA A 1 507 ? -4.960 -1.496 24.737 1.00 81.94 507 ALA A C 1
ATOM 4170 O O . ALA A 1 507 ? -5.394 -0.785 25.646 1.00 81.94 507 ALA A O 1
ATOM 4171 N N . SER A 1 508 ? -5.779 -2.045 23.839 1.00 80.06 508 SER A N 1
ATOM 4172 C CA . SER A 1 508 ? -7.230 -1.860 23.893 1.00 80.06 508 SER A CA 1
ATOM 4173 C C . SER A 1 508 ? -7.864 -2.598 25.076 1.00 80.06 508 SER A C 1
ATOM 4175 O O . SER A 1 508 ? -8.741 -2.052 25.744 1.00 80.06 508 SER A O 1
ATOM 4177 N N . ILE A 1 509 ? -7.389 -3.793 25.429 1.00 86.69 509 ILE A N 1
ATOM 4178 C CA . ILE A 1 509 ? -7.887 -4.484 26.633 1.00 86.69 509 ILE A CA 1
ATOM 4179 C C . ILE A 1 509 ? -7.509 -3.705 27.898 1.00 86.69 509 ILE A C 1
ATOM 4181 O O . ILE A 1 509 ? -8.341 -3.537 28.790 1.00 86.69 509 ILE A O 1
ATOM 4185 N N . LEU A 1 510 ? -6.293 -3.157 27.957 1.00 89.00 510 LEU A N 1
ATOM 4186 C CA . LEU A 1 510 ? -5.855 -2.303 29.058 1.00 89.00 510 LEU A CA 1
ATOM 4187 C C . LEU A 1 510 ? -6.748 -1.061 29.214 1.00 89.00 510 LEU A C 1
ATOM 4189 O O . LEU A 1 510 ? -7.201 -0.772 30.321 1.00 89.00 510 LEU A O 1
ATOM 4193 N N . ARG A 1 511 ? -7.053 -0.354 28.118 1.00 87.75 511 ARG A N 1
ATOM 4194 C CA . ARG A 1 511 ? -7.969 0.803 28.128 1.00 87.75 511 ARG A CA 1
ATOM 4195 C C . ARG A 1 511 ? -9.365 0.433 28.619 1.00 87.75 511 ARG A C 1
ATOM 4197 O O . ARG A 1 511 ? -9.908 1.112 29.489 1.00 87.75 511 ARG A O 1
ATOM 4204 N N . PHE A 1 512 ? -9.909 -0.681 28.141 1.00 89.06 512 PHE A N 1
ATOM 4205 C CA . PHE A 1 512 ? -11.173 -1.232 28.629 1.00 89.06 512 PHE A CA 1
ATOM 4206 C C . PHE A 1 512 ? -11.149 -1.493 30.147 1.00 89.06 512 PHE A C 1
ATOM 4208 O O . PHE A 1 512 ? -12.060 -1.072 30.864 1.00 89.06 512 PHE A O 1
ATOM 4215 N N . LEU A 1 513 ? -10.077 -2.101 30.666 1.00 92.25 513 LEU A N 1
ATOM 4216 C CA . LEU A 1 513 ? -9.902 -2.329 32.104 1.00 92.25 513 LEU A CA 1
ATOM 4217 C C . LEU A 1 513 ? -9.819 -1.017 32.894 1.00 92.25 513 LEU A C 1
ATOM 4219 O O . LEU A 1 513 ? -10.416 -0.919 33.966 1.00 92.25 513 LEU A O 1
ATOM 4223 N N . VAL A 1 514 ? -9.143 0.008 32.369 1.00 91.62 514 VAL A N 1
ATOM 4224 C CA . VAL A 1 514 ? -9.098 1.345 32.987 1.00 91.62 514 VAL A CA 1
ATOM 4225 C C . VAL A 1 514 ? -10.492 1.968 33.073 1.00 91.62 514 VAL A C 1
ATOM 4227 O O . VAL A 1 514 ? -10.822 2.557 34.106 1.00 91.62 514 VAL A O 1
ATOM 4230 N N . ILE A 1 515 ? -11.325 1.832 32.035 1.00 90.19 515 ILE A N 1
ATOM 4231 C CA . ILE A 1 515 ? -12.700 2.358 32.041 1.00 90.19 515 ILE A CA 1
ATOM 4232 C C . ILE A 1 515 ? -13.531 1.675 33.132 1.00 90.19 515 ILE A C 1
ATOM 4234 O O . ILE A 1 515 ? -14.152 2.370 33.940 1.00 90.19 515 ILE A O 1
ATOM 4238 N N . ILE A 1 516 ? -13.487 0.339 33.221 1.00 91.88 516 ILE A N 1
ATOM 4239 C CA . ILE A 1 516 ? -14.202 -0.394 34.278 1.00 91.88 516 ILE A CA 1
ATOM 4240 C C . ILE A 1 516 ? -13.665 -0.014 35.658 1.00 91.88 516 ILE A C 1
ATOM 4242 O O . ILE A 1 516 ? -14.445 0.316 36.551 1.00 91.88 516 ILE A O 1
ATOM 4246 N N . GLY A 1 517 ? -12.345 -0.025 35.842 1.00 90.50 517 GLY A N 1
ATOM 4247 C CA . GLY A 1 517 ? -11.720 0.233 37.137 1.00 90.50 517 GLY A CA 1
ATOM 4248 C C . GLY A 1 517 ? -12.040 1.627 37.681 1.00 90.50 517 GLY A C 1
ATOM 4249 O O . GLY A 1 517 ? -12.345 1.766 38.863 1.00 90.50 517 GLY A O 1
ATOM 4250 N N . LYS A 1 518 ? -12.087 2.660 36.826 1.00 89.94 518 LYS A N 1
ATOM 4251 C CA . LYS A 1 518 ? -12.509 4.019 37.226 1.00 89.94 518 LYS A CA 1
ATOM 4252 C C . LYS A 1 518 ? -13.947 4.080 37.748 1.00 89.94 518 LYS A C 1
ATOM 4254 O O . LYS A 1 518 ? -14.260 4.934 38.580 1.00 89.94 518 LYS A O 1
ATOM 4259 N N . LYS A 1 519 ? -14.816 3.201 37.249 1.00 88.50 519 LYS A N 1
ATOM 4260 C CA . LYS A 1 519 ? -16.236 3.119 37.614 1.00 88.50 519 LYS A CA 1
ATOM 4261 C C . LYS A 1 519 ? -16.514 2.069 38.705 1.00 88.50 519 LYS A C 1
ATOM 4263 O O . LYS A 1 519 ? -17.634 2.005 39.200 1.00 88.50 519 LYS A O 1
ATOM 4268 N N . ALA A 1 520 ? -15.510 1.304 39.150 1.00 86.75 520 ALA A N 1
ATOM 4269 C CA . ALA A 1 520 ? -15.638 0.218 40.128 1.00 86.75 520 ALA A CA 1
ATOM 4270 C C . ALA A 1 520 ? -15.858 0.698 41.575 1.00 86.75 520 ALA A C 1
ATOM 4272 O O . ALA A 1 520 ? -14.982 0.588 42.435 1.00 86.75 520 ALA A O 1
ATOM 4273 N N . ARG A 1 521 ? -17.052 1.233 41.854 1.00 83.38 521 ARG A N 1
ATOM 4274 C CA . ARG A 1 521 ? -17.439 1.741 43.182 1.00 83.38 521 ARG A CA 1
ATOM 4275 C C . ARG A 1 521 ? -18.098 0.676 44.060 1.00 83.38 521 ARG A C 1
ATOM 4277 O O . ARG A 1 521 ? -17.875 0.667 45.268 1.00 83.38 521 ARG A O 1
ATOM 4284 N N . ASP A 1 522 ? -18.860 -0.234 43.464 1.00 89.31 522 ASP A N 1
ATOM 4285 C CA . ASP A 1 522 ? -19.591 -1.307 44.142 1.00 89.31 522 ASP A CA 1
ATOM 4286 C C . ASP A 1 522 ? -18.913 -2.686 43.984 1.00 89.31 522 ASP A C 1
ATOM 4288 O O . ASP A 1 522 ? -18.036 -2.885 43.139 1.00 89.31 522 ASP A O 1
ATOM 4292 N N . GLU A 1 523 ? -19.324 -3.660 44.801 1.00 89.69 523 GLU A N 1
ATOM 4293 C CA . GLU A 1 523 ? -18.732 -5.006 44.809 1.00 89.69 523 GLU A CA 1
ATOM 4294 C C . GLU A 1 523 ? -18.987 -5.807 43.523 1.00 89.69 523 GLU A C 1
ATOM 4296 O O . GLU A 1 523 ? -18.117 -6.578 43.107 1.00 89.69 523 GLU A O 1
ATOM 4301 N N . LYS A 1 524 ? -20.126 -5.605 42.842 1.00 91.31 524 LYS A N 1
ATOM 4302 C CA . LYS A 1 524 ? -20.413 -6.295 41.572 1.00 91.31 524 LYS A CA 1
ATOM 4303 C C . LYS A 1 524 ? -19.423 -5.857 40.499 1.00 91.31 524 LYS A C 1
ATOM 4305 O O . LYS A 1 524 ? -18.858 -6.694 39.793 1.00 91.31 524 LYS A O 1
ATOM 4310 N N . THR A 1 525 ? -19.177 -4.554 40.400 1.00 91.44 525 THR A N 1
ATOM 4311 C CA . THR A 1 525 ? -18.241 -3.986 39.427 1.00 91.44 525 THR A CA 1
ATOM 4312 C C . THR A 1 525 ? -16.798 -4.364 39.754 1.00 91.44 525 THR A C 1
ATOM 4314 O O . THR A 1 525 ? -16.053 -4.782 38.864 1.00 91.44 525 THR A O 1
ATOM 4317 N N . LYS A 1 526 ? -16.398 -4.307 41.035 1.00 92.12 526 LYS A N 1
ATOM 4318 C CA . LYS A 1 526 ? -15.063 -4.755 41.477 1.00 92.12 526 LYS A CA 1
ATOM 4319 C C . LYS A 1 526 ? -14.813 -6.221 41.139 1.00 92.12 526 LYS A C 1
ATOM 4321 O O . LYS A 1 526 ? -13.730 -6.554 40.663 1.00 92.12 526 LYS A O 1
ATOM 4326 N N . ARG A 1 527 ? -15.805 -7.097 41.337 1.00 93.50 527 ARG A N 1
ATOM 4327 C CA . ARG A 1 527 ? -15.708 -8.522 40.984 1.00 93.50 527 ARG A CA 1
ATOM 4328 C C . ARG A 1 527 ? -15.379 -8.715 39.502 1.00 93.50 527 ARG A C 1
ATOM 4330 O O . ARG A 1 527 ? -14.475 -9.490 39.179 1.00 93.50 527 ARG A O 1
ATOM 4337 N N . VAL A 1 528 ? -16.079 -8.005 38.615 1.00 93.06 528 VAL A N 1
ATOM 4338 C CA . VAL A 1 528 ? -15.833 -8.045 37.162 1.00 93.06 528 VAL A CA 1
ATOM 4339 C C . VAL A 1 528 ? -14.434 -7.521 36.837 1.00 93.06 528 VAL A C 1
ATOM 4341 O O . VAL A 1 528 ? -13.644 -8.242 36.227 1.00 93.06 528 VAL A O 1
ATOM 4344 N N . PHE A 1 529 ? -14.090 -6.320 37.312 1.00 95.06 529 PHE A N 1
ATOM 4345 C CA . PHE A 1 529 ? -12.785 -5.694 37.080 1.00 95.06 529 PHE A CA 1
ATOM 4346 C C . PHE A 1 529 ? -11.615 -6.582 37.523 1.00 95.06 529 PHE A C 1
ATOM 4348 O O . PHE A 1 529 ? -10.699 -6.838 36.739 1.00 95.06 529 PHE A O 1
ATOM 4355 N N . ASN A 1 530 ? -11.651 -7.086 38.757 1.00 94.00 530 ASN A N 1
ATOM 4356 C CA . ASN A 1 530 ? -10.569 -7.887 39.325 1.00 94.00 530 ASN A CA 1
ATOM 4357 C C . ASN A 1 530 ? -10.384 -9.208 38.575 1.00 94.00 530 ASN A C 1
ATOM 4359 O O . ASN A 1 530 ? -9.250 -9.607 38.302 1.00 94.00 530 ASN A O 1
ATOM 4363 N N . THR A 1 531 ? -11.487 -9.869 38.208 1.00 94.12 531 THR A N 1
ATOM 4364 C CA . THR A 1 531 ? -11.414 -11.156 37.507 1.00 94.12 531 THR A CA 1
ATOM 4365 C C . THR A 1 531 ? -10.824 -10.993 36.111 1.00 94.12 531 THR A C 1
ATOM 4367 O O . THR A 1 531 ? -9.897 -11.719 35.753 1.00 94.12 531 THR A O 1
ATOM 4370 N N . ILE A 1 532 ? -11.309 -10.018 35.333 1.00 93.94 532 ILE A N 1
ATOM 4371 C CA . ILE A 1 532 ? -10.793 -9.775 33.979 1.00 93.94 532 ILE A CA 1
ATOM 4372 C C . ILE A 1 532 ? -9.339 -9.283 34.045 1.00 93.94 532 ILE A C 1
ATOM 4374 O O . ILE A 1 532 ? -8.513 -9.769 33.279 1.00 93.94 532 ILE A O 1
ATOM 4378 N N . SER A 1 533 ? -8.987 -8.408 34.995 1.00 94.81 533 SER A N 1
ATOM 4379 C CA . SER A 1 533 ? -7.604 -7.928 35.164 1.00 94.81 533 SER A CA 1
ATOM 4380 C C . SER A 1 533 ? -6.629 -9.061 35.480 1.00 94.81 533 SER A C 1
ATOM 4382 O O . SER A 1 533 ? -5.554 -9.127 34.891 1.00 94.81 533 SER A O 1
ATOM 4384 N N . SER A 1 534 ? -7.001 -9.985 36.375 1.00 94.25 534 SER A N 1
ATOM 4385 C CA . SER A 1 534 ? -6.176 -11.165 36.653 1.00 94.25 534 SER A CA 1
ATOM 4386 C C . SER A 1 534 ? -6.008 -12.033 35.407 1.00 94.25 534 SER A C 1
ATOM 4388 O O . SER A 1 534 ? -4.892 -12.442 35.103 1.00 94.25 534 SER A O 1
ATOM 4390 N N . LEU A 1 535 ? -7.099 -12.313 34.686 1.00 93.38 535 LEU A N 1
ATOM 4391 C CA . LEU A 1 535 ? -7.053 -13.139 33.477 1.00 93.38 535 LEU A CA 1
ATOM 4392 C C . LEU A 1 535 ? -6.232 -12.487 32.358 1.00 93.38 535 LEU A C 1
ATOM 4394 O O . LEU A 1 535 ? -5.541 -13.193 31.636 1.00 93.38 535 LEU A O 1
ATOM 4398 N N . PHE A 1 536 ? -6.278 -11.160 32.230 1.00 92.62 536 PHE A N 1
ATOM 4399 C CA . PHE A 1 536 ? -5.484 -10.408 31.261 1.00 92.62 536 PHE A CA 1
ATOM 4400 C C . PHE A 1 536 ? -3.982 -10.584 31.501 1.00 92.62 536 PHE A C 1
ATOM 4402 O O . PHE A 1 536 ? -3.244 -10.868 30.561 1.00 92.62 536 PHE A O 1
ATOM 4409 N N . LEU A 1 537 ? -3.532 -10.485 32.757 1.00 92.94 537 LEU A N 1
ATOM 4410 C CA . LEU A 1 537 ? -2.127 -10.718 33.102 1.00 92.94 537 LEU A CA 1
ATOM 4411 C C . LEU A 1 537 ? -1.722 -12.186 32.955 1.00 92.94 537 LEU A C 1
ATOM 4413 O O . LEU A 1 537 ? -0.603 -12.460 32.528 1.00 92.94 537 LEU A O 1
ATOM 4417 N N . ASP A 1 538 ? -2.624 -13.122 33.261 1.00 91.44 538 ASP A N 1
ATOM 4418 C CA . ASP A 1 538 ? -2.382 -14.550 33.029 1.00 91.44 538 ASP A CA 1
ATOM 4419 C C . ASP A 1 538 ? -2.220 -14.854 31.529 1.00 91.44 538 ASP A C 1
ATOM 4421 O O . ASP A 1 538 ? -1.404 -15.699 31.166 1.00 91.44 538 ASP A O 1
ATOM 4425 N N . GLU A 1 539 ? -2.978 -14.176 30.661 1.00 89.00 539 GLU A N 1
ATOM 4426 C CA . GLU A 1 539 ? -2.887 -14.339 29.208 1.00 89.00 539 GLU A CA 1
ATOM 4427 C C . GLU A 1 539 ? -1.616 -13.695 28.649 1.00 89.00 539 GLU A C 1
ATOM 4429 O O . GLU A 1 539 ? -0.846 -14.370 27.970 1.00 89.00 539 GLU A O 1
ATOM 4434 N N . LEU A 1 540 ? -1.326 -12.441 29.022 1.00 88.06 540 LEU A N 1
ATOM 4435 C CA . LEU A 1 540 ? -0.063 -11.781 28.680 1.00 88.06 540 LEU A CA 1
ATOM 4436 C C . LEU A 1 540 ? 1.140 -12.613 29.128 1.00 88.06 540 LEU A C 1
ATOM 4438 O O . LEU A 1 540 ? 2.078 -12.787 28.365 1.00 88.06 540 LEU A O 1
ATOM 4442 N N . GLY A 1 541 ? 1.112 -13.172 30.340 1.00 86.06 541 GLY A N 1
ATOM 4443 C CA . GLY A 1 541 ? 2.216 -13.959 30.891 1.00 86.06 541 GLY A CA 1
ATOM 4444 C C . GLY A 1 541 ? 2.538 -15.246 30.125 1.00 86.06 541 GLY A C 1
ATOM 4445 O O . GLY A 1 541 ? 3.639 -15.774 30.296 1.00 86.06 541 GLY A O 1
ATOM 4446 N N . ARG A 1 542 ? 1.615 -15.742 29.288 1.00 86.94 542 ARG A N 1
ATOM 4447 C CA . ARG A 1 542 ? 1.843 -16.885 28.384 1.00 86.94 542 ARG A CA 1
ATOM 4448 C C . ARG A 1 542 ? 2.494 -16.483 27.066 1.00 86.94 542 ARG A C 1
ATOM 4450 O O . ARG A 1 542 ? 3.051 -17.350 26.397 1.00 86.94 542 ARG A O 1
ATOM 4457 N N . LEU A 1 543 ? 2.427 -15.207 26.691 1.00 83.56 543 LEU A N 1
ATOM 4458 C CA . LEU A 1 543 ? 2.972 -14.722 25.431 1.00 83.56 543 LEU A CA 1
ATOM 4459 C C . LEU A 1 543 ? 4.495 -14.552 25.540 1.00 83.56 543 LEU A C 1
ATOM 4461 O O . LEU A 1 543 ? 4.972 -13.884 26.462 1.00 83.56 543 LEU A O 1
ATOM 4465 N N . PRO A 1 544 ? 5.278 -15.063 24.574 1.00 79.12 544 PRO A N 1
ATOM 4466 C CA . PRO A 1 544 ? 6.720 -14.809 24.515 1.00 79.12 544 PRO A CA 1
ATOM 4467 C C . PRO A 1 544 ? 7.061 -13.312 24.424 1.00 79.12 544 PRO A C 1
ATOM 4469 O O . PRO A 1 544 ? 8.115 -12.877 24.881 1.00 79.12 544 PRO A O 1
ATOM 4472 N N . THR A 1 545 ? 6.150 -12.515 23.860 1.00 79.31 545 THR A N 1
ATOM 4473 C CA . THR A 1 545 ? 6.310 -11.087 23.550 1.00 79.31 545 THR A CA 1
ATOM 4474 C C . THR A 1 545 ? 5.759 -10.145 24.626 1.00 79.31 545 THR A C 1
ATOM 4476 O O . THR A 1 545 ? 5.753 -8.933 24.427 1.00 79.31 545 THR A O 1
ATOM 4479 N N . ALA A 1 546 ? 5.341 -10.650 25.792 1.00 84.00 546 ALA A N 1
ATOM 4480 C CA . ALA A 1 546 ? 4.643 -9.859 26.814 1.00 84.00 546 ALA A CA 1
ATOM 4481 C C . ALA A 1 546 ? 5.366 -8.559 27.219 1.00 84.00 546 ALA A C 1
ATOM 4483 O O . ALA A 1 546 ? 4.755 -7.492 27.282 1.00 84.00 546 ALA A O 1
ATOM 4484 N N . LEU A 1 547 ? 6.679 -8.639 27.471 1.00 82.94 547 LEU A N 1
ATOM 4485 C CA . LEU A 1 547 ? 7.505 -7.480 27.833 1.00 82.94 547 LEU A CA 1
ATOM 4486 C C . LEU A 1 547 ? 7.575 -6.454 26.704 1.00 82.94 547 LEU A C 1
ATOM 4488 O O . LEU A 1 547 ? 7.445 -5.262 26.962 1.00 82.94 547 LEU A O 1
ATOM 4492 N N . TYR A 1 548 ? 7.741 -6.923 25.465 1.00 79.88 548 TYR A N 1
ATOM 4493 C CA . TYR A 1 548 ? 7.746 -6.064 24.285 1.00 79.88 548 TYR A CA 1
ATOM 4494 C C . TYR A 1 548 ? 6.427 -5.292 24.193 1.00 79.88 548 TYR A C 1
ATOM 4496 O O . TYR A 1 548 ? 6.438 -4.064 24.137 1.00 79.88 548 TYR A O 1
ATOM 4504 N N . SER A 1 549 ? 5.290 -5.986 24.286 1.00 80.62 549 SER A N 1
ATOM 4505 C CA . SER A 1 549 ? 3.966 -5.362 24.227 1.00 80.62 549 SER A CA 1
ATOM 4506 C C . SER A 1 549 ? 3.740 -4.334 25.338 1.00 80.62 549 SER A C 1
ATOM 4508 O O . SER A 1 549 ? 3.195 -3.264 25.078 1.00 80.62 549 SER A O 1
ATOM 4510 N N . LEU A 1 550 ? 4.176 -4.612 26.571 1.00 86.19 550 LEU A N 1
ATOM 4511 C CA . LEU A 1 550 ? 4.057 -3.655 27.678 1.00 86.19 550 LEU A CA 1
ATOM 4512 C C . LEU A 1 550 ? 4.960 -2.433 27.507 1.00 86.19 550 LEU A C 1
ATOM 4514 O O . LEU A 1 550 ? 4.548 -1.325 27.845 1.00 86.19 550 LEU A O 1
ATOM 4518 N N . THR A 1 551 ? 6.166 -2.609 26.969 1.00 81.44 551 THR A N 1
ATOM 4519 C CA . THR A 1 551 ? 7.043 -1.487 26.622 1.00 81.44 551 THR A CA 1
ATOM 4520 C C . THR A 1 551 ? 6.436 -0.632 25.507 1.00 81.44 551 THR A C 1
ATOM 4522 O O . THR A 1 551 ? 6.448 0.590 25.616 1.00 81.44 551 THR A O 1
ATOM 4525 N N . GLN A 1 552 ? 5.822 -1.246 24.493 1.00 77.31 552 GLN A N 1
ATOM 4526 C CA . GLN A 1 552 ? 5.098 -0.511 23.450 1.00 77.31 552 GLN A CA 1
ATOM 4527 C C . GLN A 1 552 ? 3.907 0.270 24.018 1.00 77.31 552 GLN A C 1
ATOM 4529 O O . GLN A 1 552 ? 3.731 1.447 23.712 1.00 77.31 552 GLN A O 1
ATOM 4534 N N . ILE A 1 553 ? 3.127 -0.341 24.914 1.00 81.88 553 ILE A N 1
ATOM 4535 C CA . ILE A 1 553 ? 2.039 0.350 25.619 1.00 81.88 553 ILE A CA 1
ATOM 4536 C C . ILE A 1 553 ? 2.569 1.522 26.448 1.00 81.88 553 ILE A C 1
ATOM 4538 O O . ILE A 1 553 ? 1.929 2.569 26.475 1.00 81.88 553 ILE A O 1
ATOM 4542 N N . LEU A 1 554 ? 3.705 1.369 27.134 1.00 81.75 554 LEU A N 1
ATOM 4543 C CA . LEU A 1 554 ? 4.299 2.455 27.914 1.00 81.75 554 LEU A CA 1
ATOM 4544 C C . LEU A 1 554 ? 4.629 3.662 27.028 1.00 81.75 554 LEU A C 1
ATOM 4546 O O . LEU A 1 554 ? 4.404 4.790 27.452 1.00 81.75 554 LEU A O 1
ATOM 4550 N N . TYR A 1 555 ? 5.117 3.437 25.809 1.00 73.00 555 TYR A N 1
ATOM 4551 C CA . TYR A 1 555 ? 5.414 4.520 24.874 1.00 73.00 555 TYR A CA 1
ATOM 4552 C C . TYR A 1 555 ? 4.160 5.134 24.249 1.00 73.00 555 TYR A C 1
ATOM 4554 O O . TYR A 1 555 ? 4.044 6.356 24.194 1.00 73.00 555 TYR A O 1
ATOM 4562 N N . ALA A 1 556 ? 3.207 4.309 23.814 1.00 65.44 556 ALA A N 1
ATOM 4563 C CA . ALA A 1 556 ? 2.015 4.781 23.110 1.00 65.44 556 ALA A CA 1
ATOM 4564 C C . ALA A 1 556 ? 0.930 5.341 24.051 1.00 65.44 556 ALA A C 1
ATOM 4566 O O . ALA A 1 556 ? 0.253 6.319 23.733 1.00 65.44 556 ALA A O 1
ATOM 4567 N N . HIS A 1 557 ? 0.745 4.721 25.219 1.00 75.75 557 HIS A N 1
ATOM 4568 C CA . HIS A 1 557 ? -0.346 4.993 26.161 1.00 75.75 557 HIS A CA 1
ATOM 4569 C C . HIS A 1 557 ? 0.120 4.993 27.635 1.00 75.75 557 HIS A C 1
ATOM 4571 O O . HIS A 1 557 ? -0.473 4.302 28.476 1.00 75.75 557 HIS A O 1
ATOM 4577 N N . PRO A 1 558 ? 1.138 5.801 28.007 1.00 79.69 558 PRO A N 1
ATOM 4578 C CA . PRO A 1 558 ? 1.706 5.806 29.362 1.00 79.69 558 PRO A CA 1
ATOM 4579 C C . PRO A 1 558 ? 0.656 6.087 30.446 1.00 79.69 558 PRO A C 1
ATOM 4581 O O . PRO A 1 558 ? 0.659 5.473 31.517 1.00 79.69 558 PRO A O 1
ATOM 4584 N N . GLN A 1 559 ? -0.302 6.972 30.154 1.00 81.38 559 GLN A N 1
ATOM 4585 C CA . GLN A 1 559 ? -1.364 7.326 31.092 1.00 81.38 559 GLN A CA 1
ATOM 4586 C C . GLN A 1 559 ? -2.297 6.156 31.411 1.00 81.38 559 GLN A C 1
ATOM 4588 O O . GLN A 1 559 ? -2.744 6.034 32.553 1.00 81.38 559 GLN A O 1
ATOM 4593 N N . ASP A 1 560 ? -2.622 5.320 30.426 1.00 84.94 560 ASP A N 1
ATOM 4594 C CA . ASP A 1 560 ? -3.546 4.201 30.617 1.00 84.94 560 ASP A CA 1
ATOM 4595 C C . ASP A 1 560 ? -2.878 3.084 31.408 1.00 84.94 560 ASP A C 1
ATOM 4597 O O . ASP A 1 560 ? -3.477 2.552 32.344 1.00 84.94 560 ASP A O 1
ATOM 4601 N N . LEU A 1 561 ? -1.599 2.817 31.134 1.00 88.81 561 LEU A N 1
ATOM 4602 C CA . LEU A 1 561 ? -0.799 1.896 31.934 1.00 88.81 561 LEU A CA 1
ATOM 4603 C C . LEU A 1 561 ? -0.692 2.352 33.388 1.00 88.81 561 LEU A C 1
ATOM 4605 O O . LEU A 1 561 ? -0.952 1.576 34.308 1.00 88.81 561 LEU A O 1
ATOM 4609 N N . ASN A 1 562 ? -0.392 3.628 33.610 1.00 86.62 562 ASN A N 1
ATOM 4610 C CA . ASN A 1 562 ? -0.317 4.190 34.953 1.00 86.62 562 ASN A CA 1
ATOM 4611 C C . ASN A 1 562 ? -1.665 4.119 35.696 1.00 86.62 562 ASN A C 1
ATOM 4613 O O . ASN A 1 562 ? -1.715 3.744 36.869 1.00 86.62 562 ASN A O 1
ATOM 4617 N N . LYS A 1 563 ? -2.774 4.447 35.019 1.00 88.25 563 LYS A N 1
ATOM 4618 C CA . LYS A 1 563 ? -4.130 4.324 35.583 1.00 88.25 563 LYS A CA 1
ATOM 4619 C C . LYS A 1 563 ? -4.453 2.880 35.936 1.00 88.25 563 LYS A C 1
ATOM 4621 O O . LYS A 1 563 ? -4.967 2.639 37.021 1.00 88.25 563 LYS A O 1
ATOM 4626 N N . PHE A 1 564 ? -4.122 1.927 35.072 1.00 92.50 564 PHE A N 1
ATOM 4627 C CA . PHE A 1 564 ? -4.345 0.512 35.343 1.00 92.50 564 PHE A CA 1
ATOM 4628 C C . PHE A 1 564 ? -3.593 0.047 36.596 1.00 92.50 564 PHE A C 1
ATOM 4630 O O . PHE A 1 564 ? -4.215 -0.503 37.504 1.00 92.50 564 PHE A O 1
ATOM 4637 N N . LEU A 1 565 ? -2.293 0.347 36.700 1.00 90.75 565 LEU A N 1
ATOM 4638 C CA . LEU A 1 565 ? -1.470 -0.010 37.865 1.00 90.75 565 LEU A CA 1
ATOM 4639 C C . LEU A 1 565 ? -1.983 0.604 39.175 1.00 90.75 565 LEU A C 1
ATOM 4641 O O . LEU A 1 565 ? -1.869 -0.012 40.234 1.00 90.75 565 LEU A O 1
ATOM 4645 N N . ALA A 1 566 ? -2.585 1.793 39.106 1.00 86.06 566 ALA A N 1
ATOM 4646 C CA . ALA A 1 566 ? -3.199 2.445 40.258 1.00 86.06 566 ALA A CA 1
ATOM 4647 C C . ALA A 1 566 ? -4.535 1.807 40.689 1.00 86.06 566 ALA A C 1
ATOM 4649 O O . ALA A 1 566 ? -4.914 1.934 41.853 1.00 86.06 566 ALA A O 1
ATOM 4650 N N . LEU A 1 567 ? -5.255 1.160 39.766 1.00 89.50 567 LEU A N 1
ATOM 4651 C CA . LEU A 1 567 ? -6.596 0.607 39.992 1.00 89.50 567 LEU A CA 1
ATOM 4652 C C . LEU A 1 567 ? -6.576 -0.862 40.435 1.00 89.50 567 LEU A C 1
ATOM 4654 O O . LEU A 1 567 ? -7.477 -1.291 41.155 1.00 89.50 567 LEU A O 1
ATOM 4658 N N . ILE A 1 568 ? -5.582 -1.644 40.009 1.00 90.50 568 ILE A N 1
ATOM 4659 C CA . ILE A 1 568 ? -5.508 -3.077 40.321 1.00 90.50 568 ILE A CA 1
ATOM 4660 C C . ILE A 1 568 ? -5.197 -3.360 41.796 1.00 90.50 568 ILE A C 1
ATOM 4662 O O . ILE A 1 568 ? -4.462 -2.636 42.468 1.00 90.50 568 ILE A O 1
ATOM 4666 N N . GLN A 1 569 ? -5.741 -4.469 42.301 1.00 89.00 569 GLN A N 1
ATOM 4667 C CA . GLN A 1 569 ? -5.474 -4.946 43.658 1.00 89.00 569 GLN A CA 1
ATOM 4668 C C . GLN A 1 569 ? -4.059 -5.508 43.805 1.00 89.00 569 GLN A C 1
ATOM 4670 O O . GLN A 1 569 ? -3.418 -5.895 42.828 1.00 89.00 569 GLN A O 1
ATOM 4675 N N . TRP A 1 570 ? -3.596 -5.611 45.053 1.00 86.31 570 TRP A N 1
ATOM 4676 C CA . TRP A 1 570 ? -2.232 -6.032 45.368 1.00 86.31 570 TRP A CA 1
ATOM 4677 C C . TRP A 1 570 ? -1.862 -7.402 44.774 1.00 86.31 570 TRP A C 1
ATOM 4679 O O . TRP A 1 570 ? -0.781 -7.521 44.206 1.00 86.31 570 TRP A O 1
ATOM 4689 N N . GLN A 1 571 ? -2.754 -8.408 44.798 1.00 88.81 571 GLN A N 1
ATOM 4690 C CA . GLN A 1 571 ? -2.445 -9.715 44.188 1.00 88.81 571 GLN A CA 1
ATOM 4691 C C . GLN A 1 571 ? -2.240 -9.620 42.666 1.00 88.81 571 GLN A C 1
ATOM 4693 O O . GLN A 1 571 ? -1.352 -10.262 42.112 1.00 88.81 571 GLN A O 1
ATOM 4698 N N . THR A 1 572 ? -3.045 -8.809 41.978 1.00 90.38 572 THR A N 1
ATOM 4699 C CA . THR A 1 572 ? -2.919 -8.583 40.530 1.00 90.38 572 THR A CA 1
ATOM 4700 C C . THR A 1 572 ? -1.678 -7.747 40.210 1.00 90.38 572 THR A C 1
ATOM 4702 O O . THR A 1 572 ? -0.988 -8.020 39.233 1.00 90.38 572 THR A O 1
ATOM 4705 N N . LEU A 1 573 ? -1.342 -6.771 41.058 1.00 90.06 573 LEU A N 1
ATOM 4706 C CA . LEU A 1 573 ? -0.107 -5.997 40.939 1.00 90.06 573 LEU A CA 1
ATOM 4707 C C . LEU A 1 573 ? 1.131 -6.882 41.118 1.00 90.06 573 LEU A C 1
ATOM 4709 O O . LEU A 1 573 ? 2.087 -6.720 40.369 1.00 90.06 573 LEU A O 1
ATOM 4713 N N . GLN A 1 574 ? 1.096 -7.854 42.036 1.00 89.88 574 GLN A N 1
ATOM 4714 C CA . GLN A 1 574 ? 2.170 -8.838 42.182 1.00 89.88 574 GLN A CA 1
ATOM 4715 C C . GLN A 1 574 ? 2.382 -9.629 40.885 1.00 89.88 574 GLN A C 1
ATOM 4717 O O . GLN A 1 574 ? 3.508 -9.721 40.411 1.00 89.88 574 GLN A O 1
ATOM 4722 N N . LYS A 1 575 ? 1.307 -10.110 40.245 1.00 90.31 575 LYS A N 1
ATOM 4723 C CA . LYS A 1 575 ? 1.414 -10.780 38.935 1.00 90.31 575 LYS A CA 1
ATOM 4724 C C . LYS A 1 575 ? 2.055 -9.887 37.871 1.00 90.31 575 LYS A C 1
ATOM 4726 O O . LYS A 1 575 ? 2.832 -10.367 37.051 1.00 90.31 575 LYS A O 1
ATOM 4731 N N . PHE A 1 576 ? 1.731 -8.592 37.874 1.00 91.38 576 PHE A N 1
ATOM 4732 C CA . PHE A 1 576 ? 2.338 -7.628 36.955 1.00 91.38 576 PHE A CA 1
ATOM 4733 C C . PHE A 1 576 ? 3.841 -7.472 37.224 1.00 91.38 576 PHE A C 1
ATOM 4735 O O . PHE A 1 576 ? 4.640 -7.499 36.291 1.00 91.38 576 PHE A O 1
ATOM 4742 N N . VAL A 1 577 ? 4.231 -7.362 38.498 1.00 89.75 577 VAL A N 1
ATOM 4743 C CA . VAL A 1 577 ? 5.636 -7.315 38.929 1.00 89.75 577 VAL A CA 1
ATOM 4744 C C . VAL A 1 577 ? 6.385 -8.560 38.456 1.00 89.75 577 VAL A C 1
ATOM 4746 O O . VAL A 1 577 ? 7.424 -8.426 37.814 1.00 89.75 577 VAL A O 1
ATOM 4749 N N . ASP A 1 578 ? 5.839 -9.753 38.693 1.00 88.50 578 ASP A N 1
ATOM 4750 C CA . ASP A 1 578 ? 6.459 -11.026 38.302 1.00 88.50 578 ASP A CA 1
ATOM 4751 C C . ASP A 1 578 ? 6.660 -11.126 36.778 1.00 88.50 578 ASP A C 1
ATOM 4753 O O . ASP A 1 578 ? 7.630 -11.715 36.293 1.00 88.50 578 ASP A O 1
ATOM 4757 N N . LEU A 1 579 ? 5.753 -10.527 36.003 1.00 87.31 579 LEU A N 1
ATOM 4758 C CA . LEU A 1 579 ? 5.835 -10.478 34.547 1.00 87.31 579 LEU A CA 1
ATOM 4759 C C . LEU A 1 579 ? 6.928 -9.509 34.067 1.00 87.31 579 LEU A C 1
ATOM 4761 O O . LEU A 1 579 ? 7.681 -9.852 33.155 1.00 87.31 579 LEU A O 1
ATOM 4765 N N . VAL A 1 580 ? 7.051 -8.338 34.700 1.00 87.25 580 VAL A N 1
ATOM 4766 C CA . VAL A 1 580 ? 8.031 -7.296 34.340 1.00 87.25 580 VAL A CA 1
ATOM 4767 C C . VAL A 1 580 ? 9.434 -7.579 34.884 1.00 87.25 580 VAL A C 1
ATOM 4769 O O . VAL A 1 580 ? 10.402 -7.081 34.331 1.00 87.25 580 VAL A O 1
ATOM 4772 N N . GLN A 1 581 ? 9.600 -8.403 35.918 1.00 82.75 581 GLN A N 1
ATOM 4773 C CA . GLN A 1 581 ? 10.928 -8.747 36.454 1.00 82.75 581 GLN A CA 1
ATOM 4774 C C . GLN A 1 581 ? 11.762 -9.663 35.541 1.00 82.75 581 GLN A C 1
ATOM 4776 O O . GLN A 1 581 ? 12.959 -9.852 35.773 1.00 82.75 581 GLN A O 1
ATOM 4781 N N . LYS A 1 582 ? 11.160 -10.232 34.492 1.00 77.25 582 LYS A N 1
ATOM 4782 C CA . LYS A 1 582 ? 11.876 -11.030 33.494 1.00 77.25 582 LYS A CA 1
ATOM 4783 C C . LYS A 1 582 ? 12.765 -10.108 32.648 1.00 77.25 582 LYS A C 1
ATOM 4785 O O . LYS A 1 582 ? 12.293 -9.128 32.082 1.00 77.25 582 LYS A O 1
ATOM 4790 N N . LYS A 1 583 ? 14.060 -10.419 32.538 1.00 71.06 583 LYS A N 1
ATOM 4791 C CA . LYS A 1 583 ? 14.996 -9.634 31.715 1.00 71.06 583 LYS A CA 1
ATOM 4792 C C . LYS A 1 583 ? 14.585 -9.717 30.229 1.00 71.06 583 LYS A C 1
ATOM 4794 O O . LYS A 1 583 ? 14.326 -10.829 29.765 1.00 71.06 583 LYS A O 1
ATOM 4799 N N . PRO A 1 584 ? 14.548 -8.599 29.475 1.00 73.38 584 PRO A N 1
ATOM 4800 C CA . PRO A 1 584 ? 14.234 -8.640 28.050 1.00 73.38 584 PRO A CA 1
ATOM 4801 C C . PRO A 1 584 ? 15.333 -9.382 27.277 1.00 73.38 584 PRO A C 1
ATOM 4803 O O . PRO A 1 584 ? 16.511 -9.301 27.630 1.00 73.38 584 PRO A O 1
ATOM 4806 N N . ALA A 1 585 ? 14.939 -10.097 26.222 1.00 63.81 585 ALA A N 1
ATOM 4807 C CA . ALA A 1 585 ? 15.859 -10.850 25.368 1.00 63.81 585 ALA A CA 1
ATOM 4808 C C . ALA A 1 585 ? 16.674 -9.950 24.420 1.00 63.81 585 ALA A C 1
ATOM 4810 O O . ALA A 1 585 ? 17.763 -10.334 24.002 1.00 63.81 585 ALA A O 1
ATOM 4811 N N . THR A 1 586 ? 16.162 -8.757 24.102 1.00 70.19 586 THR A N 1
ATOM 4812 C CA . THR A 1 586 ? 16.694 -7.865 23.064 1.00 70.19 586 THR A CA 1
ATOM 4813 C C . THR A 1 586 ? 17.211 -6.533 23.636 1.00 70.19 586 THR A C 1
ATOM 4815 O O . THR A 1 586 ? 16.547 -5.935 24.495 1.00 70.19 586 THR A O 1
ATOM 4818 N N . PRO A 1 587 ? 18.393 -6.045 23.200 1.00 69.75 587 PRO A N 1
ATOM 4819 C CA . PRO A 1 587 ? 18.981 -4.792 23.683 1.00 69.75 587 PRO A CA 1
ATOM 4820 C C . PRO A 1 587 ? 18.130 -3.544 23.420 1.00 69.75 587 PRO A C 1
ATOM 4822 O O . PRO A 1 587 ? 18.132 -2.623 24.237 1.00 69.75 587 PRO A O 1
ATOM 4825 N N . GLU A 1 588 ? 17.366 -3.518 22.329 1.00 65.44 588 GLU A N 1
ATOM 4826 C CA . GLU A 1 588 ? 16.552 -2.376 21.891 1.00 65.44 588 GLU A CA 1
ATOM 4827 C C . GLU A 1 588 ? 15.459 -2.020 22.913 1.00 65.44 588 GLU A C 1
ATOM 4829 O O . GLU A 1 588 ? 15.062 -0.864 23.044 1.00 65.44 588 GLU A O 1
ATOM 4834 N N . LEU A 1 589 ? 15.011 -2.997 23.707 1.00 66.12 589 LEU A N 1
ATOM 4835 C CA . LEU A 1 589 ? 13.973 -2.810 24.724 1.00 66.12 589 LEU A CA 1
ATOM 4836 C C . LEU A 1 589 ? 14.511 -2.337 26.075 1.00 66.12 589 LEU A C 1
ATOM 4838 O O . LEU A 1 589 ? 13.719 -2.022 26.963 1.00 66.12 589 LEU A O 1
ATOM 4842 N N . LEU A 1 590 ? 15.832 -2.272 26.274 1.00 74.56 590 LEU A N 1
ATOM 4843 C CA . LEU A 1 590 ? 16.427 -1.987 27.586 1.00 74.56 590 LEU A CA 1
ATOM 4844 C C . LEU A 1 590 ? 16.009 -0.629 28.158 1.00 74.56 590 LEU A C 1
ATOM 4846 O O . LEU A 1 590 ? 15.805 -0.519 29.369 1.00 74.56 590 LEU A O 1
ATOM 4850 N N . ALA A 1 591 ? 15.894 0.401 27.317 1.00 75.12 591 ALA A N 1
ATOM 4851 C CA . ALA A 1 591 ? 15.515 1.741 27.760 1.00 75.12 591 ALA A CA 1
ATOM 4852 C C . ALA A 1 591 ? 14.072 1.768 28.291 1.00 75.12 591 ALA A C 1
ATOM 4854 O O . ALA A 1 591 ? 13.839 2.174 29.432 1.00 75.12 591 ALA A O 1
ATOM 4855 N N . GLY A 1 592 ? 13.121 1.261 27.505 1.00 74.94 592 GLY A N 1
ATOM 4856 C CA . GLY A 1 592 ? 11.709 1.195 27.887 1.00 74.94 592 GLY A CA 1
ATOM 4857 C C . GLY A 1 592 ? 11.440 0.209 29.017 1.00 74.94 592 GLY A C 1
ATOM 4858 O O . GLY A 1 592 ? 10.652 0.494 29.915 1.00 74.94 592 GLY A O 1
ATOM 4859 N N . TYR A 1 593 ? 12.169 -0.906 29.057 1.00 81.56 593 TYR A N 1
ATOM 4860 C CA . TYR A 1 593 ? 12.133 -1.858 30.164 1.00 81.56 593 TYR A CA 1
ATOM 4861 C C . TYR A 1 593 ? 12.512 -1.210 31.502 1.00 81.56 593 TYR A C 1
ATOM 4863 O O . TYR A 1 593 ? 11.813 -1.397 32.496 1.00 81.56 593 TYR A O 1
ATOM 4871 N N . LYS A 1 594 ? 13.590 -0.411 31.546 1.00 83.31 594 LYS A N 1
ATOM 4872 C CA . LYS A 1 594 ? 14.001 0.293 32.775 1.00 83.31 594 LYS A CA 1
ATOM 4873 C C . LYS A 1 594 ? 12.911 1.241 33.274 1.00 83.31 594 LYS A C 1
ATOM 4875 O O . LYS A 1 594 ? 12.657 1.289 34.476 1.00 83.31 594 LYS A O 1
ATOM 4880 N N . GLN A 1 595 ? 12.258 1.963 32.363 1.00 84.06 595 GLN A N 1
ATOM 4881 C CA . GLN A 1 595 ? 11.146 2.857 32.697 1.00 84.06 595 GLN A CA 1
ATOM 4882 C C . GLN A 1 595 ? 9.925 2.076 33.204 1.00 84.06 595 GLN A C 1
ATOM 4884 O O . GLN A 1 595 ? 9.359 2.429 34.238 1.00 84.06 595 GLN A O 1
ATOM 4889 N N . LEU A 1 596 ? 9.570 0.973 32.538 1.00 86.62 596 LEU A N 1
ATOM 4890 C CA . LEU A 1 596 ? 8.474 0.090 32.941 1.00 86.62 596 LEU A CA 1
ATOM 4891 C C . LEU A 1 596 ? 8.708 -0.496 34.339 1.00 86.62 596 LEU A C 1
ATOM 4893 O O . LEU A 1 596 ? 7.807 -0.481 35.180 1.00 86.62 596 LEU A O 1
ATOM 4897 N N . LEU A 1 597 ? 9.927 -0.965 34.614 1.00 87.38 597 LEU A N 1
ATOM 4898 C CA . LEU A 1 597 ? 10.321 -1.498 35.916 1.00 87.38 597 LEU A CA 1
ATOM 4899 C C . LEU A 1 597 ? 10.259 -0.418 37.006 1.00 87.38 597 LEU A C 1
ATOM 4901 O O . LEU A 1 597 ? 9.733 -0.670 38.089 1.00 87.38 597 LEU A O 1
ATOM 4905 N N . ALA A 1 598 ? 10.744 0.794 36.722 1.00 85.62 598 ALA A N 1
ATOM 4906 C CA . ALA A 1 598 ? 10.684 1.917 37.656 1.00 85.62 598 ALA A CA 1
ATOM 4907 C C . ALA A 1 598 ? 9.235 2.298 37.998 1.00 85.62 598 ALA A C 1
ATOM 4909 O O . ALA A 1 598 ? 8.887 2.380 39.176 1.00 85.62 598 ALA A O 1
ATOM 4910 N N . LEU A 1 599 ? 8.374 2.451 36.985 1.00 85.88 599 LEU A N 1
ATOM 4911 C CA . LEU A 1 599 ? 6.948 2.734 37.169 1.00 85.88 599 LEU A CA 1
ATOM 4912 C C . LEU A 1 599 ? 6.266 1.644 38.008 1.00 85.88 599 LEU A C 1
ATOM 4914 O O . LEU A 1 599 ? 5.529 1.940 38.949 1.00 85.88 599 LEU A O 1
ATOM 4918 N N . THR A 1 600 ? 6.554 0.380 37.700 1.00 87.69 600 THR A N 1
ATOM 4919 C CA . THR A 1 600 ? 6.008 -0.777 38.418 1.00 87.69 600 THR A CA 1
ATOM 4920 C C . THR A 1 600 ? 6.438 -0.780 39.883 1.00 87.69 600 THR A C 1
ATOM 4922 O O . THR A 1 600 ? 5.601 -0.948 40.769 1.00 87.69 600 THR A O 1
ATOM 4925 N N . ASN A 1 601 ? 7.721 -0.529 40.159 1.00 86.31 601 ASN A N 1
ATOM 4926 C CA . ASN A 1 601 ? 8.253 -0.470 41.520 1.00 86.31 601 ASN A CA 1
ATOM 4927 C C . ASN A 1 601 ? 7.632 0.666 42.333 1.00 86.31 601 ASN A C 1
ATOM 4929 O O . ASN A 1 601 ? 7.300 0.451 43.497 1.00 86.31 601 ASN A O 1
ATOM 4933 N N . ILE A 1 602 ? 7.404 1.837 41.726 1.00 85.75 602 ILE A N 1
ATOM 4934 C CA . ILE A 1 602 ? 6.695 2.937 42.390 1.00 85.75 602 ILE A CA 1
ATOM 4935 C C . ILE A 1 602 ? 5.312 2.459 42.834 1.00 85.75 602 ILE A C 1
ATOM 4937 O O . ILE A 1 602 ? 4.963 2.606 44.003 1.00 85.75 602 ILE A O 1
ATOM 4941 N N . HIS A 1 603 ? 4.533 1.828 41.956 1.00 84.38 603 HIS A N 1
ATOM 4942 C CA . HIS A 1 603 ? 3.209 1.323 42.332 1.00 84.38 603 HIS A CA 1
ATOM 4943 C C . HIS A 1 603 ? 3.265 0.169 43.333 1.00 84.38 603 HIS A C 1
ATOM 4945 O O . HIS A 1 603 ? 2.393 0.073 44.192 1.00 84.38 603 HIS A O 1
ATOM 4951 N N . TYR A 1 604 ? 4.265 -0.702 43.271 1.00 84.69 604 TYR A N 1
ATOM 4952 C CA . TYR A 1 604 ? 4.366 -1.845 44.176 1.00 84.69 604 TYR A CA 1
ATOM 4953 C C . TYR A 1 604 ? 4.806 -1.450 45.594 1.00 84.69 604 TYR A C 1
ATOM 4955 O O . TYR A 1 604 ? 4.245 -1.937 46.573 1.00 84.69 604 TYR A O 1
ATOM 4963 N N . GLN A 1 605 ? 5.769 -0.534 45.708 1.00 82.00 605 GLN A N 1
ATOM 4964 C CA . GLN A 1 605 ? 6.409 -0.167 46.977 1.00 82.00 605 GLN A CA 1
ATOM 4965 C C . GLN A 1 605 ? 5.767 1.053 47.659 1.00 82.00 605 GLN A C 1
ATOM 4967 O O . GLN A 1 605 ? 6.000 1.289 48.843 1.00 82.00 605 GLN A O 1
ATOM 4972 N N . SER A 1 606 ? 4.951 1.836 46.945 1.00 74.75 606 SER A N 1
ATOM 4973 C CA . SER A 1 606 ? 4.330 3.041 47.509 1.00 74.75 606 SER A CA 1
ATOM 4974 C C . SER A 1 606 ? 3.111 2.744 48.380 1.00 74.75 606 SER A C 1
ATOM 4976 O O . SER A 1 606 ? 2.255 1.924 48.040 1.00 74.75 606 SER A O 1
ATOM 4978 N N . SER A 1 607 ? 2.961 3.513 49.462 1.00 66.56 607 SER A N 1
ATOM 4979 C CA . SER A 1 607 ? 1.755 3.492 50.293 1.00 66.56 607 SER A CA 1
ATOM 4980 C C . SER A 1 607 ? 0.523 3.991 49.524 1.00 66.56 607 SER A C 1
ATOM 4982 O O . SER A 1 607 ? 0.622 4.810 48.606 1.00 66.56 607 SER A O 1
ATOM 4984 N N . HIS A 1 608 ? -0.670 3.546 49.929 1.00 61.31 608 HIS A N 1
ATOM 4985 C CA . HIS A 1 608 ? -1.939 3.984 49.328 1.00 61.31 608 HIS A CA 1
ATOM 4986 C C . HIS A 1 608 ? -2.110 5.519 49.357 1.00 61.31 608 HIS A C 1
ATOM 4988 O O . HIS A 1 608 ? -2.663 6.115 48.432 1.00 61.31 608 HIS A O 1
ATOM 4994 N N . PHE A 1 609 ? -1.587 6.173 50.399 1.00 57.19 609 PHE A N 1
ATOM 4995 C CA . PHE A 1 609 ? -1.594 7.629 50.547 1.00 57.19 609 PHE A CA 1
ATOM 4996 C C . PHE A 1 609 ? -0.718 8.337 49.499 1.00 57.19 609 PHE A C 1
ATOM 4998 O O . PHE A 1 609 ? -1.146 9.327 48.896 1.00 57.19 609 PHE A O 1
ATOM 5005 N N . PHE A 1 610 ? 0.480 7.802 49.235 1.00 66.62 610 PHE A N 1
ATOM 5006 C CA . PHE A 1 610 ? 1.385 8.329 48.212 1.00 66.62 610 PHE A CA 1
ATOM 5007 C C . PHE A 1 610 ? 0.794 8.154 46.809 1.00 66.62 610 PHE A C 1
ATOM 5009 O O . PHE A 1 610 ? 0.788 9.103 46.027 1.00 66.62 610 PHE A O 1
ATOM 5016 N N . LYS A 1 611 ? 0.189 6.992 46.521 1.00 64.00 611 LYS A N 1
ATOM 5017 C CA . LYS A 1 611 ? -0.469 6.712 45.232 1.00 64.00 611 LYS A CA 1
ATOM 5018 C C . LYS A 1 611 ? -1.527 7.756 44.868 1.00 64.00 611 LYS A C 1
ATOM 5020 O O . LYS A 1 611 ? -1.523 8.243 43.743 1.00 64.00 611 LYS A O 1
ATOM 5025 N N . GLN A 1 612 ? -2.387 8.157 45.811 1.00 61.09 612 GLN A N 1
ATOM 5026 C CA . GLN A 1 612 ? -3.430 9.166 45.557 1.00 61.09 612 GLN A CA 1
ATOM 5027 C C . GLN A 1 612 ? -2.876 10.558 45.208 1.00 61.09 612 GLN A C 1
ATOM 5029 O O . GLN A 1 612 ? -3.478 11.270 44.401 1.00 61.09 612 GLN A O 1
ATOM 5034 N N . HIS A 1 613 ? -1.745 10.959 45.794 1.00 62.91 613 HIS A N 1
ATOM 5035 C CA . HIS A 1 613 ? -1.116 12.257 45.521 1.00 62.91 613 HIS A CA 1
ATOM 5036 C C . HIS A 1 613 ? -0.278 12.224 44.240 1.00 62.91 613 HIS A C 1
ATOM 5038 O O . HIS A 1 613 ? -0.381 13.127 43.409 1.00 62.91 613 HIS A O 1
ATOM 5044 N N . PHE A 1 614 ? 0.476 11.146 44.037 1.00 64.81 614 PHE A N 1
ATOM 5045 C CA . PHE A 1 614 ? 1.290 10.916 42.846 1.00 64.81 614 PHE A CA 1
ATOM 5046 C C . PHE A 1 614 ? 0.434 10.870 41.567 1.00 64.81 614 PHE A C 1
ATOM 5048 O O . PHE A 1 614 ? 0.810 11.434 40.540 1.00 64.81 614 PHE A O 1
ATOM 5055 N N . HIS A 1 615 ? -0.786 10.326 41.654 1.00 58.69 615 HIS A N 1
ATOM 5056 C CA . HIS A 1 615 ? -1.747 10.291 40.546 1.00 58.69 615 HIS A CA 1
ATOM 5057 C C . HIS A 1 615 ? -2.158 11.688 40.043 1.00 58.69 615 HIS A C 1
ATOM 5059 O O . HIS A 1 615 ? -2.370 11.887 38.847 1.00 58.69 615 HIS A O 1
ATOM 5065 N N . LYS A 1 616 ? -2.252 12.679 40.941 1.00 58.56 616 LYS A N 1
ATOM 5066 C CA . LYS A 1 616 ? -2.592 14.066 40.575 1.00 58.56 616 LYS A CA 1
ATOM 5067 C C . LYS A 1 616 ? -1.441 14.782 39.866 1.00 58.56 616 LYS A C 1
ATOM 5069 O O . LYS A 1 616 ? -1.700 15.656 39.044 1.00 58.56 616 LYS A O 1
ATOM 5074 N N . ILE A 1 617 ? -0.199 14.421 40.189 1.00 59.94 617 ILE A N 1
ATOM 5075 C CA . ILE A 1 617 ? 1.010 15.008 39.597 1.00 59.94 617 ILE A CA 1
ATOM 5076 C C . ILE A 1 617 ? 1.247 14.426 38.198 1.00 59.94 617 ILE A C 1
ATOM 5078 O O . ILE A 1 617 ? 1.398 15.189 37.251 1.00 59.94 617 ILE A O 1
ATOM 5082 N N . LEU A 1 618 ? 1.164 13.103 38.036 1.00 56.72 618 LEU A N 1
ATOM 5083 C CA . LEU A 1 618 ? 1.353 12.440 36.737 1.00 56.72 618 LEU A CA 1
ATOM 5084 C C . LEU A 1 618 ? 0.255 12.760 35.712 1.00 56.72 618 LEU A C 1
ATOM 5086 O O . LEU A 1 618 ? 0.537 12.878 34.531 1.00 56.72 618 LEU A O 1
ATOM 5090 N N . ASN A 1 619 ? -0.996 12.981 36.133 1.00 52.94 619 ASN A N 1
ATOM 5091 C CA . ASN A 1 619 ? -2.027 13.455 35.195 1.00 52.94 619 ASN A CA 1
ATOM 5092 C C . ASN A 1 619 ? -1.719 14.858 34.630 1.00 52.94 619 ASN A C 1
ATOM 5094 O O . ASN A 1 619 ? -2.270 15.219 33.594 1.00 52.94 619 ASN A O 1
ATOM 5098 N N . LYS A 1 620 ? -0.869 15.650 35.304 1.00 53.59 620 LYS A N 1
ATOM 5099 C CA . LYS A 1 620 ? -0.381 16.949 34.811 1.00 53.59 620 LYS A CA 1
ATOM 5100 C C . LYS A 1 620 ? 0.942 16.847 34.044 1.00 53.59 620 LYS A C 1
ATOM 5102 O O . LYS A 1 620 ? 1.179 17.686 33.183 1.00 53.59 620 LYS A O 1
ATOM 5107 N N . PHE A 1 621 ? 1.770 15.849 34.346 1.00 56.62 621 PHE A N 1
ATOM 5108 C CA . PHE A 1 621 ? 3.079 15.610 33.731 1.00 56.62 621 PHE A CA 1
ATOM 5109 C C . PHE A 1 621 ? 3.223 14.103 33.437 1.00 56.62 621 PHE A C 1
ATOM 5111 O O . PHE A 1 621 ? 3.736 13.392 34.302 1.00 56.62 621 PHE A O 1
ATOM 5118 N N . PRO A 1 622 ? 2.671 13.621 32.302 1.00 47.25 622 PRO A N 1
ATOM 5119 C CA . PRO A 1 622 ? 2.537 12.195 31.984 1.00 47.25 622 PRO A CA 1
ATOM 5120 C C . PRO A 1 622 ? 3.845 11.413 31.927 1.00 47.25 622 PRO A C 1
ATOM 5122 O O . PRO A 1 622 ? 4.846 11.981 31.435 1.00 47.25 622 PRO A O 1
#

Radius of gyration: 28.96 Å; chains: 1; bounding box: 72×65×92 Å

Secondary structure (DSSP, 8-state):
---HHHHHHHHHTTS-GGGHHHHHHHHHHHHHHHHHHHHTT-GGGS-SSS--S-HHHHHHHHHTS-S-HHHHHHHHHHHHHHHHHHHHHHHHHHHHHHHHH-S-HHHHHHHHHHHHHHHHHHHHHHHHHHHHHHHHTTTTTT--EEEEE-S-TTS-SSEEEEEEES-GGGHHHHHHHHHHHHHHHHHHSPPEE-HHHHTTSTT-S-B-HHHHHHHHHHT---HHHHHHHHT-EEEEE-HHHHHHHHHHTGGGSS--TT-S--HHHHHHHHHHHHHHHHHHH-PPPTTEE-HIIIIIHHHHHHHHHHHHHTT----SHHHHHHHHHHH-GGGHHHHHHHHHHHHHHHHHHHHHHHHT-S-S-EETTSTTHHHHHHHHHHHHT---BTTB-HHHHHHHHHHHHHHHHHHHHHHHHHHHHHHHHHH-TTHHHHSSGGGGSTT----HHHHHHHHHHTSSSS--HHHHHHHHH-TT-HHHHHHHHHHHTS-HHHHHHHHHHHHTTTTT-HHHHHHHHHHHHHH--SHHHHHHHHHHHHHHHHHHTTSTTHHHHHHHHHHH-HHHHHHHHHHS-HHHHHHHHHHHTSPPSSGGGHHHHHHHHHHHHHHHHS-HHHHHHHHHHHTT--

pLDDT: mean 85.16, std 10.87, range [39.78, 98.12]

Sequence (622 aa):
MKDPLTRLTEKTSSLGNYNRKYLHIISENIEKLTDTLERYDKRDMVHLWSYSLEIPGEMDTILELTSDYQEKLDFLGCYFALQFLHMNLRLVDIVKLELATSKQRSQTGKKLMLESGRMFRLLTKCYMQRLLNLFLNNEHTDMEYSMLSVGTRADQDDIDLGIIHRNPEDAEVLNRAIGRLASEMFKKANRLHFHLSEHVVENSFTATIDQYEKILDRGQYDFVIVTEMLGAAVILGSYSLFEEFETRITNRFFHNPQKADNRFHEAFLRGILGEINSLLTSRKAPEVINPKDDALRPIKSLLSALKVVHGIHKVNTWNIIDDLKEKNPERRVQYEDIERILSFFELFRHLYQIMVAQDEEIYLQDEGVDSLVAKIAEMIGFEKKGVVEAKDFMLVIYYEFLEKGIKAIEILLDDIKKHLLKISIFRPVFSGDIHKRPGFKGNLAIDFIRTSKLVRGATYWDDFQEEIGQEDNRFFNEFIDSFNQLPDRLFNKVAKGYVAGAEYNPASILRFLVIIGKKARDEKTKRVFNTISSLFLDELGRLPTALYSLTQILYAHPQDLNKFLALIQWQTLQKFVDLVQKKPATPELLAGYKQLLALTNIHYQSSHFFKQHFHKILNKFP